Protein AF-A0AAD1X8E6-F1 (afdb_monomer_lite)

Radius of gyration: 88.97 Å; chains: 1; bounding box: 166×53×291 Å

Foldseek 3Di:
DVLVVVLVVLVVVLVVLQPDDDPCNVVSLVVSLVVLVVSLVVLVVVLVVLVVVLCVVPDDPPVVVVVVVLVVLVVLLVVLLVLLLVLLVLCLVQAAEDPVQVPDDDPVSRVVSSVVLSVVSNVLSVVLVVQVVPPPRPSLVSSLLSVFSSLVSLLQSLLFLLLLLVVVCVVVVPDPVDPPDPSNVVSVVVQVVVCVVPVHGDNTHYDDDDHSPDDAPSDPDVPDPPDDRSSVVSVVSSVVSVVVVVVVCCVVVVVPPPPPPPPPDDDDPVVVVVVVVVVVVVVVVVVVVVVVVVVVVVPPDDDPPVVVVVVVVVVVVVVVVVVVVVVVVVVVVVVVVVVVVVVVVVVVVVVVVVVVVVCCVPVVVVSVVVSVVSVVVSVVSVVVSVVSVCVVVVVVVVVVVVVVVVVVVVVVVVVVVVVVVVVVVVVVVVVVVVVVVVVVVVVVVVVVVVVVVVVVVVVVVVVVVVVVVVVVVVVVVVVVVVVVVVVVVVVVVVVVVVVVVVVVVVVVVVVVVVVVVVVVVVVPDDDDDDDDDDDDDDDDDDDDDD

Structure (mmCIF, N/CA/C/O backbone):
data_AF-A0AAD1X8E6-F1
#
_entry.id   AF-A0AAD1X8E6-F1
#
loop_
_atom_site.group_PDB
_atom_site.id
_atom_site.type_symbol
_atom_site.label_atom_id
_atom_site.label_alt_id
_atom_site.label_comp_id
_atom_site.label_asym_id
_atom_site.label_entity_id
_atom_site.label_seq_id
_atom_site.pdbx_PDB_ins_code
_atom_site.Cartn_x
_atom_site.Cartn_y
_atom_site.Cartn_z
_atom_site.occupancy
_atom_site.B_iso_or_equiv
_atom_site.auth_seq_id
_atom_site.auth_comp_id
_atom_site.auth_asym_id
_atom_site.auth_atom_id
_atom_site.pdbx_PDB_model_num
ATOM 1 N N . MET A 1 1 ? -4.088 0.321 -12.925 1.00 50.47 1 MET A N 1
ATOM 2 C CA . MET A 1 1 ? -5.290 -0.510 -12.660 1.00 50.47 1 MET A CA 1
ATOM 3 C C . MET A 1 1 ? -5.006 -1.759 -11.824 1.00 50.47 1 MET A C 1
ATOM 5 O O . MET A 1 1 ? -5.787 -2.016 -10.919 1.00 50.47 1 MET A O 1
ATOM 9 N N . ILE A 1 2 ? -3.916 -2.511 -12.057 1.00 48.19 2 ILE A N 1
ATOM 10 C CA . ILE A 1 2 ? -3.582 -3.717 -11.259 1.00 48.19 2 ILE A CA 1
ATOM 11 C C . ILE A 1 2 ? -3.448 -3.396 -9.754 1.00 48.19 2 ILE A C 1
ATOM 13 O O . ILE A 1 2 ? -4.022 -4.095 -8.924 1.00 48.19 2 ILE A O 1
ATOM 17 N N . ALA A 1 3 ? -2.805 -2.277 -9.404 1.00 64.94 3 ALA A N 1
ATOM 18 C CA . ALA A 1 3 ? -2.630 -1.860 -8.009 1.00 64.94 3 ALA A CA 1
ATOM 19 C C . ALA A 1 3 ? -3.950 -1.519 -7.281 1.00 64.94 3 ALA A C 1
ATOM 21 O O . ALA A 1 3 ? -4.093 -1.794 -6.095 1.00 64.94 3 ALA A O 1
ATOM 22 N N . THR A 1 4 ? -4.943 -0.963 -7.981 1.00 66.56 4 THR A N 1
ATOM 23 C CA . THR A 1 4 ? -6.225 -0.549 -7.380 1.00 66.56 4 THR A CA 1
ATOM 24 C C . THR A 1 4 ? -7.124 -1.748 -7.063 1.00 66.56 4 THR A C 1
ATOM 26 O O . THR A 1 4 ? -7.803 -1.752 -6.040 1.00 66.56 4 THR A O 1
ATOM 29 N N . ARG A 1 5 ? -7.090 -2.804 -7.894 1.00 70.62 5 ARG A N 1
ATOM 30 C CA . ARG A 1 5 ? -7.771 -4.079 -7.592 1.00 70.62 5 ARG A CA 1
ATOM 31 C C . ARG A 1 5 ? -7.180 -4.754 -6.357 1.00 70.62 5 ARG A C 1
ATOM 33 O O . ARG A 1 5 ? -7.935 -5.136 -5.474 1.00 70.62 5 ARG A O 1
ATOM 40 N N . ALA A 1 6 ? -5.852 -4.798 -6.253 1.00 73.94 6 ALA A N 1
ATOM 41 C CA . ALA A 1 6 ? -5.179 -5.370 -5.088 1.00 73.94 6 ALA A CA 1
ATOM 42 C C . ALA A 1 6 ? -5.556 -4.654 -3.775 1.00 73.94 6 ALA A C 1
ATOM 44 O O . ALA A 1 6 ? -5.751 -5.306 -2.753 1.00 73.94 6 ALA A O 1
ATOM 45 N N . ILE A 1 7 ? -5.715 -3.324 -3.797 1.00 73.19 7 ILE A N 1
ATOM 46 C CA . ILE A 1 7 ? -6.173 -2.548 -2.629 1.00 73.19 7 ILE A CA 1
ATOM 47 C C . ILE A 1 7 ? -7.626 -2.890 -2.261 1.00 73.19 7 ILE A C 1
ATOM 49 O O . ILE A 1 7 ? -7.939 -3.079 -1.086 1.00 73.19 7 ILE A O 1
ATOM 53 N N . MET A 1 8 ? -8.512 -3.019 -3.252 1.00 72.38 8 MET A N 1
ATOM 54 C CA . MET A 1 8 ? -9.910 -3.410 -3.029 1.00 72.38 8 MET A CA 1
ATOM 55 C C . MET A 1 8 ? -10.046 -4.823 -2.453 1.00 72.38 8 MET A C 1
ATOM 57 O O . MET A 1 8 ? -10.888 -5.052 -1.584 1.00 72.38 8 MET A O 1
ATOM 61 N N . ASP A 1 9 ? -9.221 -5.765 -2.901 1.00 78.06 9 ASP A N 1
ATOM 62 C CA . ASP A 1 9 ? -9.243 -7.133 -2.382 1.00 78.06 9 ASP A CA 1
ATOM 63 C C . ASP A 1 9 ? -8.721 -7.189 -0.938 1.00 78.06 9 ASP A C 1
ATOM 65 O O . ASP A 1 9 ? -9.359 -7.815 -0.090 1.00 78.06 9 ASP A O 1
ATOM 69 N N . LYS A 1 10 ? -7.676 -6.411 -0.610 1.00 78.56 10 LYS A N 1
ATOM 70 C CA . LYS A 1 10 ? -7.226 -6.214 0.780 1.00 78.56 10 LYS A CA 1
ATOM 71 C C . LYS A 1 10 ? -8.321 -5.614 1.669 1.00 78.56 10 LYS A C 1
ATOM 73 O O . LYS A 1 10 ? -8.510 -6.074 2.791 1.00 78.56 10 LYS A O 1
ATOM 78 N N . LEU A 1 11 ? -9.083 -4.628 1.182 1.00 74.06 11 LEU A N 1
ATOM 79 C CA . LEU A 1 11 ? -10.216 -4.046 1.923 1.00 74.06 11 LEU A CA 1
ATOM 80 C C . LEU A 1 11 ? -11.332 -5.067 2.193 1.00 74.06 11 LEU A C 1
ATOM 82 O O . LEU A 1 11 ? -11.911 -5.086 3.282 1.00 74.06 11 LEU A O 1
ATOM 86 N N . LYS A 1 12 ? -11.640 -5.932 1.220 1.00 80.88 12 LYS A N 1
ATOM 87 C CA . LYS A 1 12 ? -12.631 -7.006 1.396 1.00 80.88 12 LYS A CA 1
ATOM 88 C C . LYS A 1 12 ? -12.172 -8.039 2.421 1.00 80.88 12 LYS A C 1
ATOM 90 O O . LYS A 1 12 ? -12.978 -8.478 3.240 1.00 80.88 12 LYS A O 1
ATOM 95 N N . GLU A 1 13 ? -10.898 -8.412 2.384 1.00 81.12 1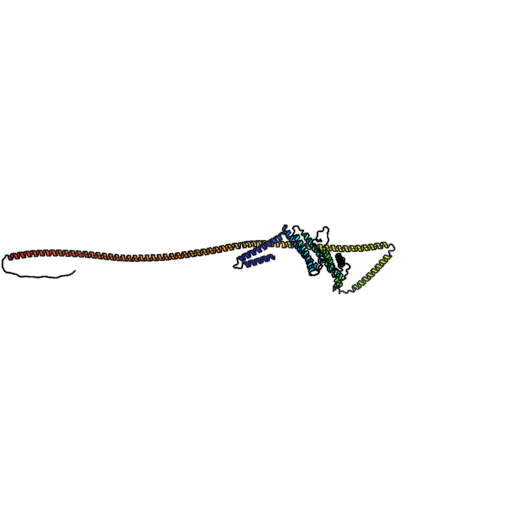3 GLU A N 1
ATOM 96 C CA . GLU A 1 13 ? -10.298 -9.342 3.341 1.00 81.12 13 GLU A CA 1
ATOM 97 C C . GLU A 1 13 ? -10.299 -8.759 4.763 1.00 81.12 13 GLU A C 1
ATOM 99 O O . GLU A 1 13 ? -10.714 -9.423 5.712 1.00 81.12 13 GLU A O 1
ATOM 104 N N . LEU A 1 14 ? -9.963 -7.473 4.897 1.00 75.00 14 LEU A N 1
ATOM 105 C CA . LEU A 1 14 ? -10.048 -6.738 6.158 1.00 75.00 14 LEU A CA 1
ATOM 106 C C . LEU A 1 14 ? -11.459 -6.721 6.751 1.00 75.00 14 LEU A C 1
ATOM 108 O O . LEU A 1 14 ? -11.616 -6.956 7.947 1.00 75.00 14 LEU A O 1
ATOM 112 N N . ARG A 1 15 ? -12.490 -6.484 5.928 1.00 75.88 15 ARG A N 1
ATOM 113 C CA . ARG A 1 15 ? -13.889 -6.537 6.387 1.00 75.88 15 ARG A CA 1
ATOM 114 C C . ARG A 1 15 ? -14.300 -7.929 6.855 1.00 75.88 15 ARG A C 1
ATOM 116 O O . ARG A 1 15 ? -14.997 -8.034 7.858 1.00 75.88 15 ARG A O 1
ATOM 123 N N . LYS A 1 16 ? -13.868 -8.988 6.162 1.00 80.69 16 LYS A N 1
ATOM 124 C CA . LYS A 1 16 ? -14.159 -10.369 6.582 1.00 80.69 16 LYS A CA 1
ATOM 125 C C . LYS A 1 16 ? -13.558 -10.680 7.952 1.00 80.69 16 LYS A C 1
ATOM 127 O O . LYS A 1 16 ? -14.243 -11.256 8.790 1.00 80.69 16 LYS A O 1
ATOM 132 N N . ASN A 1 17 ? -12.324 -10.245 8.193 1.00 74.00 17 ASN A N 1
ATOM 133 C CA . ASN A 1 17 ? -11.627 -10.501 9.454 1.00 74.00 17 ASN A CA 1
ATOM 134 C C . ASN A 1 17 ? -12.242 -9.749 10.648 1.00 74.00 17 ASN A C 1
ATOM 136 O O . ASN A 1 17 ? -12.093 -10.191 11.784 1.00 74.00 17 ASN A O 1
ATOM 140 N N . LEU A 1 18 ? -12.964 -8.649 10.404 1.00 69.44 18 LEU A N 1
ATOM 141 C CA . LEU A 1 18 ? -13.617 -7.858 11.453 1.00 69.44 18 LEU A CA 1
ATOM 142 C C . LEU A 1 18 ? -14.930 -8.470 11.973 1.00 69.44 18 LEU A C 1
ATOM 144 O O . LEU A 1 18 ? -15.369 -8.125 13.065 1.00 69.44 18 LEU A O 1
ATOM 148 N N . HIS A 1 19 ? -15.571 -9.356 11.203 1.00 69.75 19 HIS A N 1
ATOM 149 C CA . HIS A 1 19 ? -16.866 -9.957 11.560 1.00 69.75 19 HIS A CA 1
ATOM 150 C C . HIS A 1 19 ? -16.773 -11.234 12.402 1.00 69.75 19 HIS A C 1
ATOM 152 O O . HIS A 1 19 ? -17.796 -11.757 12.835 1.00 69.75 19 HIS A O 1
ATOM 158 N N . ILE A 1 20 ? -15.572 -11.744 12.656 1.00 76.19 20 ILE A N 1
ATOM 159 C CA . ILE A 1 20 ? -15.379 -12.931 13.489 1.00 76.19 20 ILE A CA 1
ATOM 160 C C . ILE A 1 20 ? -15.509 -12.488 14.955 1.00 76.19 20 ILE A C 1
ATOM 162 O O . ILE A 1 20 ? -14.801 -11.581 15.373 1.00 76.19 20 ILE A O 1
ATOM 166 N N . SER A 1 21 ? -16.383 -13.077 15.773 1.00 53.25 21 SER A N 1
ATOM 167 C CA . SER A 1 21 ? -16.479 -12.744 17.207 1.00 53.25 21 SER A CA 1
ATOM 168 C C . SER A 1 21 ? -15.565 -13.658 18.036 1.00 53.25 21 SER A C 1
ATOM 170 O O . SER A 1 21 ? -15.861 -14.842 18.164 1.00 53.25 21 SER A O 1
ATOM 172 N N . ASP A 1 22 ? -14.467 -13.134 18.591 1.00 62.94 22 ASP A N 1
ATOM 173 C CA . ASP A 1 22 ? -13.616 -13.843 19.565 1.00 62.94 22 ASP A CA 1
ATOM 174 C C . ASP A 1 22 ? -13.084 -12.889 20.663 1.00 62.94 22 ASP A C 1
ATOM 176 O O . ASP A 1 22 ? -13.247 -11.662 20.586 1.00 62.94 22 ASP A O 1
ATOM 180 N N . GLU A 1 23 ? -12.433 -13.454 21.688 1.00 67.44 23 GLU A N 1
ATOM 181 C CA . GLU A 1 23 ? -11.812 -12.732 22.817 1.00 67.44 23 GLU A CA 1
ATOM 182 C C . GLU A 1 23 ? -10.644 -11.802 22.415 1.00 67.44 23 GLU A C 1
ATOM 184 O O . GLU A 1 23 ? -10.243 -10.931 23.187 1.00 67.44 23 GLU A O 1
ATOM 189 N N . HIS A 1 24 ? -10.122 -11.899 21.191 1.00 74.56 24 HIS A N 1
ATOM 190 C CA . HIS A 1 24 ? -9.003 -11.108 20.667 1.00 74.56 24 HIS A CA 1
ATOM 191 C C . HIS A 1 24 ? -9.442 -9.868 19.876 1.00 74.56 24 HIS A C 1
ATOM 193 O O . HIS A 1 24 ? -8.677 -9.302 19.088 1.00 74.56 24 HIS A O 1
ATOM 199 N N . THR A 1 25 ? -10.658 -9.375 20.118 1.00 73.56 25 THR A N 1
ATOM 200 C CA . THR A 1 25 ? -11.216 -8.186 19.452 1.00 73.56 25 THR A CA 1
ATOM 201 C C . THR A 1 25 ? -10.289 -6.964 19.516 1.00 73.56 25 THR A C 1
ATOM 203 O O . THR A 1 25 ? -10.119 -6.287 18.506 1.00 73.56 25 THR A O 1
ATOM 206 N N . LYS A 1 26 ? -9.585 -6.731 20.634 1.00 74.56 26 LYS A N 1
ATOM 207 C CA . LYS A 1 26 ? -8.608 -5.630 20.752 1.00 74.56 26 LYS A CA 1
ATOM 208 C C . LYS A 1 26 ? -7.437 -5.760 19.768 1.00 74.56 26 LYS A C 1
ATOM 210 O O . LYS A 1 26 ? -7.089 -4.787 19.107 1.00 74.56 26 LYS A O 1
ATOM 215 N N . VAL A 1 27 ? -6.853 -6.955 19.651 1.00 77.88 27 VAL A N 1
ATOM 216 C CA . VAL A 1 27 ? -5.707 -7.220 18.762 1.00 77.88 27 VAL A CA 1
ATOM 217 C C . VAL A 1 27 ? -6.117 -7.050 17.300 1.00 77.88 27 VAL A C 1
ATOM 219 O O . VAL A 1 27 ? -5.406 -6.412 16.532 1.00 77.88 27 VAL A O 1
ATOM 222 N N . ARG A 1 28 ? -7.309 -7.529 16.924 1.00 76.38 28 ARG A N 1
ATOM 223 C CA . ARG A 1 28 ? -7.830 -7.385 15.554 1.00 76.38 28 ARG A CA 1
ATOM 224 C C . ARG A 1 28 ? -8.159 -5.946 15.180 1.00 76.38 28 ARG A C 1
ATOM 226 O O . ARG A 1 28 ? -7.938 -5.572 14.034 1.00 76.38 28 ARG A O 1
ATOM 233 N N . VAL A 1 29 ? -8.668 -5.138 16.113 1.00 77.19 29 VAL A N 1
ATOM 234 C CA . VAL A 1 29 ? -8.907 -3.704 15.873 1.00 77.19 29 VAL A CA 1
ATOM 235 C C . VAL A 1 29 ? -7.581 -2.965 15.660 1.00 77.19 29 VAL A C 1
ATOM 237 O O . VAL A 1 29 ? -7.493 -2.136 14.757 1.00 77.19 29 VAL A O 1
ATOM 240 N N . GLU A 1 30 ? -6.534 -3.301 16.420 1.00 78.12 30 GLU A N 1
ATOM 241 C CA . GLU A 1 30 ? -5.190 -2.728 16.242 1.00 78.12 30 GLU A CA 1
ATOM 242 C C . GLU A 1 30 ? -4.568 -3.140 14.890 1.00 78.12 30 GLU A C 1
ATOM 244 O O . GLU A 1 30 ? -4.066 -2.294 14.147 1.00 78.12 30 GLU A O 1
ATOM 249 N N . ASP A 1 31 ? -4.676 -4.420 14.519 1.00 80.62 31 ASP A N 1
ATOM 250 C CA . ASP A 1 31 ? -4.218 -4.939 13.223 1.00 80.62 31 ASP A CA 1
ATOM 251 C C . ASP A 1 31 ? -4.994 -4.333 12.050 1.00 80.62 31 ASP A C 1
ATOM 253 O O . ASP A 1 31 ? -4.410 -3.966 11.025 1.00 80.62 31 ASP A O 1
ATOM 257 N N . TRP A 1 32 ? -6.314 -4.192 12.191 1.00 83.06 32 TRP A N 1
ATOM 258 C CA . TRP A 1 32 ? -7.151 -3.526 11.202 1.00 83.06 32 TRP A CA 1
ATOM 259 C C . TRP A 1 32 ? -6.743 -2.063 11.039 1.00 83.06 32 TRP A C 1
ATOM 261 O O . TRP A 1 32 ? -6.553 -1.616 9.910 1.00 83.06 32 TRP A O 1
ATOM 271 N N . ARG A 1 33 ? -6.511 -1.338 12.140 1.00 82.19 33 ARG A N 1
ATOM 272 C CA . ARG A 1 33 ? -6.027 0.049 12.119 1.00 82.19 33 ARG A CA 1
ATOM 273 C C . ARG A 1 33 ? -4.688 0.165 11.391 1.00 82.19 33 ARG A C 1
ATOM 275 O O . ARG A 1 33 ? -4.543 1.025 10.524 1.00 82.19 33 ARG A O 1
ATOM 282 N N . LYS A 1 34 ? -3.728 -0.716 11.689 1.00 83.88 34 LYS A N 1
ATOM 283 C CA . LYS A 1 34 ? -2.416 -0.729 11.025 1.00 83.88 34 LYS A CA 1
ATOM 284 C C . LYS A 1 34 ? -2.541 -0.981 9.520 1.00 83.88 34 LYS A C 1
ATOM 286 O O . LYS A 1 34 ? -1.952 -0.265 8.719 1.00 83.88 34 LYS A O 1
ATOM 291 N N . ARG A 1 35 ? -3.362 -1.948 9.116 1.00 81.12 35 ARG A N 1
ATOM 292 C CA . ARG A 1 35 ? -3.592 -2.251 7.695 1.00 81.12 35 ARG A CA 1
ATOM 293 C C . ARG A 1 35 ? -4.384 -1.151 6.977 1.00 81.12 35 ARG A C 1
ATOM 295 O O . ARG A 1 35 ? -4.125 -0.885 5.807 1.00 81.12 35 ARG A O 1
ATOM 302 N N . MET A 1 36 ? -5.319 -0.483 7.656 1.00 81.06 36 MET A N 1
ATOM 303 C CA . MET A 1 36 ? -6.010 0.699 7.126 1.00 81.06 36 MET A CA 1
ATOM 304 C C . MET A 1 36 ? -5.049 1.871 6.922 1.00 81.06 36 MET A C 1
ATOM 306 O O . MET A 1 36 ? -5.147 2.555 5.905 1.00 81.06 36 MET A O 1
ATOM 310 N N . GLN A 1 37 ? -4.087 2.056 7.830 1.00 83.00 37 GLN A N 1
ATOM 311 C CA . GLN A 1 37 ? -3.011 3.032 7.675 1.00 83.00 37 GLN A CA 1
ATOM 312 C C . GLN A 1 37 ? -2.171 2.738 6.426 1.00 83.00 37 GLN A C 1
ATOM 314 O O . GLN A 1 37 ? -2.016 3.605 5.571 1.00 83.00 37 GLN A O 1
ATOM 319 N N . GLU A 1 38 ? -1.722 1.492 6.261 1.00 84.62 38 GLU A N 1
ATOM 320 C CA . GLU A 1 38 ? -0.954 1.063 5.084 1.00 84.62 38 GLU A CA 1
ATOM 321 C C . GLU A 1 38 ? -1.723 1.273 3.767 1.00 84.62 38 GLU A C 1
ATOM 323 O O . GLU A 1 38 ? -1.143 1.687 2.762 1.00 84.62 38 GLU A O 1
ATOM 328 N N . ILE A 1 39 ? -3.032 1.001 3.755 1.00 82.88 39 ILE A N 1
ATOM 329 C CA . ILE A 1 39 ? -3.890 1.226 2.583 1.00 82.88 39 ILE A CA 1
ATOM 330 C C . ILE A 1 39 ? -4.062 2.723 2.307 1.00 82.88 39 ILE A C 1
ATOM 332 O O . ILE A 1 39 ? -3.978 3.134 1.150 1.00 82.88 39 ILE A O 1
ATOM 336 N N . SER A 1 40 ? -4.270 3.535 3.346 1.00 81.75 40 SER A N 1
ATOM 337 C CA . SER A 1 40 ? -4.349 4.993 3.224 1.00 81.75 40 SER A CA 1
ATOM 338 C C . SER A 1 40 ? -3.069 5.560 2.610 1.00 81.75 40 SER A C 1
ATOM 340 O O . SER A 1 40 ? -3.141 6.333 1.657 1.00 81.75 40 SER A O 1
ATOM 342 N N . ASP A 1 41 ? -1.904 5.128 3.092 1.00 84.38 41 ASP A N 1
ATOM 343 C CA . ASP A 1 41 ? -0.604 5.594 2.602 1.00 84.38 41 ASP A CA 1
ATOM 344 C C . ASP A 1 41 ? -0.359 5.149 1.146 1.00 84.38 41 ASP A C 1
ATOM 346 O O . ASP A 1 41 ? 0.119 5.927 0.317 1.00 84.38 41 ASP A O 1
ATOM 350 N N . GLN A 1 42 ? -0.770 3.926 0.782 1.00 83.06 42 GLN A N 1
ATOM 351 C CA . GLN A 1 42 ? -0.707 3.431 -0.601 1.00 83.06 42 GLN A CA 1
ATOM 352 C C . GLN A 1 42 ? -1.607 4.223 -1.555 1.00 83.06 42 GLN A C 1
ATOM 354 O O . GLN A 1 42 ? -1.196 4.521 -2.679 1.00 83.06 42 GLN A O 1
ATOM 359 N N . VAL A 1 43 ? -2.831 4.559 -1.141 1.00 81.38 43 VAL A N 1
ATOM 360 C CA . VAL A 1 43 ? -3.754 5.361 -1.959 1.00 81.38 43 VAL A CA 1
ATOM 361 C C . VAL A 1 43 ? -3.256 6.800 -2.079 1.00 81.38 43 VAL A C 1
ATOM 363 O O . VAL A 1 43 ? -3.278 7.348 -3.179 1.00 81.38 43 VAL A O 1
ATOM 366 N N . GLN A 1 44 ? -2.731 7.383 -1.002 1.00 82.81 44 GLN A N 1
ATOM 367 C CA . GLN A 1 44 ? -2.143 8.721 -1.025 1.00 82.81 44 GLN A CA 1
ATOM 368 C C . GLN A 1 44 ? -0.937 8.791 -1.973 1.00 82.81 44 GLN A C 1
ATOM 370 O O . GLN A 1 44 ? -0.873 9.673 -2.827 1.00 82.81 44 GLN A O 1
ATOM 375 N N . SER A 1 45 ? -0.043 7.800 -1.921 1.00 82.75 45 SER A N 1
ATOM 376 C CA . SER A 1 45 ? 1.078 7.687 -2.861 1.00 82.75 45 SER A CA 1
ATOM 377 C C . SER A 1 45 ? 0.610 7.558 -4.321 1.00 82.75 45 SER A C 1
ATOM 379 O O . SER A 1 45 ? 1.207 8.147 -5.224 1.00 82.75 45 SER A O 1
ATOM 381 N N . GLN A 1 46 ? -0.496 6.843 -4.578 1.00 80.81 46 GLN A N 1
ATOM 382 C CA . GLN A 1 46 ? -1.098 6.776 -5.917 1.00 80.81 46 GLN A CA 1
ATOM 383 C C . GLN A 1 46 ? -1.663 8.127 -6.372 1.00 80.81 46 GLN A C 1
ATOM 385 O O . GLN A 1 46 ? -1.457 8.496 -7.530 1.00 80.81 46 GLN A O 1
ATOM 390 N N . VAL A 1 47 ? -2.316 8.877 -5.479 1.00 79.00 47 VAL A N 1
ATOM 391 C CA . VAL A 1 47 ? -2.802 10.235 -5.765 1.00 79.00 47 VAL A CA 1
ATOM 392 C C . VAL A 1 47 ? -1.636 11.159 -6.107 1.00 79.00 47 VAL A C 1
ATOM 394 O O . VAL A 1 47 ? -1.707 11.858 -7.115 1.00 79.00 47 VAL A O 1
ATOM 397 N N . GLU A 1 48 ? -0.546 11.120 -5.339 1.00 79.44 48 GLU A N 1
ATOM 398 C CA . GLU A 1 48 ? 0.667 11.904 -5.603 1.00 79.44 48 GLU A CA 1
ATOM 399 C C . GLU A 1 48 ? 1.312 11.533 -6.943 1.00 79.44 48 GLU A C 1
ATOM 401 O O . GLU A 1 48 ? 1.703 12.409 -7.715 1.00 79.44 48 GLU A O 1
ATOM 406 N N . LEU A 1 49 ? 1.379 10.240 -7.273 1.00 77.31 49 LEU A N 1
ATOM 407 C CA . LEU A 1 49 ? 1.834 9.768 -8.582 1.00 77.31 49 LEU A CA 1
ATOM 408 C C . LEU A 1 49 ? 0.935 10.285 -9.713 1.00 77.31 49 LEU A C 1
ATOM 410 O O . LEU A 1 49 ? 1.446 10.783 -10.715 1.00 77.31 49 LEU A O 1
ATOM 414 N N . LEU A 1 50 ? -0.391 10.223 -9.564 1.00 73.00 50 LEU A N 1
ATOM 415 C CA . LEU A 1 50 ? -1.322 10.775 -10.554 1.00 73.00 50 LEU A CA 1
ATOM 416 C C . LEU A 1 50 ? -1.255 12.304 -10.644 1.00 73.00 50 LEU A C 1
ATOM 418 O O . LEU A 1 50 ? -1.493 12.868 -11.714 1.00 73.00 50 LEU A O 1
ATOM 422 N N . GLU A 1 51 ? -0.933 12.994 -9.552 1.00 74.81 51 GLU A N 1
ATOM 423 C CA . GLU A 1 51 ? -0.662 14.428 -9.561 1.00 74.81 51 GLU A CA 1
ATOM 424 C C . GLU A 1 51 ? 0.610 14.742 -10.335 1.00 74.81 51 GLU A C 1
ATOM 426 O O . GLU A 1 51 ? 0.550 15.564 -11.246 1.00 74.81 51 GLU A O 1
ATOM 431 N N . LYS A 1 52 ? 1.700 14.012 -10.091 1.00 71.94 52 LYS A N 1
ATOM 432 C CA . LYS A 1 52 ? 2.952 14.138 -10.852 1.00 71.94 52 LYS A CA 1
ATOM 433 C C . LYS A 1 52 ? 2.769 13.830 -12.340 1.00 71.94 52 LYS A C 1
ATOM 435 O O . LYS A 1 52 ? 3.343 14.515 -13.179 1.00 71.94 52 LYS A O 1
ATOM 440 N N . VAL A 1 53 ? 1.935 12.850 -12.693 1.00 66.00 53 VAL A N 1
ATOM 441 C CA . VAL A 1 53 ? 1.615 12.533 -14.098 1.00 66.00 53 VAL A CA 1
ATOM 442 C C . VAL A 1 53 ? 0.719 13.609 -14.729 1.00 66.00 53 VAL A C 1
ATOM 444 O O . VAL A 1 53 ? 0.889 13.935 -15.902 1.00 66.00 53 VAL A O 1
ATOM 447 N N . GLY A 1 54 ? -0.211 14.191 -13.964 1.00 54.12 54 GLY A N 1
ATOM 448 C CA . GLY A 1 54 ? -1.122 15.243 -14.430 1.00 54.12 54 GLY A CA 1
ATOM 449 C C . GLY A 1 54 ? -0.526 16.657 -14.482 1.00 54.12 54 GLY A C 1
ATOM 450 O O . GLY A 1 54 ? -1.110 17.519 -15.129 1.00 54.12 54 GLY A O 1
ATOM 451 N N . ILE A 1 55 ? 0.606 16.905 -13.815 1.00 52.59 55 ILE A N 1
ATOM 452 C CA . ILE A 1 55 ? 1.304 18.206 -13.768 1.00 52.59 55 ILE A CA 1
ATOM 453 C C . ILE A 1 55 ? 2.328 18.364 -14.910 1.00 52.59 55 ILE A C 1
ATOM 455 O O . ILE A 1 55 ? 2.863 19.449 -15.110 1.00 52.59 55 ILE A O 1
ATOM 459 N N . ASN A 1 56 ? 2.523 17.357 -15.768 1.00 48.12 56 ASN A N 1
ATOM 460 C CA . ASN A 1 56 ? 3.409 17.470 -16.939 1.00 48.12 56 ASN A CA 1
ATOM 461 C C . ASN A 1 56 ? 2.956 18.495 -18.014 1.00 48.12 56 ASN A C 1
ATOM 463 O O . ASN A 1 56 ? 3.654 18.645 -19.011 1.00 48.12 56 ASN A O 1
ATOM 467 N N . ASP A 1 57 ? 1.853 19.229 -17.805 1.00 46.00 57 ASP A N 1
ATOM 468 C CA . ASP A 1 57 ? 1.457 20.397 -18.614 1.00 46.00 57 ASP A CA 1
ATOM 469 C C . ASP A 1 57 ? 1.774 21.761 -17.935 1.00 46.00 57 ASP A C 1
ATOM 471 O O . ASP A 1 57 ? 1.516 22.807 -18.528 1.00 46.00 57 ASP A O 1
ATOM 475 N N . ALA A 1 58 ? 2.357 21.816 -16.725 1.00 43.59 58 ALA A N 1
ATOM 476 C CA . ALA A 1 58 ? 2.674 23.086 -16.057 1.00 43.59 58 ALA A CA 1
ATOM 477 C C . ALA A 1 58 ? 4.026 23.071 -15.322 1.00 43.59 58 ALA A C 1
ATOM 479 O O . ALA A 1 58 ? 4.140 22.562 -14.214 1.00 43.59 58 ALA A O 1
ATOM 480 N N . LYS A 1 59 ? 5.018 23.718 -15.953 1.00 46.44 59 LYS A N 1
ATOM 481 C CA . LYS A 1 59 ? 6.296 24.197 -15.392 1.00 46.44 59 LYS A CA 1
ATOM 482 C C . LYS A 1 59 ? 7.063 23.165 -14.555 1.00 46.44 59 LYS A C 1
ATOM 484 O O . LYS A 1 59 ? 6.922 23.089 -13.340 1.00 46.44 59 LYS A O 1
ATOM 489 N N . VAL A 1 60 ? 7.957 22.450 -15.238 1.00 42.59 60 VAL A N 1
ATOM 490 C CA . VAL A 1 60 ? 9.065 21.696 -14.641 1.00 42.59 60 VAL A CA 1
ATOM 491 C C . VAL A 1 60 ? 9.819 22.611 -13.672 1.00 42.59 60 VAL A C 1
ATOM 493 O O . VAL A 1 60 ? 10.569 23.488 -14.089 1.00 42.59 60 VAL A O 1
ATOM 496 N N . THR A 1 61 ? 9.600 22.421 -12.376 1.00 41.75 61 THR A N 1
ATOM 497 C CA . THR A 1 61 ? 10.508 22.897 -11.337 1.00 41.75 61 THR A CA 1
ATOM 498 C C . THR A 1 61 ? 11.766 22.033 -11.399 1.00 41.75 61 THR A C 1
ATOM 500 O O . THR A 1 61 ? 11.706 20.802 -11.409 1.00 41.75 61 THR A O 1
ATOM 503 N N . GLU A 1 62 ? 12.921 22.686 -11.508 1.00 48.72 62 GLU A N 1
ATOM 504 C CA . GLU A 1 62 ? 14.203 22.080 -11.888 1.00 48.72 62 GLU A CA 1
ATOM 505 C C . GLU A 1 62 ? 14.661 20.917 -10.987 1.00 48.72 62 GLU A C 1
ATOM 507 O O . GLU A 1 62 ? 15.384 20.045 -11.464 1.00 48.72 62 GLU A O 1
ATOM 512 N N . GLY A 1 63 ? 14.172 20.800 -9.748 1.00 48.72 63 GLY A N 1
ATOM 513 C CA . GLY A 1 63 ? 14.553 19.725 -8.820 1.00 48.72 63 GLY A CA 1
ATOM 514 C C . GLY A 1 63 ? 14.157 18.304 -9.256 1.00 48.72 63 GLY A C 1
ATOM 515 O O . GLY A 1 63 ? 14.962 17.380 -9.148 1.00 48.72 63 GLY A O 1
ATOM 516 N N . ASP A 1 64 ? 12.963 18.108 -9.829 1.00 46.06 64 ASP A N 1
ATOM 517 C CA . ASP A 1 64 ? 12.471 16.766 -10.217 1.00 46.06 64 ASP A CA 1
ATOM 518 C C . ASP A 1 64 ? 13.041 16.311 -11.580 1.00 46.06 64 ASP A C 1
ATOM 520 O O . ASP A 1 64 ? 13.068 15.127 -11.927 1.00 46.06 64 ASP A O 1
ATOM 524 N N . SER A 1 65 ? 13.567 17.267 -12.356 1.00 53.34 65 SER A N 1
ATOM 525 C CA . SER A 1 65 ? 14.281 17.007 -13.609 1.00 53.34 65 SER A CA 1
ATOM 526 C C . SER A 1 65 ? 15.698 16.473 -13.379 1.00 53.34 65 SER A C 1
ATOM 528 O O . SER A 1 65 ? 16.202 15.731 -14.216 1.00 53.34 65 SER A O 1
ATOM 530 N N . ILE A 1 66 ? 16.346 16.827 -12.264 1.00 58.69 66 ILE A N 1
ATOM 531 C CA . ILE A 1 66 ? 17.714 16.392 -11.943 1.00 58.69 66 ILE A CA 1
ATOM 532 C C . ILE A 1 66 ? 17.708 14.921 -11.520 1.00 58.69 66 ILE A C 1
ATOM 534 O O . ILE A 1 66 ? 18.511 14.141 -12.024 1.00 58.69 66 ILE A O 1
ATOM 538 N N . SER A 1 67 ? 16.742 14.505 -10.693 1.00 63.53 67 SER A N 1
ATOM 539 C CA . SER A 1 67 ? 16.595 13.098 -10.292 1.00 63.53 67 SER A CA 1
ATOM 540 C C . SER A 1 67 ? 16.246 12.189 -11.479 1.00 63.53 67 SER A C 1
ATOM 542 O O . SER A 1 67 ? 16.862 11.139 -11.652 1.00 63.53 67 SER A O 1
ATOM 544 N N . LYS A 1 68 ? 15.338 12.615 -12.372 1.00 69.25 68 LYS A N 1
ATOM 545 C CA . LYS A 1 68 ? 15.038 11.862 -13.605 1.00 69.25 68 LYS A CA 1
ATOM 546 C C . LYS A 1 68 ? 16.227 11.823 -14.566 1.00 69.25 68 LYS A C 1
ATOM 548 O O . LYS A 1 68 ? 16.505 10.762 -15.114 1.00 69.25 68 LYS A O 1
ATOM 553 N N . ARG A 1 69 ? 16.945 12.939 -14.757 1.00 70.94 69 ARG A N 1
ATOM 554 C CA . ARG A 1 69 ? 18.169 12.981 -15.581 1.00 70.94 69 ARG A CA 1
ATOM 555 C C . ARG A 1 69 ? 19.241 12.041 -15.038 1.00 70.94 69 ARG A C 1
ATOM 557 O O . ARG A 1 69 ? 19.787 11.271 -15.818 1.00 70.94 69 ARG A O 1
ATOM 564 N N . LYS A 1 70 ? 19.450 12.029 -13.719 1.00 78.19 70 LYS A N 1
ATOM 565 C CA . LYS A 1 70 ? 20.359 11.093 -13.050 1.00 78.19 70 LYS A CA 1
ATOM 566 C C . LYS A 1 70 ? 19.938 9.639 -13.278 1.00 78.19 70 LYS A C 1
ATOM 568 O O . LYS A 1 70 ? 20.748 8.844 -13.722 1.00 78.19 70 LYS A O 1
ATOM 573 N N . HIS A 1 71 ? 18.655 9.311 -13.120 1.00 77.88 71 HIS A N 1
ATOM 574 C CA . HIS A 1 71 ? 18.164 7.957 -13.398 1.00 77.88 71 HIS A CA 1
ATOM 575 C C . HIS A 1 71 ? 18.345 7.514 -14.858 1.00 77.88 71 HIS A C 1
ATOM 577 O O . HIS A 1 71 ? 18.719 6.368 -15.101 1.00 77.88 71 HIS A O 1
ATOM 583 N N . TYR A 1 72 ? 18.087 8.391 -15.834 1.00 79.31 72 TYR A N 1
ATOM 584 C CA . TYR A 1 72 ? 18.330 8.071 -17.245 1.00 79.31 72 TYR A CA 1
ATOM 585 C C . TYR A 1 72 ? 19.819 7.920 -17.546 1.00 79.31 72 TYR A C 1
ATOM 587 O O . TYR A 1 72 ? 20.198 7.007 -18.273 1.00 79.31 72 TYR A O 1
ATOM 595 N N . PHE A 1 73 ? 20.655 8.776 -16.963 1.00 83.56 73 PHE A N 1
ATOM 596 C CA . PHE A 1 73 ? 22.102 8.679 -17.064 1.00 83.56 73 PHE A CA 1
ATOM 597 C C . PHE A 1 73 ? 22.612 7.343 -16.499 1.00 83.56 73 PHE A C 1
ATOM 599 O O . PHE A 1 73 ? 23.258 6.587 -17.224 1.00 83.56 73 PHE A O 1
ATOM 606 N N . ASP A 1 74 ? 22.231 6.998 -15.266 1.00 83.19 74 ASP A N 1
ATOM 607 C CA . ASP A 1 74 ? 22.607 5.742 -14.607 1.00 83.19 74 ASP A CA 1
ATOM 608 C C . ASP A 1 74 ? 22.162 4.531 -15.438 1.00 83.19 74 ASP A C 1
ATOM 610 O O . ASP A 1 74 ? 22.898 3.553 -15.591 1.00 83.19 74 ASP A O 1
ATOM 614 N N . HIS A 1 75 ? 20.961 4.601 -16.021 1.00 85.31 75 HIS A N 1
ATOM 615 C CA . HIS A 1 75 ? 20.438 3.554 -16.890 1.00 85.31 75 HIS A CA 1
ATOM 616 C C . HIS A 1 75 ? 21.243 3.406 -18.188 1.00 85.31 75 HIS A C 1
ATOM 618 O O . HIS A 1 75 ? 21.573 2.280 -18.569 1.00 85.31 75 HIS A O 1
ATOM 624 N N . ILE A 1 76 ? 21.581 4.514 -18.855 1.00 85.62 76 ILE A N 1
ATOM 625 C CA . ILE A 1 76 ? 22.379 4.515 -20.090 1.00 85.62 76 ILE A CA 1
ATOM 626 C C . ILE A 1 76 ? 23.775 3.963 -19.810 1.00 85.62 76 ILE A C 1
ATOM 628 O O . ILE A 1 76 ? 24.209 3.036 -20.492 1.00 85.62 76 ILE A O 1
ATOM 632 N N . VAL A 1 77 ? 24.448 4.463 -18.773 1.00 86.06 77 VAL A N 1
ATOM 633 C CA . VAL A 1 77 ? 25.787 3.998 -18.402 1.00 86.06 77 VAL A CA 1
ATOM 634 C C . VAL A 1 77 ? 25.763 2.519 -18.030 1.00 86.06 77 VAL A C 1
ATOM 636 O O . VAL A 1 77 ? 26.548 1.751 -18.575 1.00 86.06 77 VAL A O 1
ATOM 639 N N . SER A 1 78 ? 24.815 2.082 -17.193 1.00 86.00 78 SER A N 1
ATOM 640 C CA . SER A 1 78 ? 24.672 0.665 -16.834 1.00 86.00 78 SER A CA 1
ATOM 641 C C . SER A 1 78 ? 24.442 -0.227 -18.057 1.00 86.00 78 SER A C 1
ATOM 643 O O . SER A 1 78 ? 24.991 -1.329 -18.135 1.00 86.00 78 SER A O 1
ATOM 645 N N . THR A 1 79 ? 23.651 0.242 -19.024 1.00 89.44 79 THR A N 1
ATOM 646 C CA . THR A 1 79 ? 23.379 -0.490 -20.266 1.00 89.44 79 THR A CA 1
ATOM 647 C C . THR A 1 79 ? 24.641 -0.607 -21.115 1.00 89.44 79 THR A C 1
ATOM 649 O O . THR A 1 79 ? 25.020 -1.721 -21.472 1.00 89.44 79 THR A O 1
ATOM 652 N N . ILE A 1 80 ? 25.356 0.500 -21.345 1.00 88.19 80 ILE A N 1
ATOM 653 C CA . ILE A 1 80 ? 26.611 0.498 -22.109 1.00 88.19 80 ILE A CA 1
ATOM 654 C C . ILE A 1 80 ? 27.669 -0.372 -21.416 1.00 88.19 80 ILE A C 1
ATOM 656 O O . ILE A 1 80 ? 28.339 -1.160 -22.077 1.00 88.19 80 ILE A O 1
ATOM 660 N N . SER A 1 81 ? 27.796 -0.311 -20.086 1.00 87.25 81 SER A N 1
ATOM 661 C CA . SER A 1 81 ? 28.733 -1.163 -19.342 1.00 87.25 81 SER A CA 1
ATOM 662 C C . SER A 1 81 ? 28.424 -2.653 -19.511 1.00 87.25 81 SER A C 1
ATOM 664 O O . SER A 1 81 ? 29.337 -3.451 -19.723 1.00 87.25 81 SER A O 1
ATOM 666 N N . LYS A 1 82 ? 27.144 -3.050 -19.471 1.00 88.50 82 LYS A N 1
ATOM 667 C CA . LYS A 1 82 ? 26.738 -4.444 -19.728 1.00 88.50 82 LYS A CA 1
ATOM 668 C C . LYS A 1 82 ? 27.068 -4.878 -21.154 1.00 88.50 82 LYS A C 1
ATOM 670 O O . LYS A 1 82 ? 27.535 -5.999 -21.349 1.00 88.50 82 LYS A O 1
ATOM 675 N N . GLU A 1 83 ? 26.850 -4.003 -22.132 1.00 90.75 83 GLU A N 1
ATOM 676 C CA . GLU A 1 83 ? 27.206 -4.262 -23.528 1.00 90.75 83 GLU A CA 1
ATOM 677 C C . GLU A 1 83 ? 28.719 -4.422 -23.703 1.00 90.75 83 GLU A C 1
ATOM 679 O O . GLU A 1 83 ? 29.153 -5.391 -24.317 1.00 90.75 83 GLU A O 1
ATOM 684 N N . VAL A 1 84 ? 29.530 -3.551 -23.094 1.00 89.50 84 VAL A N 1
ATOM 685 C CA . VAL A 1 84 ? 31.001 -3.648 -23.094 1.00 89.50 84 VAL A CA 1
ATOM 686 C C . VAL A 1 84 ? 31.470 -4.986 -22.519 1.00 89.50 84 VAL A C 1
ATOM 688 O O . VAL A 1 84 ? 32.284 -5.669 -23.138 1.00 89.50 84 VAL A O 1
ATOM 691 N N . ILE A 1 85 ? 30.913 -5.421 -21.384 1.00 86.75 85 ILE A N 1
ATOM 692 C CA . ILE A 1 85 ? 31.237 -6.728 -20.785 1.00 86.75 85 ILE A CA 1
ATOM 693 C C . ILE A 1 85 ? 30.851 -7.877 -21.730 1.00 86.75 85 ILE A C 1
ATOM 695 O O . ILE A 1 85 ? 31.590 -8.854 -21.870 1.00 86.75 85 ILE A O 1
ATOM 699 N N . GLN A 1 86 ? 29.705 -7.778 -22.406 1.00 88.12 86 GLN A N 1
ATOM 700 C CA . GLN A 1 86 ? 29.260 -8.796 -23.356 1.00 88.12 86 GLN A CA 1
ATOM 701 C C . GLN A 1 86 ? 30.152 -8.850 -24.609 1.00 88.12 86 GLN A C 1
ATOM 703 O O . GLN A 1 86 ? 30.480 -9.938 -25.092 1.00 88.12 86 GLN A O 1
ATOM 708 N N . ILE A 1 87 ? 30.608 -7.696 -25.098 1.00 90.00 87 ILE A N 1
ATOM 709 C CA . ILE A 1 87 ? 31.586 -7.606 -26.185 1.00 90.00 87 ILE A CA 1
ATOM 710 C C . ILE A 1 87 ? 32.919 -8.221 -25.737 1.00 90.00 87 ILE A C 1
ATOM 712 O O . ILE A 1 87 ? 33.486 -9.028 -26.467 1.00 90.00 87 ILE A O 1
ATOM 716 N N . MET A 1 88 ? 33.373 -7.964 -24.507 1.00 88.19 88 MET A N 1
ATOM 717 C CA . MET A 1 88 ? 34.594 -8.570 -23.957 1.00 88.19 88 MET A CA 1
ATOM 718 C C . MET A 1 88 ? 34.534 -10.101 -23.885 1.00 88.19 88 MET A C 1
ATOM 720 O O . MET A 1 88 ? 35.518 -10.775 -24.197 1.00 88.19 88 MET A O 1
ATOM 724 N N . LYS A 1 89 ? 33.375 -10.679 -23.542 1.00 88.31 89 LYS A N 1
ATOM 725 C CA . LYS A 1 89 ? 33.173 -12.138 -23.622 1.00 88.31 89 LYS A CA 1
ATOM 726 C C . LYS A 1 89 ? 33.323 -12.655 -25.052 1.00 88.31 89 LYS A C 1
ATOM 728 O O . LYS A 1 89 ? 33.886 -13.726 -25.252 1.00 88.31 89 LYS A O 1
ATOM 733 N N . THR A 1 90 ? 32.849 -11.889 -26.032 1.00 87.56 90 THR A N 1
ATOM 734 C CA . THR A 1 90 ? 32.995 -12.219 -27.457 1.00 87.56 90 THR A CA 1
ATOM 735 C C . THR A 1 90 ? 34.464 -12.147 -27.878 1.00 87.56 90 THR A C 1
ATOM 737 O O . THR A 1 90 ? 34.976 -13.095 -28.468 1.00 87.56 90 THR A O 1
ATOM 740 N N . ILE A 1 91 ? 35.176 -11.087 -27.482 1.00 89.56 91 ILE A N 1
ATOM 741 C CA . ILE A 1 91 ? 36.616 -10.902 -27.718 1.00 89.56 91 ILE A CA 1
ATOM 742 C C . ILE A 1 91 ? 37.431 -12.076 -27.164 1.00 89.56 91 ILE A C 1
ATOM 744 O O . ILE A 1 91 ? 38.285 -12.604 -27.875 1.00 89.56 91 ILE A O 1
ATOM 748 N N . LYS A 1 92 ? 37.126 -12.554 -25.948 1.00 87.88 92 LYS A N 1
ATOM 749 C CA . LYS A 1 92 ? 37.792 -13.726 -25.347 1.00 87.88 92 LYS A CA 1
ATOM 750 C C . LYS A 1 92 ? 37.737 -14.968 -26.253 1.00 87.88 92 LYS A C 1
ATOM 752 O O . LYS A 1 92 ? 38.673 -15.768 -26.271 1.00 87.88 92 LYS A O 1
ATOM 757 N N . LEU A 1 93 ? 36.651 -15.147 -27.009 1.00 86.69 93 LEU A N 1
ATOM 758 C CA . LEU A 1 93 ? 36.492 -16.290 -27.910 1.00 86.69 93 LEU A CA 1
ATOM 759 C C . LEU A 1 93 ? 37.342 -16.141 -29.178 1.00 86.69 93 LEU A C 1
ATOM 761 O O . LEU A 1 93 ? 37.960 -17.117 -29.619 1.00 86.69 93 LEU A O 1
ATOM 765 N N . ILE A 1 94 ? 37.400 -14.933 -29.743 1.00 87.00 94 ILE A N 1
ATOM 766 C CA . ILE A 1 94 ? 37.912 -14.696 -31.102 1.00 87.00 94 ILE A CA 1
ATOM 767 C C . ILE A 1 94 ? 39.311 -14.064 -31.172 1.00 87.00 94 ILE A C 1
ATOM 769 O O . ILE A 1 94 ? 39.904 -14.097 -32.245 1.00 87.00 94 ILE A O 1
ATOM 773 N N . MET A 1 95 ? 39.867 -13.550 -30.070 1.00 89.38 95 MET A N 1
ATOM 774 C CA . MET A 1 95 ? 41.187 -12.893 -30.028 1.00 89.38 95 MET A CA 1
ATOM 775 C C . MET A 1 95 ? 42.175 -13.588 -29.076 1.00 89.38 95 MET A C 1
ATOM 777 O O . MET A 1 95 ? 41.789 -14.358 -28.192 1.00 89.38 95 MET A O 1
ATOM 781 N N . HIS A 1 96 ? 43.469 -13.315 -29.262 1.00 85.38 96 HIS A N 1
ATOM 782 C CA . HIS A 1 96 ? 44.545 -13.649 -28.327 1.00 85.38 96 HIS A CA 1
ATOM 783 C C . HIS A 1 96 ? 44.827 -12.494 -27.361 1.00 85.38 96 HIS A C 1
ATOM 785 O O . HIS A 1 96 ? 44.631 -11.318 -27.681 1.00 85.38 96 HIS A O 1
ATOM 791 N N . LEU A 1 97 ? 45.325 -12.852 -26.174 1.00 83.25 97 LEU A N 1
ATOM 792 C CA . LEU A 1 97 ? 45.786 -11.893 -25.178 1.00 83.25 97 LEU A CA 1
ATOM 793 C C . LEU A 1 97 ? 46.977 -11.075 -25.712 1.00 83.25 97 LEU A C 1
ATOM 795 O O . LEU A 1 97 ? 47.794 -11.600 -26.471 1.00 83.25 97 LEU A O 1
ATOM 799 N N . PRO A 1 98 ? 47.133 -9.813 -25.275 1.00 79.00 98 PRO A N 1
ATOM 800 C CA . PRO A 1 98 ? 48.345 -9.047 -25.537 1.00 79.00 98 PRO A CA 1
ATOM 801 C C . PRO A 1 98 ? 49.593 -9.772 -25.003 1.00 79.00 98 PRO A C 1
ATOM 803 O O . PRO A 1 98 ? 49.558 -10.342 -23.910 1.00 79.00 98 PRO A O 1
ATOM 806 N N . ALA A 1 99 ? 50.729 -9.659 -25.702 1.00 71.88 99 ALA A N 1
ATOM 807 C CA . ALA A 1 99 ? 51.978 -10.378 -25.394 1.00 71.88 99 ALA A CA 1
ATOM 808 C C . ALA A 1 99 ? 52.483 -10.209 -23.942 1.00 71.88 99 ALA A C 1
ATOM 810 O O . ALA A 1 99 ? 53.177 -11.066 -23.396 1.00 71.88 99 ALA A O 1
ATOM 811 N N . LYS A 1 100 ? 52.109 -9.114 -23.269 1.00 74.75 100 LYS A N 1
ATOM 812 C CA . LYS A 1 100 ? 52.450 -8.865 -21.860 1.00 74.75 100 LYS A CA 1
ATOM 813 C C . LYS A 1 100 ? 51.756 -9.807 -20.864 1.00 74.75 100 LYS A C 1
ATOM 815 O O . LYS A 1 100 ? 52.287 -9.990 -19.771 1.00 74.75 100 LYS A O 1
ATOM 820 N N . TYR A 1 101 ? 50.632 -10.422 -21.237 1.00 72.06 101 TYR A N 1
ATOM 821 C CA . TYR A 1 101 ? 49.908 -11.406 -20.418 1.00 72.06 101 TYR A CA 1
ATOM 822 C C . TYR A 1 101 ? 50.187 -12.858 -20.814 1.00 72.06 101 TYR A C 1
ATOM 824 O O . TYR A 1 101 ? 49.771 -13.770 -20.106 1.00 72.06 101 TYR A O 1
ATOM 832 N N . ASP A 1 102 ? 50.923 -13.070 -21.905 1.00 68.00 102 ASP A N 1
ATOM 833 C CA . ASP A 1 102 ? 51.182 -14.386 -22.503 1.00 68.00 102 ASP A CA 1
ATOM 834 C C . ASP A 1 102 ? 52.439 -15.079 -21.926 1.00 68.00 102 ASP A C 1
ATOM 836 O O . ASP A 1 102 ? 52.898 -16.120 -22.386 1.00 68.00 102 ASP A O 1
ATOM 840 N N . LYS A 1 103 ? 53.047 -14.501 -20.879 1.00 64.44 103 LYS A N 1
ATOM 841 C CA . LYS A 1 103 ? 54.357 -14.936 -20.353 1.00 64.44 103 LYS A CA 1
ATOM 842 C C . LYS A 1 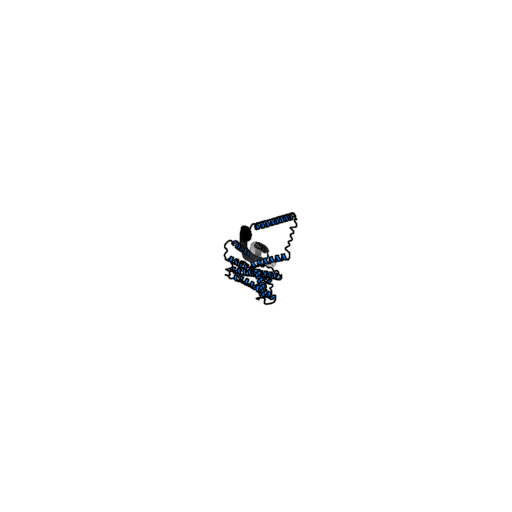103 ? 54.328 -16.212 -19.497 1.00 64.44 103 LYS A C 1
ATOM 844 O O . LYS A 1 103 ? 55.377 -16.621 -19.002 1.00 64.44 103 LYS A O 1
ATOM 849 N N . LYS A 1 104 ? 53.171 -16.843 -19.274 1.00 60.38 104 LYS A N 1
ATOM 850 C CA . LYS A 1 104 ? 53.040 -18.036 -18.418 1.00 60.38 104 LYS A CA 1
ATOM 851 C C . LYS A 1 104 ? 52.172 -19.096 -19.099 1.00 60.38 104 LYS A C 1
ATOM 853 O O . LYS A 1 104 ? 51.016 -18.837 -19.407 1.00 60.38 104 LYS A O 1
ATOM 858 N N . LYS A 1 105 ? 52.737 -20.289 -19.309 1.00 55.91 105 LYS A N 1
ATOM 859 C CA . LYS A 1 105 ? 52.056 -21.433 -19.937 1.00 55.91 105 LYS A CA 1
ATOM 860 C C . LYS A 1 105 ? 51.114 -22.117 -18.933 1.00 55.91 105 LYS A C 1
ATOM 862 O O . LYS A 1 105 ? 51.566 -22.505 -17.859 1.00 55.91 105 LYS A O 1
ATOM 867 N N . GLY A 1 106 ? 49.839 -22.265 -19.298 1.00 69.50 106 GLY A N 1
ATOM 868 C CA . GLY A 1 106 ? 48.802 -22.989 -18.548 1.00 69.50 106 GLY A CA 1
ATOM 869 C C . GLY A 1 106 ? 47.411 -22.375 -18.755 1.00 69.50 106 GLY A C 1
ATOM 870 O O . GLY A 1 106 ? 47.265 -21.159 -18.631 1.00 69.50 106 GLY A O 1
ATOM 871 N N . ASP A 1 107 ? 46.398 -23.197 -19.047 1.00 68.19 107 ASP A N 1
ATOM 872 C CA . ASP A 1 107 ? 45.026 -22.737 -19.341 1.00 68.19 107 ASP A CA 1
ATOM 873 C C . ASP A 1 107 ? 44.424 -21.912 -18.189 1.00 68.19 107 ASP A C 1
ATOM 875 O O . ASP A 1 107 ? 43.834 -20.854 -18.418 1.00 68.19 107 ASP A O 1
ATOM 879 N N . ASP A 1 108 ? 44.695 -22.303 -16.939 1.00 71.31 108 ASP A N 1
ATOM 880 C CA . ASP A 1 108 ? 44.277 -21.561 -15.740 1.00 71.31 108 ASP A CA 1
ATOM 881 C C . ASP A 1 108 ? 44.887 -20.150 -15.668 1.00 71.31 108 ASP A C 1
ATOM 883 O O . ASP A 1 108 ? 44.279 -19.209 -15.144 1.00 71.31 108 ASP A O 1
ATOM 887 N N . VAL A 1 109 ? 46.090 -19.967 -16.220 1.00 77.00 109 VAL A N 1
ATOM 888 C CA . VAL A 1 109 ? 46.784 -18.673 -16.232 1.00 77.00 109 VAL A CA 1
ATOM 889 C C . VAL A 1 109 ? 46.222 -17.765 -17.324 1.00 77.00 109 VAL A C 1
ATOM 891 O O . VAL A 1 109 ? 46.076 -16.564 -17.097 1.00 77.00 109 VAL A O 1
ATOM 894 N N . ILE A 1 110 ? 45.831 -18.330 -18.468 1.00 77.56 110 ILE A N 1
ATOM 895 C CA . ILE A 1 110 ? 45.177 -17.601 -19.564 1.00 77.56 110 ILE A CA 1
ATOM 896 C C . ILE A 1 110 ? 43.807 -17.093 -19.112 1.00 77.56 110 ILE A C 1
ATOM 898 O O . ILE A 1 110 ? 43.479 -15.920 -19.304 1.00 77.56 110 ILE A O 1
ATOM 902 N N . ASP A 1 111 ? 43.026 -17.942 -18.448 1.00 81.12 111 ASP A N 1
ATOM 903 C CA . ASP A 1 111 ? 41.720 -17.559 -17.918 1.00 81.12 111 ASP A CA 1
ATOM 904 C C . ASP A 1 111 ? 41.824 -16.504 -16.813 1.00 81.12 111 ASP A C 1
ATOM 906 O O . ASP A 1 111 ? 41.006 -15.579 -16.750 1.00 81.12 111 ASP A O 1
ATOM 910 N N . THR A 1 112 ? 42.866 -16.581 -15.985 1.00 84.19 112 THR A N 1
ATOM 911 C CA . THR A 1 112 ? 43.162 -15.554 -14.979 1.00 84.19 112 THR A CA 1
ATOM 912 C C . THR A 1 112 ? 43.548 -14.225 -15.635 1.00 84.19 112 THR A C 1
ATOM 914 O O . THR A 1 112 ? 43.045 -13.177 -15.234 1.00 84.19 112 THR A O 1
ATOM 917 N N . SER A 1 113 ? 44.366 -14.248 -16.690 1.00 82.75 113 SER A N 1
ATOM 918 C CA . SER A 1 113 ? 44.731 -13.059 -17.471 1.00 82.75 113 SER A CA 1
ATOM 919 C C . SER A 1 113 ? 43.524 -12.396 -18.146 1.00 82.75 113 SER A C 1
ATOM 921 O O . SER A 1 113 ? 43.383 -11.174 -18.086 1.00 82.75 113 SER A O 1
ATOM 923 N N . TRP A 1 114 ? 42.596 -13.174 -18.711 1.00 86.12 114 TRP 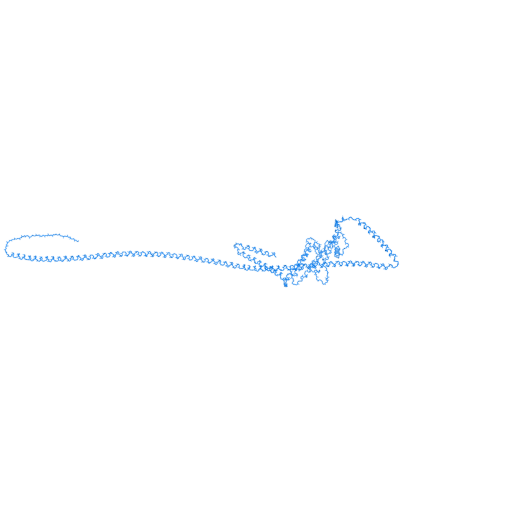A N 1
ATOM 924 C CA . TRP A 1 114 ? 41.338 -12.640 -19.243 1.00 86.12 114 TRP A CA 1
ATOM 925 C C . TRP A 1 114 ? 40.462 -12.016 -18.160 1.00 86.12 114 TRP A C 1
ATOM 927 O O . TRP A 1 114 ? 39.907 -10.941 -18.381 1.00 86.12 114 TRP A O 1
ATOM 937 N N . LYS A 1 115 ? 40.377 -12.637 -16.976 1.00 87.25 115 LYS A N 1
ATOM 938 C CA . LYS A 1 115 ? 39.674 -12.047 -15.826 1.00 87.25 115 LYS A CA 1
ATOM 939 C C . LYS A 1 115 ? 40.304 -10.723 -15.399 1.00 87.25 115 LYS A C 1
ATOM 941 O O . LYS A 1 115 ? 39.574 -9.792 -15.094 1.00 87.25 115 LYS A O 1
ATOM 946 N N . ILE A 1 116 ? 41.634 -10.602 -15.419 1.00 86.75 116 ILE A N 1
ATOM 947 C CA . ILE A 1 116 ? 42.324 -9.340 -15.103 1.00 86.75 116 ILE A CA 1
ATOM 948 C C . ILE A 1 116 ? 41.932 -8.242 -16.099 1.00 86.75 116 ILE A C 1
ATOM 950 O O . ILE A 1 116 ? 41.610 -7.131 -15.679 1.00 86.75 116 ILE A O 1
ATOM 954 N N . ILE A 1 117 ? 41.920 -8.544 -17.400 1.00 85.75 117 ILE A N 1
ATOM 955 C CA . ILE A 1 117 ? 41.523 -7.578 -18.436 1.00 85.75 117 ILE A CA 1
ATOM 956 C C . ILE A 1 117 ? 40.041 -7.216 -18.303 1.00 85.75 117 ILE A C 1
ATOM 958 O O . ILE A 1 117 ? 39.700 -6.037 -18.322 1.00 85.75 117 ILE A O 1
ATOM 962 N N . GLN A 1 118 ? 39.162 -8.201 -18.113 1.00 87.31 118 GLN A N 1
ATOM 963 C CA . GLN A 1 118 ? 37.734 -7.960 -17.909 1.00 87.31 118 GLN A CA 1
ATOM 964 C C . GLN A 1 118 ? 37.491 -7.080 -16.676 1.00 87.31 118 GLN A C 1
ATOM 966 O O . GLN A 1 118 ? 36.803 -6.070 -16.780 1.00 87.31 118 GLN A O 1
ATOM 971 N N . ASN A 1 119 ? 38.127 -7.397 -15.545 1.00 87.50 119 ASN A N 1
ATOM 972 C CA . ASN A 1 119 ? 38.032 -6.600 -14.324 1.00 87.50 119 ASN A CA 1
ATOM 973 C C . ASN A 1 119 ? 38.567 -5.179 -14.534 1.00 87.50 119 ASN A C 1
ATOM 975 O O . ASN A 1 119 ? 38.034 -4.238 -13.960 1.00 87.50 119 ASN A O 1
ATOM 979 N N . LYS A 1 120 ? 39.605 -4.992 -15.359 1.00 87.88 120 LYS A N 1
ATOM 980 C CA . LYS A 1 120 ? 40.107 -3.657 -15.710 1.00 87.88 120 LYS A CA 1
ATOM 981 C C . LYS A 1 120 ? 39.039 -2.846 -16.452 1.00 87.88 120 LYS A C 1
ATOM 983 O O . LYS A 1 120 ? 38.780 -1.716 -16.055 1.00 87.88 120 LYS A O 1
ATOM 988 N N . PHE A 1 121 ? 38.370 -3.428 -17.448 1.00 84.62 121 PHE A N 1
ATOM 989 C CA . PHE A 1 121 ? 37.270 -2.768 -18.163 1.00 84.62 121 PHE A CA 1
ATOM 990 C C . PHE A 1 121 ? 36.046 -2.512 -17.274 1.00 84.62 121 PHE A C 1
ATOM 992 O O . PHE A 1 121 ? 35.443 -1.442 -17.348 1.00 84.62 121 PHE A O 1
ATOM 999 N N . GLU A 1 122 ? 35.698 -3.454 -16.395 1.00 86.44 122 GLU A N 1
ATOM 1000 C CA . GLU A 1 122 ? 34.631 -3.280 -15.402 1.00 86.44 122 GLU A CA 1
ATOM 1001 C C . GLU A 1 122 ? 34.965 -2.156 -14.414 1.00 86.44 122 GLU A C 1
ATOM 1003 O O . GLU A 1 122 ? 34.110 -1.323 -14.103 1.00 86.44 122 GLU A O 1
ATOM 1008 N N . ASN A 1 123 ? 36.220 -2.072 -13.972 1.00 88.00 123 ASN A N 1
ATOM 1009 C CA . ASN A 1 123 ? 36.701 -0.996 -13.114 1.00 88.00 123 ASN A CA 1
ATOM 1010 C C . ASN A 1 123 ? 36.692 0.355 -13.835 1.00 88.00 123 ASN A C 1
ATOM 1012 O O . ASN A 1 123 ? 36.313 1.344 -13.219 1.00 88.00 123 ASN A O 1
ATOM 1016 N N . GLU A 1 124 ? 37.050 0.415 -15.121 1.00 84.88 124 GLU A N 1
ATOM 1017 C CA . GLU A 1 124 ? 36.963 1.643 -15.926 1.00 84.88 124 GLU A CA 1
ATOM 1018 C C . GLU A 1 124 ? 35.502 2.092 -16.119 1.00 84.88 124 GLU A C 1
ATOM 1020 O O . GLU A 1 124 ? 35.191 3.268 -15.930 1.00 84.88 124 GLU A O 1
ATOM 1025 N N . CYS A 1 125 ? 34.573 1.161 -16.367 1.00 83.00 125 CYS A N 1
ATOM 1026 C CA . CYS A 1 125 ? 33.132 1.442 -16.399 1.00 83.00 125 CYS A CA 1
ATOM 1027 C C . CYS A 1 125 ? 32.597 1.931 -15.040 1.00 83.00 125 CYS A C 1
ATOM 1029 O O . CYS A 1 125 ? 31.786 2.852 -14.967 1.00 83.00 125 CYS A O 1
ATOM 1031 N N . THR A 1 126 ? 33.063 1.330 -13.945 1.00 85.31 126 THR A N 1
ATOM 1032 C CA . THR A 1 126 ? 32.650 1.706 -12.585 1.00 85.31 126 THR A CA 1
ATOM 1033 C C . THR A 1 126 ? 33.264 3.044 -12.166 1.00 85.31 126 THR A C 1
ATOM 1035 O O . THR A 1 126 ? 32.629 3.827 -11.463 1.00 85.31 126 THR A O 1
ATOM 1038 N N . ALA A 1 127 ? 34.484 3.344 -12.614 1.00 85.19 127 ALA A N 1
ATOM 1039 C CA . ALA A 1 127 ? 35.123 4.640 -12.412 1.00 85.19 127 ALA A CA 1
ATOM 1040 C C . ALA A 1 127 ? 34.365 5.754 -13.147 1.00 85.19 127 ALA A C 1
ATOM 1042 O O . ALA A 1 127 ? 34.168 6.818 -12.571 1.00 85.19 127 ALA A O 1
ATOM 1043 N N . ALA A 1 128 ? 33.867 5.486 -14.358 1.00 80.31 128 ALA A N 1
ATOM 1044 C CA . ALA A 1 128 ? 32.997 6.399 -15.098 1.00 80.31 128 ALA A CA 1
ATOM 1045 C C . ALA A 1 128 ? 31.686 6.703 -14.341 1.00 80.31 128 ALA A C 1
ATOM 1047 O O . ALA A 1 128 ? 31.264 7.856 -14.272 1.00 80.31 128 ALA A O 1
ATOM 1048 N N . LEU A 1 129 ? 31.078 5.694 -13.702 1.00 79.81 129 LEU A N 1
ATOM 1049 C CA . LEU A 1 129 ? 29.919 5.890 -12.818 1.00 79.81 129 LEU A CA 1
ATOM 1050 C C . LEU A 1 129 ? 30.262 6.752 -11.599 1.00 79.81 129 LEU A C 1
ATOM 1052 O O . LEU A 1 129 ? 29.536 7.690 -11.300 1.00 79.81 129 LEU A O 1
ATOM 1056 N N . LYS A 1 130 ? 31.387 6.492 -10.927 1.00 84.06 130 LYS A N 1
ATOM 1057 C CA . LYS A 1 130 ? 31.812 7.291 -9.765 1.00 84.06 130 LYS A CA 1
ATOM 1058 C C . LYS A 1 130 ? 32.123 8.741 -10.130 1.00 84.06 130 LYS A C 1
ATOM 1060 O O . LYS A 1 130 ? 31.732 9.640 -9.400 1.00 84.06 130 LYS A O 1
ATOM 1065 N N . GLN A 1 131 ? 32.761 8.977 -11.277 1.00 80.94 131 GLN A N 1
ATOM 1066 C CA . GLN A 1 131 ? 33.011 10.331 -11.779 1.00 80.94 131 GLN A CA 1
ATOM 1067 C C . GLN A 1 131 ? 31.707 11.100 -12.003 1.00 80.94 131 GLN A C 1
ATOM 1069 O O . GLN A 1 131 ? 31.671 12.298 -11.779 1.00 80.94 131 GLN A O 1
ATOM 1074 N N . SER A 1 132 ? 30.615 10.426 -12.374 1.00 74.56 132 SER A N 1
ATOM 1075 C CA . SER A 1 132 ? 29.309 11.074 -12.553 1.00 74.56 132 SER A CA 1
ATOM 1076 C C . SER A 1 132 ? 28.622 11.520 -11.256 1.00 74.56 132 SER A C 1
ATOM 1078 O O . SER A 1 132 ? 27.654 12.281 -11.313 1.00 74.56 132 SER A O 1
ATOM 1080 N N . GLU A 1 133 ? 29.092 11.041 -10.099 1.00 77.19 133 GLU A N 1
ATOM 1081 C CA . GLU A 1 133 ? 28.571 11.427 -8.784 1.00 77.19 133 GLU A CA 1
ATOM 1082 C C . GLU A 1 133 ? 29.154 12.762 -8.293 1.00 77.19 133 GLU A C 1
ATOM 1084 O O . GLU A 1 133 ? 28.612 13.348 -7.357 1.00 77.19 133 GLU A O 1
ATOM 1089 N N . GLU A 1 134 ? 30.215 13.267 -8.932 1.00 80.81 134 GLU A N 1
ATOM 1090 C CA . GLU A 1 134 ? 30.787 14.583 -8.644 1.00 80.81 134 GLU A CA 1
ATOM 1091 C C . GLU A 1 134 ? 29.857 15.696 -9.164 1.00 80.81 134 GLU A C 1
ATOM 1093 O O . GLU A 1 134 ? 29.424 15.667 -10.317 1.00 80.81 134 GLU A O 1
ATOM 1098 N N . GLU A 1 135 ? 29.559 16.706 -8.332 1.00 67.94 135 GLU A N 1
ATOM 1099 C CA . GLU A 1 135 ? 28.547 17.751 -8.609 1.00 67.94 135 GLU A CA 1
ATOM 1100 C C . GLU A 1 135 ? 28.770 18.541 -9.917 1.00 67.94 135 GLU A C 1
ATOM 1102 O O . GLU A 1 135 ? 27.827 19.135 -10.434 1.00 67.94 135 GLU A O 1
ATOM 1107 N N . ASN A 1 136 ? 29.982 18.508 -10.485 1.00 72.06 136 ASN A N 1
ATOM 1108 C CA . ASN A 1 136 ? 30.364 19.231 -11.705 1.00 72.06 136 ASN A CA 1
ATOM 1109 C C . ASN A 1 136 ? 30.771 18.323 -12.879 1.00 72.06 136 ASN A C 1
ATOM 1111 O O . ASN A 1 136 ? 31.332 18.806 -13.864 1.00 72.06 136 ASN A O 1
ATOM 1115 N N . ALA A 1 137 ? 30.532 17.014 -12.801 1.00 77.00 137 ALA A N 1
ATOM 1116 C CA . ALA A 1 137 ? 30.948 16.107 -13.861 1.00 77.00 137 ALA A CA 1
ATOM 1117 C C . ALA A 1 137 ? 30.107 16.271 -15.134 1.00 77.00 137 ALA A C 1
ATOM 1119 O O . ALA A 1 137 ? 28.873 16.229 -15.116 1.00 77.00 137 ALA A O 1
ATOM 1120 N N . ASN A 1 138 ? 30.784 16.401 -16.278 1.00 84.19 138 ASN A N 1
ATOM 1121 C CA . ASN A 1 138 ? 30.129 16.433 -17.578 1.00 84.19 138 ASN A CA 1
ATOM 1122 C C . ASN A 1 138 ? 29.629 15.028 -17.952 1.00 84.19 138 ASN A C 1
ATOM 1124 O O . ASN A 1 138 ? 30.330 14.225 -18.565 1.00 84.19 138 ASN A O 1
ATOM 1128 N N . GLN A 1 139 ? 28.385 14.732 -17.582 1.00 84.69 139 GLN A N 1
ATOM 1129 C CA . GLN A 1 139 ? 27.719 13.454 -17.850 1.00 84.69 139 GLN A CA 1
ATOM 1130 C C . GLN A 1 139 ? 27.752 13.059 -19.339 1.00 84.69 139 GLN A C 1
ATOM 1132 O O . GLN A 1 139 ? 27.943 11.890 -19.672 1.00 84.69 139 GLN A O 1
ATOM 1137 N N . LEU A 1 140 ? 27.631 14.018 -20.261 1.00 84.38 140 LEU A N 1
ATOM 1138 C CA . LEU A 1 140 ? 27.698 13.723 -21.696 1.00 84.38 140 LEU A CA 1
ATOM 1139 C C . LEU A 1 140 ? 29.099 13.284 -22.131 1.00 84.38 140 LEU A C 1
ATOM 1141 O O . LEU A 1 140 ? 29.224 12.383 -22.955 1.00 84.38 140 LEU A O 1
ATOM 1145 N N . GLU A 1 141 ? 30.143 13.861 -21.539 1.00 86.12 141 GLU A N 1
ATOM 1146 C CA . GLU A 1 141 ? 31.528 13.457 -21.791 1.00 86.12 141 GLU A CA 1
ATOM 1147 C C . GLU A 1 141 ? 31.792 12.025 -21.303 1.00 86.12 141 GLU A C 1
ATOM 1149 O O . GLU A 1 141 ? 32.461 11.245 -21.980 1.00 86.12 141 GLU A O 1
ATOM 1154 N N . ILE A 1 142 ? 31.219 11.646 -20.158 1.00 87.44 142 ILE A N 1
ATOM 1155 C CA . ILE A 1 142 ? 31.320 10.280 -19.627 1.00 87.44 142 ILE A CA 1
ATOM 1156 C C . ILE A 1 142 ? 30.629 9.281 -20.565 1.00 87.44 142 ILE A C 1
ATOM 1158 O O . ILE A 1 142 ? 31.209 8.245 -20.898 1.00 87.44 142 ILE A O 1
ATOM 1162 N N . ILE A 1 143 ? 29.417 9.599 -21.038 1.00 88.62 143 ILE A N 1
ATOM 1163 C CA . ILE A 1 143 ? 28.708 8.766 -22.023 1.00 88.62 143 ILE A CA 1
ATOM 1164 C C . ILE A 1 143 ? 29.523 8.656 -23.315 1.00 88.62 143 ILE A C 1
ATOM 1166 O O . ILE A 1 143 ? 29.676 7.553 -23.835 1.00 88.62 143 ILE A O 1
ATOM 1170 N N . ALA A 1 144 ? 30.086 9.760 -23.808 1.00 87.88 144 ALA A N 1
ATOM 1171 C CA . ALA A 1 144 ? 30.923 9.767 -25.003 1.00 87.88 144 ALA A CA 1
ATOM 1172 C C . ALA A 1 144 ? 32.151 8.854 -24.861 1.00 87.88 144 ALA A C 1
ATOM 1174 O O . ALA A 1 144 ? 32.406 8.030 -25.737 1.00 87.88 144 ALA A O 1
ATOM 1175 N N . LYS A 1 145 ? 32.867 8.922 -23.730 1.00 89.19 145 LYS A N 1
ATOM 1176 C CA . LYS A 1 145 ? 34.011 8.040 -23.434 1.00 89.19 145 LYS A CA 1
ATOM 1177 C C . LYS A 1 145 ? 33.613 6.563 -23.415 1.00 89.19 145 LYS A C 1
ATOM 1179 O O . LYS A 1 145 ? 34.289 5.729 -24.016 1.00 89.19 145 LYS A O 1
ATOM 1184 N N . LEU A 1 146 ? 32.488 6.231 -22.780 1.00 89.19 146 LEU A N 1
ATOM 1185 C CA . LEU A 1 146 ? 31.972 4.859 -22.747 1.00 89.19 146 LEU A CA 1
ATOM 1186 C C . LEU A 1 146 ? 31.538 4.365 -24.134 1.00 89.19 146 LEU A C 1
ATOM 1188 O O . LEU A 1 146 ? 31.800 3.214 -24.484 1.00 89.19 146 LEU A O 1
ATOM 1192 N N . MET A 1 147 ? 30.913 5.229 -24.935 1.00 90.25 147 MET A N 1
ATOM 1193 C CA . MET A 1 147 ? 30.528 4.922 -26.312 1.00 90.25 147 MET A CA 1
ATOM 1194 C C . MET A 1 147 ? 31.747 4.727 -27.215 1.00 90.25 147 MET A C 1
ATOM 1196 O O . MET A 1 147 ? 31.760 3.774 -27.986 1.00 90.25 147 MET A O 1
ATOM 1200 N N . ASN A 1 148 ? 32.798 5.541 -27.075 1.00 89.88 148 ASN A N 1
ATOM 1201 C CA . ASN A 1 148 ? 34.066 5.342 -27.784 1.00 89.88 148 ASN A CA 1
ATOM 1202 C C . ASN A 1 148 ? 34.718 4.010 -27.415 1.00 89.88 148 ASN A C 1
ATOM 1204 O O . ASN A 1 148 ? 35.165 3.275 -28.290 1.00 89.88 148 ASN A O 1
ATOM 1208 N N . MET A 1 149 ? 34.742 3.662 -26.127 1.00 90.19 149 MET A N 1
ATOM 1209 C CA . MET A 1 149 ? 35.264 2.372 -25.680 1.00 90.19 149 MET A CA 1
ATOM 1210 C C . MET A 1 149 ? 34.461 1.209 -26.278 1.00 90.19 149 MET A C 1
ATOM 1212 O O . MET A 1 149 ? 35.052 0.263 -26.795 1.00 90.19 149 MET A O 1
ATOM 1216 N N . LYS A 1 150 ? 33.124 1.289 -26.259 1.00 91.88 150 LYS A N 1
ATOM 1217 C CA . LYS A 1 150 ? 32.246 0.302 -26.904 1.00 91.88 150 LYS A CA 1
ATOM 1218 C C . LYS A 1 150 ? 32.540 0.187 -28.403 1.00 91.88 150 LYS A C 1
ATOM 1220 O O . LYS A 1 150 ? 32.683 -0.927 -28.902 1.00 91.88 150 LYS A O 1
ATOM 1225 N N . ASP A 1 151 ? 32.640 1.313 -29.103 1.00 90.69 151 ASP A N 1
ATOM 1226 C CA . ASP A 1 151 ? 32.877 1.366 -30.548 1.00 90.69 151 ASP A CA 1
ATOM 1227 C C . ASP A 1 151 ? 34.235 0.763 -30.923 1.00 90.69 151 ASP A C 1
ATOM 1229 O O . ASP A 1 151 ? 34.324 -0.083 -31.810 1.00 90.69 151 ASP A O 1
ATOM 1233 N N . ASN A 1 152 ? 35.278 1.098 -30.163 1.00 90.44 152 ASN A N 1
ATOM 1234 C CA . ASN A 1 152 ? 36.620 0.555 -30.341 1.00 90.44 152 ASN A CA 1
ATOM 1235 C C . ASN A 1 152 ? 36.681 -0.958 -30.067 1.00 90.44 152 ASN A C 1
ATOM 1237 O O . ASN A 1 152 ? 37.375 -1.687 -30.776 1.00 90.44 152 ASN A O 1
ATOM 1241 N N . LEU A 1 153 ? 35.938 -1.467 -29.079 1.00 90.94 153 LEU A N 1
ATOM 1242 C CA . LEU A 1 153 ? 35.836 -2.913 -28.854 1.00 90.94 153 LEU A CA 1
ATOM 1243 C C . LEU A 1 153 ? 35.092 -3.610 -30.002 1.00 90.94 153 LEU A C 1
ATOM 1245 O O . LEU A 1 153 ? 35.526 -4.666 -30.459 1.00 90.94 153 LEU A O 1
ATOM 1249 N N . MET A 1 154 ? 34.007 -3.015 -30.508 1.00 90.31 154 MET A N 1
ATOM 1250 C CA . MET A 1 154 ? 33.287 -3.532 -31.678 1.00 90.31 154 MET A CA 1
ATOM 1251 C C . MET A 1 154 ? 34.166 -3.539 -32.931 1.00 90.31 154 MET A C 1
ATOM 1253 O O . MET A 1 154 ? 34.185 -4.531 -33.658 1.00 90.31 154 MET A O 1
ATOM 1257 N N . LYS A 1 155 ? 34.951 -2.478 -33.145 1.00 89.94 155 LYS A N 1
ATOM 1258 C CA . LYS A 1 155 ? 35.952 -2.391 -34.213 1.00 89.94 155 LYS A CA 1
ATOM 1259 C C . LYS A 1 155 ? 36.915 -3.578 -34.152 1.00 89.94 155 LYS A C 1
ATOM 1261 O O . LYS A 1 155 ? 37.120 -4.232 -35.174 1.00 89.94 155 LYS A O 1
ATOM 1266 N N . GLN A 1 156 ? 37.446 -3.893 -32.967 1.00 91.69 156 GLN A N 1
ATOM 1267 C CA . GLN A 1 156 ? 38.352 -5.029 -32.766 1.00 91.69 156 GLN A CA 1
ATOM 1268 C C . GLN A 1 156 ? 37.677 -6.389 -32.986 1.00 91.69 156 GLN A C 1
ATOM 1270 O O . GLN A 1 156 ? 38.297 -7.288 -33.553 1.00 91.69 156 GLN A O 1
ATOM 1275 N N . VAL A 1 157 ? 36.405 -6.545 -32.599 1.00 91.12 157 VAL A N 1
ATOM 1276 C CA . VAL A 1 157 ? 35.629 -7.762 -32.891 1.00 91.12 157 VAL A CA 1
ATOM 1277 C C . VAL A 1 157 ? 35.495 -7.972 -34.396 1.00 91.12 157 VAL A C 1
ATOM 1279 O O . VAL A 1 157 ? 35.828 -9.047 -34.892 1.00 91.12 157 VAL A O 1
ATOM 1282 N N . SER A 1 158 ? 35.050 -6.951 -35.130 1.00 88.38 158 SER A N 1
ATOM 1283 C CA . SER A 1 158 ? 34.896 -7.036 -36.585 1.00 88.38 158 SER A CA 1
ATOM 1284 C C . SER A 1 158 ? 36.238 -7.297 -37.275 1.00 88.38 158 SER A C 1
ATOM 1286 O O . SER A 1 158 ? 36.325 -8.173 -38.133 1.00 88.38 158 SER A O 1
ATOM 1288 N N . HIS A 1 159 ? 37.306 -6.625 -36.832 1.00 89.25 159 HIS A N 1
ATOM 1289 C CA . HIS A 1 159 ? 38.675 -6.853 -37.308 1.00 89.25 159 HIS A CA 1
ATOM 1290 C C . HIS A 1 159 ? 39.125 -8.302 -37.094 1.00 89.25 159 HIS A C 1
ATOM 1292 O O . HIS A 1 159 ? 39.641 -8.934 -38.011 1.00 89.25 159 HIS A O 1
ATOM 1298 N N . ALA A 1 160 ? 38.884 -8.869 -35.909 1.00 89.81 160 ALA A N 1
ATOM 1299 C CA . ALA A 1 160 ? 39.237 -10.252 -35.599 1.00 89.81 160 ALA A CA 1
ATOM 1300 C C . ALA A 1 160 ? 38.461 -11.274 -36.447 1.00 89.81 160 ALA A C 1
ATOM 1302 O O . ALA A 1 160 ? 39.003 -12.323 -36.803 1.00 89.81 160 ALA A O 1
ATOM 1303 N N . LEU A 1 161 ? 37.203 -10.981 -36.790 1.00 88.44 161 LEU A N 1
ATOM 1304 C CA . LEU A 1 161 ? 36.400 -11.834 -37.669 1.00 88.44 161 LEU A CA 1
ATOM 1305 C C . LEU A 1 161 ? 36.902 -11.794 -39.115 1.00 88.44 161 LEU A C 1
ATOM 1307 O O . LEU A 1 161 ? 37.058 -12.854 -39.724 1.00 88.44 161 LEU A O 1
ATOM 1311 N N . ILE A 1 162 ? 37.214 -10.604 -39.637 1.00 87.94 162 ILE A N 1
ATOM 1312 C CA . ILE A 1 162 ? 37.808 -10.451 -40.972 1.00 87.94 162 ILE A CA 1
ATOM 1313 C C . ILE A 1 162 ? 39.179 -11.146 -41.018 1.00 87.94 162 ILE A C 1
ATOM 1315 O O . ILE A 1 162 ? 39.425 -11.939 -41.923 1.00 87.94 162 ILE A O 1
ATOM 1319 N N . TYR A 1 163 ? 40.022 -10.958 -39.995 1.00 90.19 163 TYR A N 1
ATOM 1320 C CA . TYR A 1 163 ? 41.303 -11.661 -39.840 1.00 90.19 163 TYR A CA 1
ATOM 1321 C C . TYR A 1 163 ? 41.142 -13.179 -39.941 1.00 90.19 163 TYR A C 1
ATOM 1323 O O . TYR A 1 163 ? 41.839 -13.841 -40.708 1.00 90.19 163 TYR A O 1
ATOM 1331 N N . LYS A 1 164 ? 40.180 -13.745 -39.203 1.00 87.69 164 LYS A N 1
ATOM 1332 C CA . LYS A 1 164 ? 39.928 -15.189 -39.216 1.00 87.69 164 LYS A CA 1
ATOM 1333 C C . LYS A 1 164 ? 39.445 -15.681 -40.584 1.00 87.69 164 LYS A C 1
ATOM 1335 O O . LYS A 1 164 ? 39.827 -16.776 -40.991 1.00 87.69 164 LYS A O 1
ATOM 1340 N N . LYS A 1 165 ? 38.631 -14.891 -41.295 1.00 86.00 165 LYS A N 1
ATOM 1341 C CA . LYS A 1 165 ? 38.217 -15.201 -42.673 1.00 86.00 165 LYS A CA 1
ATOM 1342 C C . LYS A 1 165 ? 39.423 -15.221 -43.613 1.00 86.00 165 LYS A C 1
ATOM 1344 O O . LYS A 1 165 ? 39.586 -16.196 -44.337 1.00 86.00 165 LYS A O 1
ATOM 1349 N N . ILE A 1 166 ? 40.243 -14.169 -43.615 1.00 86.50 166 ILE A N 1
ATOM 1350 C CA . ILE A 1 166 ? 41.403 -14.063 -44.514 1.00 86.50 166 ILE A CA 1
ATOM 1351 C C . ILE A 1 166 ? 42.380 -15.208 -44.246 1.00 86.50 166 ILE A C 1
ATOM 1353 O O . ILE A 1 166 ? 42.865 -15.831 -45.186 1.00 86.50 166 ILE A O 1
ATOM 1357 N N . LEU A 1 167 ? 42.607 -15.547 -42.972 1.00 86.06 167 LEU A N 1
ATOM 1358 C CA . LEU A 1 167 ? 43.415 -16.706 -42.600 1.00 86.06 167 LEU A CA 1
ATOM 1359 C C . LEU A 1 167 ? 42.844 -18.005 -43.169 1.00 86.06 167 LEU A C 1
ATOM 1361 O O . LEU A 1 167 ? 43.573 -18.749 -43.813 1.00 86.06 167 LEU A O 1
ATOM 1365 N N . LEU A 1 168 ? 41.538 -18.237 -43.010 1.00 83.88 168 LEU A N 1
ATOM 1366 C CA . LEU A 1 168 ? 40.875 -19.406 -43.586 1.00 83.88 168 LEU A CA 1
ATOM 1367 C C . LEU A 1 168 ? 41.024 -19.443 -45.114 1.00 83.88 168 LEU A C 1
ATOM 1369 O O . LEU A 1 168 ? 41.261 -20.502 -45.681 1.00 83.88 168 LEU A O 1
ATOM 1373 N N . PHE A 1 169 ? 40.897 -18.303 -45.792 1.00 84.81 169 PHE A N 1
ATOM 1374 C CA . PHE A 1 169 ? 41.053 -18.225 -47.247 1.00 84.81 169 PHE A CA 1
ATOM 1375 C C . PHE A 1 169 ? 42.485 -18.539 -47.676 1.00 84.81 169 PHE A C 1
ATOM 1377 O O . PHE A 1 169 ? 42.676 -19.285 -48.634 1.00 84.81 169 PHE A O 1
ATOM 1384 N N . LYS A 1 170 ? 43.478 -18.043 -46.931 1.00 83.69 170 LYS A N 1
ATOM 1385 C CA . LYS A 1 170 ? 44.894 -18.358 -47.146 1.00 83.69 170 LYS A CA 1
ATOM 1386 C C . LYS A 1 170 ? 45.174 -19.847 -46.928 1.00 83.69 170 LYS A C 1
ATOM 1388 O O . LYS A 1 170 ? 45.831 -20.459 -47.764 1.00 83.69 170 LYS A O 1
ATOM 1393 N N . ASP A 1 171 ? 44.618 -20.442 -45.872 1.00 81.19 171 ASP A N 1
ATOM 1394 C CA . ASP A 1 171 ? 44.746 -21.876 -45.574 1.00 81.19 171 ASP A CA 1
ATOM 1395 C C . ASP A 1 171 ? 44.072 -22.755 -46.644 1.00 81.19 171 ASP A C 1
ATOM 1397 O O . ASP A 1 171 ? 44.564 -23.834 -46.971 1.00 81.19 171 ASP A O 1
ATOM 1401 N N . LEU A 1 172 ? 42.964 -22.283 -47.226 1.00 80.56 172 LEU A N 1
ATOM 1402 C CA . LEU A 1 172 ? 42.259 -22.934 -48.336 1.00 80.56 172 LEU A CA 1
ATOM 1403 C C . LEU A 1 172 ? 42.848 -22.600 -49.718 1.00 80.56 172 LEU A C 1
ATOM 1405 O O . LEU A 1 172 ? 42.334 -23.087 -50.725 1.00 80.56 172 LEU A O 1
ATOM 1409 N N . ASN A 1 173 ? 43.908 -21.786 -49.779 1.00 81.81 173 ASN A N 1
ATOM 1410 C CA . ASN A 1 173 ? 44.543 -21.313 -51.011 1.00 81.81 173 ASN A CA 1
ATOM 1411 C C . ASN A 1 173 ? 43.560 -20.628 -51.989 1.00 81.81 173 ASN A C 1
ATOM 1413 O O . ASN A 1 173 ? 43.674 -20.748 -53.211 1.00 81.81 173 ASN A O 1
ATOM 1417 N N . ILE A 1 174 ? 42.562 -19.926 -51.444 1.00 78.88 174 ILE A N 1
ATOM 1418 C CA . ILE A 1 174 ? 41.597 -19.135 -52.209 1.00 78.88 174 ILE A CA 1
ATOM 1419 C C . ILE A 1 174 ? 42.238 -17.776 -52.494 1.00 78.88 174 ILE A C 1
ATOM 1421 O O . ILE A 1 174 ? 42.227 -16.878 -51.655 1.00 78.88 174 ILE A O 1
ATOM 1425 N N . ASN A 1 175 ? 42.796 -17.628 -53.694 1.00 66.88 175 ASN A N 1
ATOM 1426 C CA . ASN A 1 175 ? 43.351 -16.363 -54.169 1.00 66.88 175 ASN A CA 1
ATOM 1427 C C . ASN A 1 175 ? 42.233 -15.510 -54.780 1.00 66.88 175 ASN A C 1
ATOM 1429 O O . ASN A 1 175 ? 41.994 -15.565 -55.985 1.00 66.88 175 ASN A O 1
ATOM 1433 N N . SER A 1 176 ? 41.521 -14.729 -53.969 1.00 63.44 176 SER A N 1
ATOM 1434 C CA . SER A 1 176 ? 40.694 -13.639 -54.496 1.00 63.44 176 SER A CA 1
ATOM 1435 C C . SER A 1 176 ? 41.613 -12.472 -54.846 1.00 63.44 176 SER A C 1
ATOM 1437 O O . SER A 1 176 ? 42.122 -11.785 -53.963 1.00 63.44 176 SER A O 1
ATOM 1439 N N . ALA A 1 177 ? 41.865 -12.293 -56.143 1.00 52.47 177 ALA A N 1
ATOM 1440 C CA . ALA A 1 177 ? 42.773 -11.273 -56.672 1.00 52.47 177 ALA A CA 1
ATOM 1441 C C . ALA A 1 177 ? 42.307 -9.826 -56.401 1.00 52.47 177 ALA A C 1
ATOM 1443 O O . ALA A 1 177 ? 43.122 -8.912 -56.477 1.00 52.47 177 ALA A O 1
ATOM 1444 N N . ASP A 1 178 ? 41.044 -9.630 -56.010 1.00 55.41 178 ASP A N 1
ATOM 1445 C CA . ASP A 1 178 ? 40.412 -8.316 -55.890 1.00 55.41 178 ASP A CA 1
ATOM 1446 C C . ASP A 1 178 ? 39.899 -8.054 -54.464 1.00 55.41 178 ASP A C 1
ATOM 1448 O O . ASP A 1 178 ? 38.697 -7.947 -54.225 1.00 55.41 178 ASP A O 1
ATOM 1452 N N . PHE A 1 179 ? 40.793 -7.934 -53.481 1.00 59.59 179 PHE A N 1
ATOM 1453 C CA . PHE A 1 179 ? 40.414 -7.309 -52.209 1.00 59.59 179 PHE A CA 1
ATOM 1454 C C . PHE A 1 179 ? 40.558 -5.793 -52.335 1.00 59.59 179 PHE A C 1
ATOM 1456 O O . PHE A 1 179 ? 41.613 -5.223 -52.070 1.00 59.59 179 PHE A O 1
ATOM 1463 N N . VAL A 1 180 ? 39.486 -5.144 -52.791 1.00 61.00 180 VAL A N 1
ATOM 1464 C CA . VAL A 1 180 ? 39.471 -3.699 -53.086 1.00 61.00 180 VAL A CA 1
ATOM 1465 C C . VAL A 1 180 ? 39.302 -2.850 -51.814 1.00 61.00 180 VAL A C 1
ATOM 1467 O O . VAL A 1 180 ? 39.592 -1.655 -51.815 1.00 61.00 180 VAL A O 1
ATOM 1470 N N . GLU A 1 181 ? 38.867 -3.442 -50.699 1.00 75.19 181 GLU A N 1
ATOM 1471 C CA . GLU A 1 181 ? 38.590 -2.691 -49.474 1.00 75.19 181 GLU A CA 1
ATOM 1472 C C . GLU A 1 181 ? 39.832 -2.466 -48.606 1.00 75.19 181 GLU A C 1
ATOM 1474 O O . GLU A 1 181 ? 40.517 -3.406 -48.194 1.00 75.19 181 GLU A O 1
ATOM 1479 N N . ALA A 1 182 ? 40.062 -1.200 -48.241 1.00 80.50 182 ALA A N 1
ATOM 1480 C CA . ALA A 1 182 ? 41.217 -0.763 -47.456 1.00 80.50 182 ALA A CA 1
ATOM 1481 C C . ALA A 1 182 ? 41.410 -1.565 -46.153 1.00 80.50 182 ALA A C 1
ATOM 1483 O O . ALA A 1 182 ? 42.531 -1.930 -45.816 1.00 80.50 182 ALA A O 1
ATOM 1484 N N . LYS A 1 183 ? 40.323 -1.925 -45.453 1.00 82.44 183 LYS A N 1
ATOM 1485 C CA . LYS A 1 183 ? 40.396 -2.686 -44.191 1.00 82.44 183 LYS A CA 1
ATOM 1486 C C . LYS A 1 183 ? 40.876 -4.123 -44.373 1.00 82.44 183 LYS A C 1
ATOM 1488 O O . LYS A 1 183 ? 41.572 -4.651 -43.509 1.00 82.44 183 LYS A O 1
ATOM 1493 N N . VAL A 1 184 ? 40.531 -4.760 -45.489 1.00 82.81 184 VAL A N 1
ATOM 1494 C CA . VAL A 1 184 ? 41.008 -6.112 -45.806 1.00 82.81 184 VAL A CA 1
ATOM 1495 C C . VAL A 1 184 ? 42.500 -6.077 -46.138 1.00 82.81 184 VAL A C 1
ATOM 1497 O O . VAL A 1 184 ? 43.252 -6.940 -45.677 1.00 82.81 184 VAL A O 1
ATOM 1500 N N . ALA A 1 185 ? 42.945 -5.047 -46.864 1.00 84.50 185 ALA A N 1
ATOM 1501 C CA . ALA A 1 185 ? 44.361 -4.818 -47.140 1.00 84.50 185 ALA A CA 1
ATOM 1502 C C . ALA A 1 185 ? 45.162 -4.570 -45.849 1.00 84.50 185 ALA A C 1
ATOM 1504 O O . ALA A 1 185 ? 46.187 -5.217 -45.639 1.00 84.50 185 ALA A O 1
ATOM 1505 N N . ASP A 1 186 ? 44.661 -3.725 -44.941 1.00 86.69 186 ASP A N 1
ATOM 1506 C CA . ASP A 1 186 ? 45.290 -3.453 -43.640 1.00 86.69 186 ASP A CA 1
ATOM 1507 C C . ASP A 1 186 ? 45.495 -4.738 -42.822 1.00 86.69 186 ASP A C 1
ATOM 1509 O O . ASP A 1 186 ? 46.574 -4.982 -42.276 1.00 86.69 186 ASP A O 1
ATOM 1513 N N . ILE A 1 187 ? 44.474 -5.600 -42.769 1.00 88.69 187 ILE A N 1
ATOM 1514 C CA . ILE A 1 187 ? 44.541 -6.878 -42.049 1.00 88.69 187 ILE A CA 1
ATOM 1515 C C . ILE A 1 187 ? 45.521 -7.844 -42.718 1.00 88.69 187 ILE A C 1
ATOM 1517 O O . ILE A 1 187 ? 46.267 -8.539 -42.028 1.00 88.69 187 ILE A O 1
ATOM 1521 N N . THR A 1 188 ? 45.545 -7.879 -44.049 1.00 88.06 188 THR A N 1
ATOM 1522 C CA . THR A 1 188 ? 46.472 -8.726 -44.811 1.00 88.06 188 THR A CA 1
ATOM 1523 C C . THR A 1 188 ? 47.919 -8.313 -44.548 1.00 88.06 188 THR A C 1
ATOM 1525 O O . THR A 1 188 ? 48.741 -9.163 -44.205 1.00 88.06 188 THR A O 1
ATOM 1528 N N . ASN A 1 189 ? 48.207 -7.009 -44.577 1.00 89.62 189 ASN A N 1
ATOM 1529 C CA . ASN A 1 189 ? 49.518 -6.463 -44.222 1.00 89.62 189 ASN A CA 1
ATOM 1530 C C . ASN A 1 189 ? 49.897 -6.822 -42.776 1.00 89.62 189 ASN A C 1
ATOM 1532 O O . ASN A 1 189 ? 50.996 -7.313 -42.523 1.00 89.62 189 ASN A O 1
ATOM 1536 N N . GLN A 1 190 ? 48.961 -6.686 -41.828 1.00 89.75 190 GLN A N 1
ATOM 1537 C CA . GLN A 1 190 ? 49.187 -7.090 -40.438 1.00 89.75 190 GLN A CA 1
ATOM 1538 C C . GLN A 1 190 ? 49.506 -8.592 -40.312 1.00 89.75 190 GLN A C 1
ATOM 1540 O O . GLN A 1 190 ? 50.349 -8.985 -39.505 1.00 89.75 190 GLN A O 1
ATOM 1545 N N . MET A 1 191 ? 48.843 -9.453 -41.089 1.00 89.75 191 MET A N 1
ATOM 1546 C CA . MET A 1 191 ? 49.126 -10.891 -41.114 1.00 89.75 191 MET A CA 1
ATOM 1547 C C . MET A 1 191 ? 50.516 -11.193 -41.675 1.00 89.75 191 MET A C 1
ATOM 1549 O O . MET A 1 191 ? 51.199 -12.065 -41.138 1.00 89.75 191 MET A O 1
ATOM 1553 N N . GLU A 1 192 ? 50.946 -10.488 -42.720 1.00 90.06 192 GLU A N 1
ATOM 1554 C CA . GLU A 1 192 ? 52.297 -10.613 -43.274 1.00 90.06 192 GLU A CA 1
ATOM 1555 C C . GLU A 1 192 ? 53.368 -10.159 -42.283 1.00 90.06 192 GLU A C 1
ATOM 1557 O O . GLU A 1 192 ? 54.394 -10.824 -42.139 1.00 90.06 192 GLU A O 1
ATOM 1562 N N . ASP A 1 193 ? 53.122 -9.072 -41.556 1.00 90.44 193 ASP A N 1
ATOM 1563 C CA . ASP A 1 193 ? 54.041 -8.583 -40.531 1.00 90.44 193 ASP A CA 1
ATOM 1564 C C . ASP A 1 193 ? 54.152 -9.564 -39.360 1.00 90.44 193 ASP A C 1
ATOM 1566 O O . ASP A 1 193 ? 55.260 -9.891 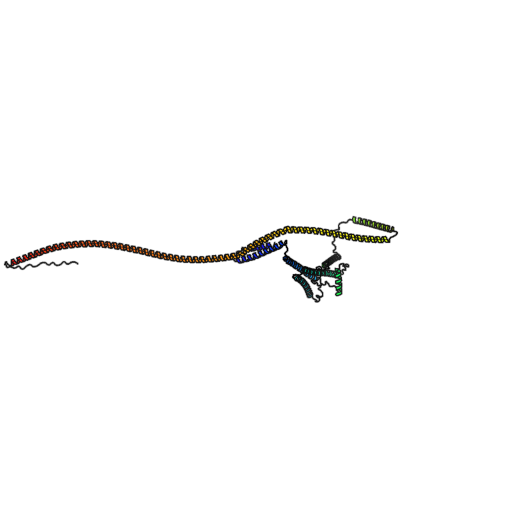-38.932 1.00 90.44 193 ASP A O 1
ATOM 1570 N N . LEU A 1 194 ? 53.030 -10.138 -38.909 1.00 85.62 194 LEU A N 1
ATOM 1571 C CA . LEU A 1 194 ? 53.042 -11.217 -37.916 1.00 85.62 194 LEU A CA 1
ATOM 1572 C C . LEU A 1 194 ? 53.768 -12.465 -38.441 1.00 85.62 194 LEU A C 1
ATOM 1574 O O . LEU A 1 194 ? 54.507 -13.102 -37.690 1.00 85.62 194 LEU A O 1
ATOM 1578 N N . GLN A 1 195 ? 53.608 -12.799 -39.725 1.00 88.62 195 GLN A N 1
ATOM 1579 C CA . GLN A 1 195 ? 54.325 -13.909 -40.352 1.00 88.62 195 GLN A CA 1
ATOM 1580 C C . GLN A 1 195 ? 55.838 -13.668 -40.370 1.00 88.62 195 GLN A C 1
ATOM 1582 O O . GLN A 1 195 ? 56.599 -14.598 -40.110 1.00 88.62 195 GLN A O 1
ATOM 1587 N N . LYS A 1 196 ? 56.279 -12.434 -40.643 1.00 90.38 196 LYS A N 1
ATOM 1588 C CA . LYS A 1 196 ? 57.696 -12.045 -40.584 1.00 90.38 196 LYS A CA 1
ATOM 1589 C C . LYS A 1 196 ? 58.236 -12.087 -39.153 1.00 90.38 196 LYS A C 1
ATOM 1591 O O . LYS A 1 196 ? 59.360 -12.535 -38.953 1.00 90.38 196 LYS A O 1
ATOM 1596 N N . GLU A 1 197 ? 57.451 -11.641 -38.171 1.00 88.56 197 GLU A N 1
ATOM 1597 C CA . GLU A 1 197 ? 57.867 -11.563 -36.763 1.00 88.56 197 GLU A CA 1
ATOM 1598 C C . GLU A 1 197 ? 57.977 -12.950 -36.103 1.00 88.56 197 GLU A C 1
ATOM 1600 O O . GLU A 1 197 ? 58.960 -13.234 -35.420 1.00 88.56 197 GLU A O 1
ATOM 1605 N N . TYR A 1 198 ? 56.988 -13.827 -36.311 1.00 83.00 198 TYR A N 1
ATOM 1606 C CA . TYR A 1 198 ? 56.898 -15.127 -35.627 1.00 83.00 198 TYR A CA 1
ATOM 1607 C C . TYR A 1 198 ? 57.303 -16.323 -36.494 1.00 83.00 198 TYR A C 1
ATOM 1609 O O . TYR A 1 198 ? 57.437 -17.433 -35.978 1.00 83.00 198 TYR A O 1
ATOM 1617 N N . GLY A 1 199 ? 57.464 -16.129 -37.804 1.00 85.69 199 GLY A N 1
ATOM 1618 C CA . GLY A 1 199 ? 57.641 -17.208 -38.781 1.00 85.69 199 GLY A CA 1
ATOM 1619 C C . GLY A 1 199 ? 56.344 -17.949 -39.135 1.00 85.69 199 GLY A C 1
ATOM 1620 O O . GLY A 1 199 ? 56.360 -18.838 -39.984 1.00 85.69 199 GLY A O 1
ATOM 1621 N N . TYR A 1 200 ? 55.217 -17.597 -38.512 1.00 87.12 200 TYR A N 1
ATOM 1622 C CA . TYR A 1 200 ? 53.887 -18.149 -38.778 1.00 87.12 200 TYR A CA 1
ATOM 1623 C C . TYR A 1 200 ? 52.808 -17.086 -38.537 1.00 87.12 200 TYR A C 1
ATOM 1625 O O . TYR A 1 200 ? 53.043 -16.106 -37.831 1.00 87.12 200 TYR A O 1
ATOM 1633 N N . VAL A 1 201 ? 51.613 -17.283 -39.104 1.00 85.75 201 VAL A N 1
ATOM 1634 C CA . VAL A 1 201 ? 50.455 -16.408 -38.861 1.00 85.75 201 VAL A CA 1
ATOM 1635 C C . VAL A 1 201 ? 49.624 -16.978 -37.702 1.00 85.75 201 VAL A C 1
ATOM 1637 O O . VAL A 1 201 ? 49.178 -18.123 -37.797 1.00 85.75 201 VAL A O 1
ATOM 1640 N N . PRO A 1 202 ? 49.415 -16.239 -36.597 1.00 86.75 202 PRO A N 1
ATOM 1641 C CA . PRO A 1 202 ? 48.584 -16.702 -35.484 1.00 86.75 202 PRO A CA 1
ATOM 1642 C C . PRO A 1 202 ? 47.132 -16.994 -35.891 1.00 86.75 202 PRO A C 1
ATOM 1644 O O . PRO A 1 202 ? 46.576 -16.342 -36.762 1.00 86.75 202 PRO A O 1
ATOM 1647 N N . THR A 1 203 ? 46.462 -17.926 -35.206 1.00 85.12 203 THR A N 1
ATOM 1648 C CA . THR A 1 203 ? 45.061 -18.282 -35.521 1.00 85.12 203 THR A CA 1
ATOM 1649 C C . THR A 1 203 ? 44.039 -17.233 -35.063 1.00 85.12 203 THR A C 1
ATOM 1651 O O . THR A 1 203 ? 42.899 -17.227 -35.530 1.00 85.12 203 THR A O 1
ATOM 1654 N N . LYS A 1 204 ? 44.413 -16.345 -34.133 1.00 88.44 204 LYS A N 1
ATOM 1655 C CA . LYS A 1 204 ? 43.547 -15.262 -33.647 1.00 88.44 204 LYS A CA 1
ATOM 1656 C C . LYS A 1 204 ? 44.265 -13.918 -33.699 1.00 88.44 204 LYS A C 1
ATOM 1658 O O . LYS A 1 204 ? 45.457 -13.837 -33.402 1.00 88.44 204 LYS A O 1
ATOM 1663 N N . ALA A 1 205 ? 43.505 -12.864 -33.982 1.00 88.31 205 ALA A N 1
ATOM 1664 C CA . ALA A 1 205 ? 43.989 -11.491 -33.907 1.00 88.31 205 ALA A CA 1
ATOM 1665 C C . ALA A 1 205 ? 44.362 -11.106 -32.464 1.00 88.31 205 ALA A C 1
ATOM 1667 O O . ALA A 1 205 ? 43.830 -11.662 -31.499 1.00 88.31 205 ALA A O 1
ATOM 1668 N N . ARG A 1 206 ? 45.272 -10.142 -32.306 1.00 87.19 206 ARG A N 1
ATOM 1669 C CA . ARG A 1 206 ? 45.701 -9.636 -30.994 1.00 87.19 206 ARG A CA 1
ATOM 1670 C C . ARG A 1 206 ? 44.742 -8.570 -30.487 1.00 87.19 206 ARG A C 1
ATOM 1672 O O . ARG A 1 206 ? 44.435 -7.642 -31.223 1.00 87.19 206 ARG A O 1
ATOM 1679 N N . LEU A 1 207 ? 44.311 -8.693 -29.233 1.00 89.12 207 LEU A N 1
ATOM 1680 C CA . LEU A 1 207 ? 43.565 -7.636 -28.551 1.00 89.12 207 LEU A CA 1
ATOM 1681 C C . LEU A 1 207 ? 44.472 -6.418 -28.331 1.00 89.12 207 LEU A C 1
ATOM 1683 O O . LEU A 1 207 ? 45.545 -6.531 -27.734 1.00 89.12 207 LEU A O 1
ATOM 1687 N N . GLU A 1 208 ? 44.014 -5.251 -28.762 1.00 87.56 208 GLU A N 1
ATOM 1688 C CA . GLU A 1 208 ? 44.609 -3.966 -28.417 1.00 87.56 208 GLU A CA 1
ATOM 1689 C C . GLU A 1 208 ? 43.982 -3.456 -27.122 1.00 87.56 208 GLU A C 1
ATOM 1691 O O . GLU A 1 208 ? 42.758 -3.397 -26.971 1.00 87.56 208 GLU A O 1
ATOM 1696 N N . GLU A 1 209 ? 44.819 -3.088 -26.154 1.00 82.12 209 GLU A N 1
ATOM 1697 C CA . GLU A 1 209 ? 44.301 -2.532 -24.913 1.00 82.12 209 GLU A CA 1
ATOM 1698 C C . GLU A 1 209 ? 43.764 -1.126 -25.105 1.00 82.12 209 GLU A C 1
ATOM 1700 O O . GLU A 1 209 ? 44.506 -0.191 -25.404 1.00 82.12 209 GLU A O 1
ATOM 1705 N N . LEU A 1 210 ? 42.484 -0.980 -24.799 1.00 83.50 210 LEU A N 1
ATOM 1706 C CA . LEU A 1 210 ? 41.829 0.309 -24.745 1.00 83.50 210 LEU A CA 1
ATOM 1707 C C . LEU A 1 210 ? 41.940 0.900 -23.341 1.00 83.50 210 LEU A C 1
ATOM 1709 O O . LEU A 1 210 ? 42.073 0.190 -22.340 1.00 83.50 210 LEU A O 1
ATOM 1713 N N . LYS A 1 211 ? 41.905 2.227 -23.299 1.00 83.31 211 LYS A N 1
ATOM 1714 C CA . LYS A 1 211 ? 41.745 3.023 -22.084 1.00 83.31 211 LYS A CA 1
ATOM 1715 C C . LYS A 1 211 ? 40.459 3.821 -22.243 1.00 83.31 211 LYS A C 1
ATOM 1717 O O . LYS A 1 211 ? 40.182 4.268 -23.349 1.00 83.31 211 LYS A O 1
ATOM 1722 N N . LEU A 1 212 ? 39.748 4.097 -21.156 1.00 80.19 212 LEU A N 1
ATOM 1723 C CA . LEU A 1 212 ? 38.537 4.930 -21.161 1.00 80.19 212 LEU A CA 1
ATOM 1724 C C . LEU A 1 212 ? 38.708 6.294 -21.866 1.00 80.19 212 LEU A C 1
ATOM 1726 O O . LEU A 1 212 ? 37.767 6.811 -22.457 1.00 80.19 212 LEU A O 1
ATOM 1730 N N . ASN A 1 213 ? 39.915 6.864 -21.830 1.00 80.25 213 ASN A N 1
ATOM 1731 C CA . ASN A 1 213 ? 40.246 8.131 -22.491 1.00 80.25 213 ASN A CA 1
ATOM 1732 C C . ASN A 1 213 ? 40.705 7.960 -23.950 1.00 80.25 213 ASN A C 1
ATOM 1734 O O . ASN A 1 213 ? 41.316 8.873 -24.498 1.00 80.25 213 ASN A O 1
ATOM 1738 N N . SER A 1 214 ? 40.483 6.799 -24.572 1.00 81.94 214 SER A N 1
ATOM 1739 C CA . SER A 1 214 ? 40.741 6.633 -25.999 1.00 81.94 214 SER A CA 1
ATOM 1740 C C . SER A 1 214 ? 39.849 7.588 -26.782 1.00 81.94 214 SER A C 1
ATOM 1742 O O . SER A 1 214 ? 38.626 7.581 -26.605 1.00 81.94 214 SER A O 1
ATOM 1744 N N . GLU A 1 215 ? 40.459 8.392 -27.643 1.00 80.19 215 GLU A N 1
ATOM 1745 C CA . GLU A 1 215 ? 39.722 9.219 -28.585 1.00 80.19 215 GLU A CA 1
ATOM 1746 C C . GLU A 1 215 ? 38.898 8.335 -29.529 1.00 80.19 215 GLU A C 1
ATOM 1748 O O . GLU A 1 215 ? 39.270 7.202 -29.846 1.00 80.19 215 GLU A O 1
ATOM 1753 N N . GLY A 1 216 ? 37.744 8.845 -29.938 1.00 80.19 216 GLY A N 1
ATOM 1754 C CA . GLY A 1 216 ? 36.859 8.183 -30.884 1.00 80.19 216 GLY A CA 1
ATOM 1755 C C . GLY A 1 216 ? 35.842 9.172 -31.437 1.00 80.19 216 GLY A C 1
ATOM 1756 O O . GLY A 1 216 ? 35.886 10.359 -31.113 1.00 80.19 216 GLY A O 1
ATOM 1757 N N . ILE A 1 217 ? 34.918 8.683 -32.262 1.00 81.62 217 ILE A N 1
ATOM 1758 C CA . ILE A 1 217 ? 33.943 9.517 -32.986 1.00 81.62 217 ILE A CA 1
ATOM 1759 C C . ILE A 1 217 ? 33.043 10.332 -32.044 1.00 81.62 217 ILE A C 1
ATOM 1761 O O . ILE A 1 217 ? 32.545 11.388 -32.421 1.00 81.62 217 ILE A O 1
ATOM 1765 N N . TYR A 1 218 ? 32.856 9.879 -30.802 1.00 83.25 218 TYR A N 1
ATOM 1766 C CA . TYR A 1 218 ? 32.056 10.589 -29.807 1.00 83.25 218 TYR A CA 1
ATOM 1767 C C . TYR A 1 218 ? 32.862 11.631 -29.008 1.00 83.25 218 TYR A C 1
ATOM 1769 O O . TYR A 1 218 ? 32.267 12.383 -28.237 1.00 83.25 218 TYR A O 1
ATOM 1777 N N . THR A 1 219 ? 34.190 11.717 -29.172 1.00 79.19 219 THR A N 1
ATOM 1778 C CA . THR A 1 219 ? 34.996 12.791 -28.563 1.00 79.19 219 THR A CA 1
ATOM 1779 C C . THR A 1 219 ? 34.881 14.061 -29.412 1.00 79.19 219 THR A C 1
ATOM 1781 O O . THR A 1 219 ? 35.113 13.988 -30.620 1.00 79.19 219 THR A O 1
ATOM 1784 N N . PRO A 1 220 ? 34.589 15.237 -28.822 1.00 67.31 220 PRO A N 1
ATOM 1785 C CA . PRO A 1 220 ? 34.607 16.503 -29.546 1.00 67.31 220 PRO A CA 1
ATOM 1786 C C . PRO A 1 220 ? 36.052 16.864 -29.919 1.00 67.31 220 PRO A C 1
ATOM 1788 O O . PRO A 1 220 ? 36.750 17.552 -29.180 1.00 67.31 220 PRO A O 1
ATOM 1791 N N . SER A 1 221 ? 36.522 16.360 -31.055 1.00 62.84 221 SER A N 1
ATOM 1792 C CA . SER A 1 221 ? 37.749 16.827 -31.695 1.00 62.84 221 SER A CA 1
ATOM 1793 C C . SER A 1 221 ? 37.380 17.937 -32.678 1.00 62.84 221 SER A C 1
ATOM 1795 O O . SER A 1 221 ? 36.447 17.806 -33.467 1.00 62.84 221 SER A O 1
ATOM 1797 N N . ILE A 1 222 ? 38.096 19.059 -32.596 1.00 53.31 222 ILE A N 1
ATOM 1798 C CA . ILE A 1 222 ? 37.816 20.298 -33.345 1.00 53.31 222 ILE A CA 1
ATOM 1799 C C . ILE A 1 222 ? 38.013 20.111 -34.869 1.00 53.31 222 ILE A C 1
ATOM 1801 O O . ILE A 1 222 ? 37.558 20.932 -35.654 1.00 53.31 222 ILE A O 1
ATOM 1805 N N . GLU A 1 223 ? 38.624 19.003 -35.301 1.00 55.56 223 GLU A N 1
ATOM 1806 C CA . GLU A 1 223 ? 39.013 18.744 -36.698 1.00 55.56 223 GLU A CA 1
ATOM 1807 C C . GLU A 1 223 ? 38.237 17.585 -37.366 1.00 55.56 223 GLU A C 1
ATOM 1809 O O . GLU A 1 223 ? 38.553 17.174 -38.481 1.00 55.56 223 GLU A O 1
ATOM 1814 N N . GLY A 1 224 ? 37.222 17.027 -36.698 1.00 51.88 224 GLY A N 1
ATOM 1815 C CA . GLY A 1 224 ? 36.515 15.816 -37.132 1.00 51.88 224 GLY A CA 1
ATOM 1816 C C . GLY A 1 224 ? 35.173 16.053 -37.830 1.00 51.88 224 GLY A C 1
ATOM 1817 O O . GLY A 1 224 ? 34.182 15.445 -37.431 1.00 51.88 224 GLY A O 1
ATOM 1818 N N . GLU A 1 225 ? 35.089 16.909 -38.850 1.00 46.44 225 GLU A N 1
ATOM 1819 C CA . GLU A 1 225 ? 33.851 17.020 -39.638 1.00 46.44 225 GLU A CA 1
ATOM 1820 C C . GLU A 1 225 ? 33.613 15.739 -40.466 1.00 46.44 225 GLU A C 1
ATOM 1822 O O . GLU A 1 225 ? 34.321 15.447 -41.427 1.00 46.44 225 GLU A O 1
ATOM 1827 N N . GLY A 1 226 ? 32.596 14.957 -40.086 1.00 56.56 226 GLY A N 1
ATOM 1828 C CA . GLY A 1 226 ? 31.948 13.981 -40.973 1.00 56.56 226 GLY A CA 1
ATOM 1829 C C . GLY A 1 226 ? 32.552 12.575 -41.069 1.00 56.56 226 GLY A C 1
ATOM 1830 O O . GLY A 1 226 ? 32.152 11.826 -41.959 1.00 56.56 226 GLY A O 1
ATOM 1831 N N . LYS A 1 227 ? 33.472 12.167 -40.185 1.00 62.34 227 LYS A N 1
ATOM 1832 C CA . LYS A 1 227 ? 33.962 10.775 -40.187 1.00 62.34 227 LYS A CA 1
ATOM 1833 C C . LYS A 1 227 ? 32.894 9.823 -39.637 1.00 62.34 227 LYS A C 1
ATOM 1835 O O . LYS A 1 227 ? 32.446 9.973 -38.500 1.00 62.34 227 LYS A O 1
ATOM 1840 N N . TYR A 1 228 ? 32.486 8.850 -40.453 1.00 67.75 228 TYR A N 1
ATOM 1841 C CA . TYR A 1 228 ? 31.630 7.747 -40.020 1.00 67.75 228 TYR A CA 1
ATOM 1842 C C . TYR A 1 228 ? 32.338 6.908 -38.950 1.00 67.75 228 TYR A C 1
ATOM 1844 O O . TYR A 1 228 ? 33.563 6.935 -38.821 1.00 67.75 228 TYR A O 1
ATOM 1852 N N . SER A 1 229 ? 31.561 6.164 -38.161 1.00 74.19 229 SER A N 1
ATOM 1853 C CA . SER A 1 229 ? 32.153 5.245 -37.196 1.00 74.19 229 SER A CA 1
ATOM 1854 C C . SER A 1 229 ? 32.915 4.137 -37.918 1.00 74.19 229 SER A C 1
ATOM 1856 O O . SER A 1 229 ? 32.359 3.430 -38.756 1.00 74.19 229 SER A O 1
ATOM 1858 N N . GLU A 1 230 ? 34.182 3.953 -37.559 1.00 72.00 230 GLU A N 1
ATOM 1859 C CA . GLU A 1 230 ? 35.032 2.905 -38.125 1.00 72.00 230 GLU A CA 1
ATOM 1860 C C . GLU A 1 230 ? 34.494 1.498 -37.805 1.00 72.00 230 GLU A C 1
ATOM 1862 O O . GLU A 1 230 ? 34.746 0.545 -38.541 1.00 72.00 230 GLU A O 1
ATOM 1867 N N . SER A 1 231 ? 33.689 1.345 -36.744 1.00 73.12 231 SER A N 1
ATOM 1868 C CA . SER A 1 231 ? 32.996 0.081 -36.476 1.00 73.12 231 SER A CA 1
ATOM 1869 C C . SER A 1 231 ? 31.927 -0.222 -37.532 1.00 73.12 231 SER A C 1
ATOM 1871 O O . SER A 1 231 ? 31.753 -1.385 -37.897 1.00 73.12 231 SER A O 1
ATOM 1873 N N . VAL A 1 232 ? 31.262 0.806 -38.075 1.00 73.88 232 VAL A N 1
ATOM 1874 C CA . VAL A 1 232 ? 30.285 0.677 -39.167 1.00 73.88 232 VAL A CA 1
ATOM 1875 C C . VAL A 1 232 ? 30.985 0.302 -40.470 1.00 73.88 232 VAL A C 1
ATOM 1877 O O . VAL A 1 232 ? 30.526 -0.612 -41.151 1.00 73.88 232 VAL A O 1
ATOM 1880 N N . GLU A 1 233 ? 32.125 0.924 -40.781 1.00 77.69 233 GLU A N 1
ATOM 1881 C CA . GLU A 1 233 ? 32.953 0.542 -41.937 1.00 77.69 233 GLU A CA 1
ATOM 1882 C C . GLU A 1 233 ? 33.444 -0.908 -41.824 1.00 77.69 233 GLU A C 1
ATOM 1884 O O . GLU A 1 233 ? 33.347 -1.684 -42.778 1.00 77.69 233 GLU A O 1
ATOM 1889 N N . ASN A 1 234 ? 33.888 -1.319 -40.633 1.00 75.56 234 ASN A N 1
ATOM 1890 C CA . ASN A 1 234 ? 34.306 -2.696 -40.387 1.00 75.56 234 ASN A CA 1
ATOM 1891 C C . ASN A 1 234 ? 33.137 -3.690 -40.479 1.00 75.56 234 ASN A C 1
ATOM 1893 O O . ASN A 1 234 ? 33.324 -4.806 -40.957 1.00 75.56 234 ASN A O 1
ATOM 1897 N N . LEU A 1 235 ? 31.933 -3.321 -40.028 1.00 75.31 235 LEU A N 1
ATOM 1898 C CA . LEU A 1 235 ? 30.735 -4.157 -40.172 1.00 75.31 235 LEU A CA 1
ATOM 1899 C C . LEU A 1 235 ? 30.290 -4.276 -41.631 1.00 75.31 235 LEU A C 1
ATOM 1901 O O . LEU A 1 235 ? 29.874 -5.357 -42.051 1.00 75.31 235 LEU A O 1
ATOM 1905 N N . TYR A 1 236 ? 30.394 -3.196 -42.405 1.00 76.62 236 TYR A N 1
ATOM 1906 C CA . TYR A 1 236 ? 30.143 -3.211 -43.843 1.00 76.62 236 TYR A CA 1
ATOM 1907 C C . TYR A 1 236 ? 31.123 -4.153 -44.553 1.00 76.62 236 TYR A C 1
ATOM 1909 O O . TYR A 1 236 ? 30.686 -5.085 -45.230 1.00 76.62 236 TYR A O 1
ATOM 1917 N N . SER A 1 237 ? 32.420 -4.004 -44.266 1.00 77.56 237 SER A N 1
ATOM 1918 C CA . SER A 1 237 ? 33.478 -4.863 -44.813 1.00 77.56 237 SER A CA 1
ATOM 1919 C C . SER A 1 237 ? 33.259 -6.334 -44.437 1.00 77.56 237 SER A C 1
ATOM 1921 O O . SER A 1 237 ? 33.370 -7.237 -45.264 1.00 77.56 237 SER A O 1
ATOM 1923 N N . LEU A 1 238 ? 32.869 -6.599 -43.183 1.00 79.00 238 LEU A N 1
ATOM 1924 C CA . LEU A 1 238 ? 32.528 -7.941 -42.708 1.00 79.00 238 LEU A CA 1
ATOM 1925 C C . LEU A 1 238 ? 31.309 -8.521 -43.445 1.00 79.00 238 LEU A C 1
ATOM 1927 O O . LEU A 1 238 ? 31.296 -9.707 -43.771 1.00 79.00 238 LEU A O 1
ATOM 1931 N N . SER A 1 239 ? 30.292 -7.701 -43.714 1.00 77.38 239 SER A N 1
ATOM 1932 C CA . SER A 1 239 ? 29.066 -8.122 -44.402 1.00 77.38 239 SER A CA 1
ATOM 1933 C C . SER A 1 239 ? 29.339 -8.487 -45.858 1.00 77.38 239 SER A C 1
ATOM 1935 O O . SER A 1 239 ? 28.931 -9.561 -46.301 1.00 77.38 239 SER A O 1
ATOM 1937 N N . LEU A 1 240 ? 30.096 -7.652 -46.576 1.00 75.50 240 LEU A N 1
ATOM 1938 C CA . LEU A 1 240 ? 30.585 -7.974 -47.920 1.00 75.50 240 LEU A CA 1
ATOM 1939 C C . LEU A 1 240 ? 31.423 -9.245 -47.903 1.00 75.50 240 LEU A C 1
ATOM 1941 O O . LEU A 1 240 ? 31.216 -10.151 -48.709 1.00 75.50 240 LEU A O 1
ATOM 1945 N N . CYS A 1 241 ? 32.290 -9.369 -46.901 1.00 71.50 241 CYS A N 1
ATOM 1946 C CA . CYS A 1 241 ? 33.106 -10.549 -46.733 1.00 71.50 241 CYS A CA 1
ATOM 1947 C C . CYS A 1 241 ? 32.280 -11.839 -46.567 1.00 71.50 241 CYS A C 1
ATOM 1949 O O . CYS A 1 241 ? 32.674 -12.880 -47.100 1.00 71.50 241 CYS A O 1
ATOM 1951 N N . PHE A 1 242 ? 31.165 -11.808 -45.836 1.00 76.56 242 PHE A N 1
ATOM 1952 C CA . PHE A 1 242 ? 30.272 -12.963 -45.720 1.00 76.56 242 PHE A CA 1
ATOM 1953 C C . PHE A 1 242 ? 29.467 -13.215 -46.995 1.00 76.56 242 PHE A C 1
ATOM 1955 O O . PHE A 1 242 ? 29.283 -14.375 -47.356 1.00 76.56 242 PHE A O 1
ATOM 1962 N N . PHE A 1 243 ? 29.051 -12.166 -47.706 1.00 77.06 243 PHE A N 1
ATOM 1963 C CA . PHE A 1 243 ? 28.356 -12.297 -48.988 1.00 77.06 243 PHE A CA 1
ATOM 1964 C C . PHE A 1 243 ? 29.236 -12.973 -50.051 1.00 77.06 243 PHE A C 1
ATOM 1966 O O . PHE A 1 243 ? 28.797 -13.884 -50.749 1.00 77.06 243 PHE A O 1
ATOM 1973 N N . GLU A 1 244 ? 30.516 -12.606 -50.124 1.00 75.38 244 GLU A N 1
ATOM 1974 C CA . GLU A 1 244 ? 31.499 -13.296 -50.967 1.00 75.38 244 GLU A CA 1
ATOM 1975 C C . GLU A 1 244 ? 31.646 -14.771 -50.594 1.00 75.38 244 GLU A C 1
ATOM 1977 O O . GLU A 1 244 ? 31.702 -15.629 -51.472 1.00 75.38 244 GLU A O 1
ATOM 1982 N N . MET A 1 245 ? 31.698 -15.080 -49.294 1.00 73.12 245 MET A N 1
ATOM 1983 C CA . MET A 1 245 ? 31.804 -16.458 -48.818 1.00 73.12 245 MET A CA 1
ATOM 1984 C C . MET A 1 245 ? 30.556 -17.266 -49.188 1.00 73.12 245 MET A C 1
ATOM 1986 O O . MET A 1 245 ? 30.679 -18.401 -49.638 1.00 73.12 245 MET A O 1
ATOM 1990 N N . GLU A 1 246 ? 29.367 -16.680 -49.054 1.00 73.50 246 GLU A N 1
ATOM 1991 C CA . GLU A 1 246 ? 28.110 -17.286 -49.491 1.00 73.50 246 GLU A CA 1
ATOM 1992 C C . GLU A 1 246 ? 28.122 -17.565 -50.999 1.00 73.50 246 GLU A C 1
ATOM 1994 O O . GLU A 1 246 ? 27.782 -18.670 -51.419 1.00 73.50 246 GLU A O 1
ATOM 1999 N N . ASN A 1 247 ? 28.576 -16.610 -51.815 1.00 74.75 247 ASN A N 1
ATOM 2000 C CA . ASN A 1 247 ? 28.693 -16.787 -53.263 1.00 74.75 247 ASN A CA 1
ATOM 2001 C C . ASN A 1 247 ? 29.720 -17.860 -53.631 1.00 74.75 247 ASN A C 1
ATOM 2003 O O . ASN A 1 247 ? 29.466 -18.677 -54.516 1.00 74.75 247 ASN A O 1
ATOM 2007 N N . LEU A 1 248 ? 30.850 -17.911 -52.927 1.00 73.38 248 LEU A N 1
ATOM 2008 C CA . LEU A 1 248 ? 31.884 -18.920 -53.131 1.00 73.38 248 LEU A CA 1
ATOM 2009 C C . LEU A 1 248 ? 31.382 -20.315 -52.742 1.00 73.38 248 LEU A C 1
ATOM 2011 O O . LEU A 1 248 ? 31.626 -21.273 -53.470 1.00 73.38 248 LEU A O 1
ATOM 2015 N N . ILE A 1 249 ? 30.608 -20.433 -51.657 1.00 71.25 249 ILE A N 1
ATOM 2016 C CA . ILE A 1 249 ? 29.924 -21.677 -51.277 1.00 71.25 249 ILE A CA 1
ATOM 2017 C C . ILE A 1 249 ? 28.890 -22.060 -52.344 1.00 71.25 249 ILE A C 1
ATOM 2019 O O . ILE A 1 249 ? 28.902 -23.190 -52.825 1.00 71.25 249 ILE A O 1
ATOM 2023 N N . LYS A 1 250 ? 28.027 -21.135 -52.778 1.00 71.44 250 LYS A N 1
ATOM 2024 C CA . LYS A 1 250 ? 27.024 -21.408 -53.822 1.00 71.44 250 LYS A CA 1
ATOM 2025 C C . LYS A 1 250 ? 27.660 -21.888 -55.126 1.00 71.44 250 LYS A C 1
ATOM 2027 O O . LYS A 1 250 ? 27.161 -22.841 -55.721 1.00 71.44 250 LYS A O 1
ATOM 2032 N N . THR A 1 251 ? 28.770 -21.265 -55.519 1.00 70.56 251 THR A N 1
ATOM 2033 C CA . THR A 1 251 ? 29.504 -21.573 -56.753 1.00 70.56 251 THR A CA 1
ATOM 2034 C C . THR A 1 251 ? 30.246 -22.905 -56.648 1.00 70.56 251 THR A C 1
ATOM 2036 O O . THR A 1 251 ? 30.116 -23.747 -57.528 1.00 70.56 251 THR A O 1
ATOM 2039 N N . ASN A 1 252 ? 30.969 -23.149 -55.551 1.00 69.38 252 ASN A N 1
ATOM 2040 C CA . ASN A 1 252 ? 31.778 -24.363 -55.399 1.00 69.38 252 ASN A CA 1
ATOM 2041 C C . ASN A 1 252 ? 30.956 -25.609 -55.045 1.00 69.38 252 ASN A C 1
ATOM 2043 O O . ASN A 1 252 ? 31.383 -26.722 -55.343 1.00 69.38 252 ASN A O 1
ATOM 2047 N N . PHE A 1 253 ? 29.780 -25.445 -54.432 1.00 63.84 253 PHE A N 1
ATOM 2048 C CA . PHE A 1 253 ? 28.885 -26.553 -54.087 1.00 63.84 253 PHE A CA 1
ATOM 2049 C C . PHE A 1 253 ? 27.695 -26.711 -55.054 1.00 63.84 253 PHE A C 1
ATOM 2051 O O . PHE A 1 253 ? 26.818 -27.530 -54.785 1.00 63.84 253 PHE A O 1
ATOM 2058 N N . ASN A 1 254 ? 27.651 -25.973 -56.178 1.00 60.78 254 ASN A N 1
ATOM 2059 C CA . ASN A 1 254 ? 26.547 -25.997 -57.160 1.00 60.78 254 ASN A CA 1
ATOM 2060 C C . ASN A 1 254 ? 25.149 -25.832 -56.523 1.00 60.78 254 ASN A C 1
ATOM 2062 O O . ASN A 1 254 ? 24.164 -26.430 -56.961 1.00 60.78 254 ASN A O 1
ATOM 2066 N N . LEU A 1 255 ? 25.049 -25.010 -55.476 1.00 54.00 255 LEU A N 1
ATOM 2067 C CA . LEU A 1 255 ? 23.788 -24.769 -54.762 1.00 54.00 255 LEU A CA 1
ATOM 2068 C C . LEU A 1 255 ? 22.882 -23.759 -55.487 1.00 54.00 255 LEU A C 1
ATOM 2070 O O . LEU A 1 255 ? 21.772 -23.508 -55.034 1.00 54.00 255 LEU A O 1
ATOM 2074 N N . SER A 1 256 ? 23.329 -23.199 -56.617 1.00 51.22 256 SER A N 1
ATOM 2075 C CA . SER A 1 256 ? 22.546 -22.321 -57.503 1.00 51.22 256 SER A CA 1
ATOM 2076 C C . SER A 1 256 ? 21.475 -23.055 -58.320 1.00 51.22 256 SER A C 1
ATOM 2078 O O . SER A 1 256 ? 20.740 -22.425 -59.072 1.00 51.22 256 SER A O 1
ATOM 2080 N N . GLY A 1 257 ? 21.346 -24.374 -58.161 1.00 47.47 257 GLY A N 1
ATOM 2081 C CA . GLY A 1 257 ? 20.245 -25.148 -58.718 1.00 47.47 257 GLY A CA 1
ATOM 2082 C C . GLY A 1 257 ? 18.946 -24.997 -57.927 1.00 47.47 257 GLY A C 1
ATOM 2083 O O . GLY A 1 257 ? 18.425 -25.998 -57.435 1.00 47.47 257 GLY A O 1
ATOM 2084 N N . GLU A 1 258 ? 18.367 -23.794 -57.880 1.00 46.75 258 GLU A N 1
ATOM 2085 C CA . GLU A 1 258 ? 16.913 -23.707 -58.041 1.00 46.75 258 GLU A CA 1
ATOM 2086 C C . GLU A 1 258 ? 16.633 -24.269 -59.439 1.00 46.75 258 GLU A C 1
ATOM 2088 O O . GLU A 1 258 ? 16.767 -23.591 -60.452 1.00 46.75 258 GLU A O 1
ATOM 2093 N N . ARG A 1 259 ? 16.368 -25.578 -59.526 1.00 47.66 259 ARG A N 1
ATOM 2094 C CA . ARG A 1 259 ? 15.817 -26.153 -60.751 1.00 47.66 259 ARG A CA 1
ATOM 2095 C C . ARG A 1 259 ? 14.412 -25.591 -60.900 1.00 47.66 259 ARG A C 1
ATOM 2097 O O . ARG A 1 259 ? 13.471 -26.111 -60.302 1.00 47.66 259 ARG A O 1
ATOM 2104 N N . ASP A 1 260 ? 14.327 -24.538 -61.700 1.00 45.16 260 ASP A N 1
ATOM 2105 C CA . ASP A 1 260 ? 13.124 -24.045 -62.348 1.00 45.16 260 ASP A CA 1
ATOM 2106 C C . ASP A 1 260 ? 12.316 -25.215 -62.918 1.00 45.16 260 ASP A C 1
ATOM 2108 O O . ASP A 1 260 ? 12.693 -25.873 -63.888 1.00 45.16 260 ASP A O 1
ATOM 2112 N N . LEU A 1 261 ? 11.171 -25.467 -62.290 1.00 45.19 261 LEU A N 1
ATOM 2113 C CA . LEU A 1 261 ? 10.119 -26.368 -62.759 1.00 45.19 261 LEU A CA 1
ATOM 2114 C C . LEU A 1 261 ? 9.137 -25.640 -63.707 1.00 45.19 261 LEU A C 1
ATOM 2116 O O . LEU A 1 261 ? 8.013 -26.100 -63.892 1.00 45.19 261 LEU A O 1
ATOM 2120 N N . GLY A 1 262 ? 9.542 -24.497 -64.276 1.00 41.72 262 GLY A N 1
ATOM 2121 C CA . GLY A 1 262 ? 8.665 -23.571 -65.004 1.00 41.72 262 GLY A CA 1
ATOM 2122 C C . GLY A 1 262 ? 8.628 -23.709 -66.529 1.00 41.72 262 GLY A C 1
ATOM 2123 O O . GLY A 1 262 ? 7.550 -23.609 -67.100 1.00 41.72 262 GLY A O 1
ATOM 2124 N N . ASP A 1 263 ? 9.744 -24.003 -67.203 1.00 40.34 263 ASP A N 1
ATOM 2125 C CA . ASP A 1 263 ? 9.844 -23.756 -68.658 1.00 40.34 263 ASP A CA 1
ATOM 2126 C C . ASP A 1 263 ? 9.920 -25.027 -69.525 1.00 40.34 263 ASP A C 1
ATOM 2128 O O . ASP A 1 263 ? 10.624 -25.097 -70.531 1.00 40.34 263 ASP A O 1
ATOM 2132 N N . LEU A 1 264 ? 9.129 -26.048 -69.172 1.00 42.81 264 LEU A N 1
ATOM 2133 C CA . LEU A 1 264 ? 8.811 -27.195 -70.046 1.00 42.81 264 LEU A CA 1
ATOM 2134 C C . LEU A 1 264 ? 7.482 -27.011 -70.810 1.00 42.81 264 LEU A C 1
ATOM 2136 O O . LEU A 1 264 ? 6.753 -27.963 -71.082 1.00 42.81 264 LEU A O 1
ATOM 2140 N N . SER A 1 265 ? 7.170 -25.770 -71.171 1.00 42.81 265 SER A N 1
ATOM 2141 C CA . SER A 1 265 ? 5.967 -25.365 -71.900 1.00 42.81 265 SER A CA 1
ATOM 2142 C C . SER A 1 265 ? 6.324 -24.078 -72.649 1.00 42.81 265 SER A C 1
ATOM 2144 O O . SER A 1 265 ? 6.223 -23.000 -72.094 1.00 42.81 265 SER A O 1
ATOM 2146 N N . GLU A 1 266 ? 6.875 -24.093 -73.857 1.00 36.00 266 GLU A N 1
ATOM 2147 C CA . GLU A 1 266 ? 6.177 -24.487 -75.074 1.00 36.00 266 GLU A CA 1
ATOM 2148 C C . GLU A 1 266 ? 7.184 -24.581 -76.226 1.00 36.00 266 GLU A C 1
ATOM 2150 O O . GLU A 1 266 ? 7.895 -23.632 -76.558 1.00 36.00 266 GLU A O 1
ATOM 2155 N N . ASN A 1 267 ? 7.186 -25.734 -76.891 1.00 46.94 267 ASN A N 1
ATOM 2156 C CA . ASN A 1 267 ? 7.686 -25.874 -78.248 1.00 46.94 267 ASN A CA 1
ATOM 2157 C C . ASN A 1 267 ? 6.990 -24.854 -79.160 1.00 46.94 267 ASN A C 1
ATOM 2159 O O . ASN A 1 267 ? 5.796 -24.993 -79.428 1.00 46.94 267 ASN A O 1
ATOM 2163 N N . ASN A 1 268 ? 7.732 -23.899 -79.718 1.00 41.53 268 ASN A N 1
ATOM 2164 C CA . ASN A 1 268 ? 7.266 -23.165 -80.887 1.00 41.53 268 ASN A CA 1
ATOM 2165 C C . ASN A 1 268 ? 8.303 -23.228 -82.028 1.00 41.53 268 ASN A C 1
ATOM 2167 O O . ASN A 1 268 ? 9.230 -22.418 -82.060 1.00 41.53 268 ASN A O 1
ATOM 2171 N N . PRO A 1 269 ? 8.150 -24.147 -83.002 1.00 49.59 269 PRO A N 1
ATOM 2172 C CA . PRO A 1 269 ? 9.042 -24.259 -84.164 1.00 49.59 269 PRO A CA 1
ATOM 2173 C C . PRO A 1 269 ? 8.967 -23.047 -85.120 1.00 49.59 269 PRO A C 1
ATOM 2175 O O . PRO A 1 269 ? 9.768 -22.923 -86.049 1.00 49.59 269 PRO A O 1
ATOM 2178 N N . VAL A 1 270 ? 8.052 -22.099 -84.882 1.00 50.00 270 VAL A N 1
ATOM 2179 C CA . VAL A 1 270 ? 8.006 -20.815 -85.598 1.00 50.00 270 VAL A CA 1
ATOM 2180 C C . VAL A 1 270 ? 9.110 -19.866 -85.112 1.00 50.00 270 VAL A C 1
ATOM 2182 O O . VAL A 1 270 ? 9.639 -19.103 -85.919 1.00 50.00 270 VAL A O 1
ATOM 2185 N N . LEU A 1 271 ? 9.530 -19.951 -83.841 1.00 48.34 271 LEU A N 1
ATOM 2186 C CA . LEU A 1 271 ? 10.595 -19.105 -83.280 1.00 48.34 271 LEU A CA 1
ATOM 2187 C C . LEU A 1 271 ? 11.972 -19.449 -83.855 1.00 48.34 271 LEU A C 1
ATOM 2189 O O . LEU A 1 271 ? 12.748 -18.545 -84.133 1.00 48.34 271 LEU A O 1
ATOM 2193 N N . GLU A 1 272 ? 12.255 -20.724 -84.117 1.00 46.97 272 GLU A N 1
ATOM 2194 C CA . GLU A 1 272 ? 13.519 -21.154 -84.732 1.00 46.97 272 GLU A CA 1
ATOM 2195 C C . GLU A 1 272 ? 13.611 -20.721 -86.205 1.00 46.97 272 GLU A C 1
ATOM 2197 O O . GLU A 1 272 ? 14.656 -20.270 -86.675 1.00 46.97 272 GLU A O 1
ATOM 2202 N N . THR A 1 273 ? 12.479 -20.757 -86.915 1.00 53.44 273 THR A N 1
ATOM 2203 C CA . THR A 1 273 ? 12.398 -20.371 -88.332 1.00 53.44 273 THR A CA 1
ATOM 2204 C C . THR A 1 273 ? 12.444 -18.849 -88.514 1.00 53.44 273 THR A C 1
ATOM 2206 O O . THR A 1 273 ? 13.110 -18.354 -89.423 1.00 53.44 273 THR A O 1
ATOM 2209 N N . LEU A 1 274 ? 11.805 -18.081 -87.619 1.00 50.66 274 LEU A N 1
ATOM 2210 C CA . LEU A 1 274 ? 11.918 -16.620 -87.609 1.00 50.66 274 LEU A CA 1
ATOM 2211 C C . LEU A 1 274 ? 13.300 -16.160 -87.165 1.00 50.66 274 LEU A C 1
ATOM 2213 O O . LEU A 1 274 ? 13.808 -15.226 -87.765 1.00 50.66 274 LEU A O 1
ATOM 2217 N N . ARG A 1 275 ? 13.930 -16.811 -86.179 1.00 51.88 275 ARG A N 1
ATOM 2218 C CA . ARG A 1 275 ? 15.282 -16.454 -85.723 1.00 51.88 275 ARG A CA 1
ATOM 2219 C C . ARG A 1 275 ? 16.321 -16.701 -86.811 1.00 51.88 275 ARG A C 1
ATOM 2221 O O . ARG A 1 275 ? 17.160 -15.838 -87.026 1.00 51.88 275 ARG A O 1
ATOM 2228 N N . LYS A 1 276 ? 16.192 -17.795 -87.568 1.00 62.66 276 LYS A N 1
ATOM 2229 C CA . LYS A 1 276 ? 17.047 -18.075 -88.729 1.00 62.66 276 LYS A CA 1
ATOM 2230 C C . LYS A 1 276 ? 16.845 -17.062 -89.863 1.00 62.66 276 LYS A C 1
ATOM 2232 O O . LYS A 1 276 ? 17.821 -16.535 -90.378 1.00 62.66 276 LYS A O 1
ATOM 2237 N N . ASN A 1 277 ? 15.598 -16.706 -90.182 1.00 63.12 277 ASN A N 1
ATOM 2238 C CA . ASN A 1 277 ? 15.315 -15.668 -91.180 1.00 63.12 277 ASN A CA 1
ATOM 2239 C C . ASN A 1 277 ? 15.756 -14.268 -90.714 1.00 63.12 277 ASN A C 1
ATOM 2241 O O . ASN A 1 277 ? 16.209 -13.469 -91.527 1.00 63.12 277 ASN A O 1
ATOM 2245 N N . LEU A 1 278 ? 15.654 -13.963 -89.416 1.00 63.28 278 LEU A N 1
ATOM 2246 C CA . LEU A 1 278 ? 16.156 -12.715 -88.840 1.00 63.28 278 LEU A CA 1
ATOM 2247 C C . LEU A 1 278 ? 17.687 -12.676 -88.894 1.00 63.28 278 LEU A C 1
ATOM 2249 O O . LEU A 1 278 ? 18.251 -11.644 -89.228 1.00 63.28 278 LEU A O 1
ATOM 2253 N N . GLU A 1 279 ? 18.357 -13.790 -88.591 1.00 66.00 279 GLU A N 1
ATOM 2254 C CA . GLU A 1 279 ? 19.815 -13.922 -88.670 1.00 66.00 279 GLU A CA 1
ATOM 2255 C C . GLU A 1 279 ? 20.329 -13.830 -90.106 1.00 66.00 279 GLU A C 1
ATOM 2257 O O . GLU A 1 279 ? 21.356 -13.196 -90.331 1.00 66.00 279 GLU A O 1
ATOM 2262 N N . ASP A 1 280 ? 19.616 -14.394 -91.081 1.00 73.75 280 ASP A N 1
ATOM 2263 C CA . ASP A 1 280 ? 19.979 -14.281 -92.495 1.00 73.75 280 ASP A CA 1
ATOM 2264 C C . ASP A 1 280 ? 19.774 -12.841 -93.003 1.00 73.75 280 ASP A C 1
ATOM 2266 O O . ASP A 1 280 ? 20.662 -12.292 -93.655 1.00 73.75 280 ASP A O 1
ATOM 2270 N N . VAL A 1 281 ? 18.688 -12.167 -92.596 1.00 72.19 281 VAL A N 1
ATOM 2271 C CA . VAL A 1 281 ? 18.470 -10.733 -92.873 1.00 72.19 281 VAL A CA 1
ATOM 2272 C C . VAL A 1 281 ? 19.502 -9.856 -92.160 1.00 72.19 281 VAL A C 1
ATOM 2274 O O . VAL A 1 281 ? 19.962 -8.866 -92.728 1.00 72.19 281 VAL A O 1
ATOM 2277 N N . TYR A 1 282 ? 19.912 -10.203 -90.937 1.00 69.50 282 TYR A N 1
ATOM 2278 C CA . TYR A 1 282 ? 20.968 -9.476 -90.235 1.00 69.50 282 TYR A CA 1
ATOM 2279 C C . TYR A 1 282 ? 22.330 -9.681 -90.889 1.00 69.50 282 TYR A C 1
ATOM 2281 O O . TYR A 1 282 ? 23.037 -8.695 -91.059 1.00 69.50 282 TYR A O 1
ATOM 2289 N N . LYS A 1 283 ? 22.666 -10.894 -91.344 1.00 75.19 283 LYS A N 1
ATOM 2290 C CA . LYS A 1 283 ? 23.901 -11.168 -92.098 1.00 75.19 283 LYS A CA 1
ATOM 2291 C C . LYS A 1 283 ? 23.923 -10.469 -93.453 1.00 75.19 283 LYS A C 1
ATOM 2293 O O . LYS A 1 283 ? 24.977 -10.017 -93.892 1.00 75.19 283 LYS A O 1
ATOM 2298 N N . GLU A 1 284 ? 22.777 -10.360 -94.119 1.00 77.44 284 GLU A N 1
ATOM 2299 C CA . GLU A 1 284 ? 22.659 -9.640 -95.388 1.00 77.44 284 GLU A CA 1
ATOM 2300 C C . GLU A 1 284 ? 22.730 -8.121 -95.188 1.00 77.44 284 GLU A C 1
ATOM 2302 O O . GLU A 1 284 ? 23.413 -7.428 -95.942 1.00 77.44 284 GLU A O 1
ATOM 2307 N N . LYS A 1 285 ? 22.132 -7.604 -94.109 1.00 76.75 285 LYS A N 1
ATOM 2308 C CA . LYS A 1 285 ? 22.306 -6.212 -93.682 1.00 76.75 285 LYS A CA 1
ATOM 2309 C C . LYS A 1 285 ? 23.762 -5.907 -93.329 1.00 76.75 285 LYS A C 1
ATOM 2311 O O . LYS A 1 285 ? 24.246 -4.842 -93.697 1.00 76.75 285 LYS A O 1
ATOM 2316 N N . GLU A 1 286 ? 24.454 -6.817 -92.649 1.00 74.31 286 GLU A N 1
ATOM 2317 C CA . GLU A 1 286 ? 25.872 -6.667 -92.301 1.00 74.31 286 GLU A CA 1
ATOM 2318 C C . GLU A 1 286 ? 26.745 -6.666 -93.559 1.00 74.31 286 GLU A C 1
ATOM 2320 O O . GLU A 1 286 ? 27.559 -5.765 -93.731 1.00 74.31 286 GLU A O 1
ATOM 2325 N N . ARG A 1 287 ? 26.487 -7.579 -94.508 1.00 78.94 287 ARG A N 1
ATOM 2326 C CA . ARG A 1 287 ? 27.138 -7.576 -95.829 1.00 78.94 287 ARG A CA 1
ATOM 2327 C C . ARG A 1 287 ? 26.923 -6.269 -96.587 1.00 78.94 287 ARG A C 1
ATOM 2329 O O . ARG A 1 287 ? 27.877 -5.718 -97.121 1.00 78.94 287 ARG A O 1
ATOM 2336 N N . LEU A 1 288 ? 25.693 -5.757 -96.615 1.00 75.62 288 LEU A N 1
ATOM 2337 C CA . LEU A 1 288 ? 25.383 -4.494 -97.285 1.00 75.62 288 LEU A CA 1
ATOM 2338 C C . LEU A 1 288 ? 25.983 -3.288 -96.550 1.00 75.62 288 LEU A C 1
ATOM 2340 O O . LEU A 1 288 ? 26.409 -2.343 -97.205 1.00 75.62 288 LEU A O 1
ATOM 2344 N N . GLN A 1 289 ? 26.074 -3.307 -95.217 1.00 73.75 289 GLN A N 1
ATOM 2345 C CA . GLN A 1 289 ? 26.788 -2.275 -94.458 1.00 73.75 289 GLN A CA 1
ATOM 2346 C C . GLN A 1 289 ? 28.301 -2.333 -94.685 1.00 73.75 289 GLN A C 1
ATOM 2348 O O . GLN A 1 289 ? 28.932 -1.280 -94.750 1.00 73.75 289 GLN A O 1
ATOM 2353 N N . ASP A 1 290 ? 28.877 -3.521 -94.854 1.00 75.06 290 ASP A N 1
ATOM 2354 C CA . ASP A 1 290 ? 30.291 -3.689 -95.192 1.00 75.06 290 ASP A CA 1
ATOM 2355 C C . ASP A 1 290 ? 30.591 -3.256 -96.631 1.00 75.06 290 ASP A C 1
ATOM 2357 O O . ASP A 1 290 ? 31.635 -2.653 -96.883 1.00 75.06 290 ASP A O 1
ATOM 2361 N N . ASP A 1 291 ? 29.663 -3.470 -97.564 1.00 72.25 291 ASP A N 1
ATOM 2362 C CA . ASP A 1 291 ? 29.784 -2.987 -98.940 1.00 72.25 291 ASP A CA 1
ATOM 2363 C C . ASP A 1 291 ? 29.525 -1.471 -99.054 1.00 72.25 291 ASP A C 1
ATOM 2365 O O . ASP A 1 291 ? 30.194 -0.794 -99.839 1.00 72.25 291 ASP A O 1
ATOM 2369 N N . ILE A 1 292 ? 28.647 -0.897 -98.217 1.00 68.50 292 ILE A N 1
ATOM 2370 C CA . ILE A 1 292 ? 28.502 0.562 -98.062 1.00 68.50 292 ILE A CA 1
ATOM 2371 C C . ILE A 1 292 ? 29.786 1.157 -97.477 1.00 68.50 292 ILE A C 1
ATOM 2373 O O . ILE A 1 292 ? 30.316 2.095 -98.060 1.00 68.50 292 ILE A O 1
ATOM 2377 N N . LYS A 1 293 ? 30.360 0.569 -96.419 1.00 68.69 293 LYS A N 1
ATOM 2378 C CA . LYS A 1 293 ? 31.647 1.010 -95.853 1.00 68.69 293 LYS A CA 1
ATOM 2379 C C . LYS A 1 293 ? 32.809 0.838 -96.833 1.00 68.69 293 LYS A C 1
ATOM 2381 O O . LYS A 1 293 ? 33.711 1.671 -96.866 1.00 68.69 293 LYS A O 1
ATOM 2386 N N . ARG A 1 294 ? 32.815 -0.214 -97.661 1.00 64.94 294 ARG A N 1
ATOM 2387 C CA . ARG A 1 294 ? 33.799 -0.375 -98.749 1.00 64.94 294 ARG A CA 1
ATOM 2388 C C . ARG A 1 294 ? 33.648 0.702 -99.817 1.00 64.94 294 ARG A C 1
ATOM 2390 O O . ARG A 1 294 ? 34.665 1.200 -100.287 1.00 64.94 294 ARG A O 1
ATOM 2397 N N . ASN A 1 295 ? 32.423 1.093 -100.162 1.00 58.38 295 ASN A N 1
ATOM 2398 C CA . ASN A 1 295 ? 32.171 2.172 -101.119 1.00 58.38 295 ASN A CA 1
ATOM 2399 C C . ASN A 1 295 ? 32.429 3.571 -100.534 1.00 58.38 295 ASN A C 1
ATOM 2401 O O . ASN A 1 295 ? 32.952 4.425 -101.242 1.00 58.38 295 ASN A O 1
ATOM 2405 N N . GLU A 1 296 ? 32.163 3.799 -99.246 1.00 59.19 296 GLU A N 1
ATOM 2406 C CA . GLU A 1 296 ? 32.537 5.030 -98.531 1.00 59.19 296 GLU A CA 1
ATOM 2407 C C . GLU A 1 296 ? 34.065 5.178 -98.439 1.00 59.19 296 GLU A C 1
ATOM 2409 O O . GLU A 1 296 ? 34.595 6.269 -98.644 1.00 59.19 296 GLU A O 1
ATOM 2414 N N . ASN A 1 297 ? 34.793 4.070 -98.257 1.00 54.94 297 ASN A N 1
ATOM 2415 C CA . ASN A 1 297 ? 36.259 4.052 -98.276 1.00 54.94 297 ASN A CA 1
ATOM 2416 C C . ASN A 1 297 ? 36.866 4.178 -99.688 1.00 54.94 297 ASN A C 1
ATOM 2418 O O . ASN A 1 297 ? 38.002 4.630 -99.818 1.00 54.94 297 ASN A O 1
ATOM 2422 N N . LEU A 1 298 ? 36.131 3.818 -100.747 1.00 52.47 298 LEU A N 1
ATOM 2423 C CA . LEU A 1 298 ? 36.547 4.011 -102.146 1.00 52.47 298 LEU A CA 1
ATOM 2424 C C . LEU A 1 298 ? 36.211 5.414 -102.692 1.00 52.47 298 LEU A C 1
ATOM 2426 O O . LEU A 1 298 ? 36.745 5.796 -103.731 1.00 52.47 298 LEU A O 1
ATOM 2430 N N . MET A 1 299 ? 35.382 6.196 -101.988 1.00 50.31 299 MET A N 1
ATOM 2431 C CA . MET A 1 299 ? 34.985 7.567 -102.357 1.00 50.31 299 MET A CA 1
ATOM 2432 C C . MET A 1 299 ? 35.772 8.674 -101.632 1.00 50.31 299 MET A C 1
ATOM 2434 O O . MET A 1 299 ? 35.555 9.852 -101.906 1.00 50.31 299 MET A O 1
ATOM 2438 N N . LEU A 1 300 ? 36.728 8.330 -100.762 1.00 52.78 300 LEU A N 1
ATOM 2439 C CA . LEU A 1 300 ? 37.631 9.287 -100.103 1.00 52.78 300 LEU A CA 1
ATOM 2440 C C . LEU A 1 300 ? 39.062 9.147 -100.631 1.00 52.78 300 LEU A C 1
ATOM 2442 O O . LEU A 1 300 ? 40.008 8.802 -99.922 1.00 52.78 300 LEU A O 1
ATOM 2446 N N . GLY A 1 301 ? 39.208 9.428 -101.925 1.00 49.50 301 GLY A N 1
ATOM 2447 C CA . GLY A 1 301 ? 40.496 9.710 -102.544 1.00 49.50 301 GLY A CA 1
ATOM 2448 C C . GLY A 1 301 ? 40.916 11.154 -102.271 1.00 49.50 301 GLY A C 1
ATOM 2449 O O . GLY A 1 301 ? 40.521 12.050 -103.009 1.00 49.50 301 GLY A O 1
ATOM 2450 N N . GLY A 1 302 ? 41.745 11.341 -101.240 1.00 54.38 302 GLY A N 1
ATOM 2451 C CA . GLY A 1 302 ? 42.461 12.586 -100.934 1.00 54.38 302 GLY A CA 1
ATOM 2452 C C . GLY A 1 302 ? 42.052 13.202 -99.594 1.00 54.38 302 GLY A C 1
ATOM 2453 O O . GLY A 1 302 ? 40.929 13.658 -99.468 1.00 54.38 302 GLY A O 1
ATOM 2454 N N . GLU A 1 303 ? 42.992 13.236 -98.635 1.00 56.78 303 GLU A N 1
ATOM 2455 C CA . GLU A 1 303 ? 42.902 13.835 -97.277 1.00 56.78 303 GLU A CA 1
ATOM 2456 C C . GLU A 1 303 ? 42.289 12.942 -96.169 1.00 56.78 303 GLU A C 1
ATOM 2458 O O . GLU A 1 303 ? 41.275 13.247 -95.551 1.00 56.78 303 GLU A O 1
ATOM 2463 N N . MET A 1 304 ? 42.941 11.805 -95.875 1.00 55.12 304 MET A N 1
ATOM 2464 C CA . MET A 1 304 ? 42.392 10.738 -95.014 1.00 55.12 304 MET A CA 1
ATOM 2465 C C . MET A 1 304 ? 42.948 10.642 -93.574 1.00 55.12 304 MET A C 1
ATOM 2467 O O . MET A 1 304 ? 42.536 9.751 -92.836 1.00 55.12 304 MET A O 1
ATOM 2471 N N . ASN A 1 305 ? 43.834 11.544 -93.133 1.00 58.50 305 ASN A N 1
ATOM 2472 C CA . ASN A 1 305 ? 44.379 11.499 -91.762 1.00 58.50 305 ASN A CA 1
ATOM 2473 C C . ASN A 1 305 ? 43.597 12.375 -90.764 1.00 58.50 305 ASN A C 1
ATOM 2475 O O . ASN A 1 305 ? 43.313 11.914 -89.660 1.00 58.50 305 ASN A O 1
ATOM 2479 N N . GLU A 1 306 ? 43.157 13.575 -91.156 1.00 60.25 306 GLU A N 1
ATOM 2480 C CA . GLU A 1 306 ? 42.365 14.454 -90.273 1.00 60.25 306 GLU A CA 1
ATOM 2481 C C . GLU A 1 306 ? 40.960 13.891 -90.004 1.00 60.25 306 GLU A C 1
ATOM 2483 O O . GLU A 1 306 ? 40.450 13.966 -88.888 1.00 60.25 306 GLU A O 1
ATOM 2488 N N . ILE A 1 307 ? 40.351 13.226 -90.992 1.00 61.78 307 ILE A N 1
ATOM 2489 C CA . ILE A 1 307 ? 39.037 12.585 -90.833 1.00 61.78 307 ILE A CA 1
ATOM 2490 C C . ILE A 1 307 ? 39.107 11.396 -89.863 1.00 61.78 307 ILE A C 1
ATOM 2492 O O . ILE A 1 307 ? 38.182 11.188 -89.077 1.00 61.78 307 ILE A O 1
ATOM 2496 N N . HIS A 1 308 ? 40.206 10.633 -89.859 1.00 66.88 308 HIS A N 1
ATOM 2497 C CA . HIS A 1 308 ? 40.384 9.518 -88.923 1.00 66.88 308 HIS A CA 1
ATOM 2498 C C . HIS A 1 308 ? 40.568 9.993 -87.477 1.00 66.88 308 HIS A C 1
ATOM 2500 O O . HIS A 1 308 ? 40.024 9.372 -86.560 1.00 66.88 308 HIS A O 1
ATOM 2506 N N . GLU A 1 309 ? 41.289 11.095 -87.256 1.00 74.06 309 GLU A N 1
ATOM 2507 C CA . GLU A 1 309 ? 41.398 11.700 -85.923 1.00 74.06 309 GLU A CA 1
ATOM 2508 C C . GLU A 1 309 ? 40.064 12.280 -85.452 1.00 74.06 309 GLU A C 1
ATOM 2510 O O . GLU A 1 309 ? 39.637 11.977 -84.337 1.00 74.06 309 GLU A O 1
ATOM 2515 N N . MET A 1 310 ? 39.347 13.005 -86.315 1.00 75.00 310 MET A N 1
ATOM 2516 C CA . MET A 1 310 ? 38.015 13.517 -85.981 1.00 75.00 310 MET A CA 1
ATOM 2517 C C . MET A 1 310 ? 37.013 12.393 -85.691 1.00 75.00 310 MET A C 1
ATOM 2519 O O . MET A 1 310 ? 36.224 12.506 -84.758 1.00 75.00 310 MET A O 1
ATOM 2523 N N . THR A 1 311 ? 37.061 11.280 -86.428 1.00 78.00 311 THR A N 1
ATOM 2524 C CA . THR A 1 311 ? 36.161 10.136 -86.194 1.00 78.00 311 THR A CA 1
ATOM 2525 C C . THR A 1 311 ? 36.444 9.463 -84.849 1.00 78.00 311 THR A C 1
ATOM 2527 O O . THR A 1 311 ? 35.514 9.179 -84.097 1.00 78.00 311 THR A O 1
ATOM 2530 N N . ARG A 1 312 ? 37.722 9.280 -84.484 1.00 80.50 312 ARG A N 1
ATOM 2531 C CA . ARG A 1 312 ? 38.100 8.746 -83.161 1.00 80.50 312 ARG A CA 1
ATOM 2532 C C . ARG A 1 312 ? 37.667 9.663 -82.023 1.00 80.50 312 ARG A C 1
ATOM 2534 O O . ARG A 1 312 ? 37.246 9.170 -80.979 1.00 80.50 312 ARG A O 1
ATOM 2541 N N . GLU A 1 313 ? 37.766 10.974 -82.217 1.00 85.94 313 GLU A N 1
ATOM 2542 C CA . GLU A 1 313 ? 37.331 11.940 -81.211 1.00 85.94 313 GLU A CA 1
ATOM 2543 C C . GLU A 1 313 ? 35.802 11.966 -81.074 1.00 85.94 313 GLU A C 1
ATOM 2545 O O . GLU A 1 313 ? 35.284 11.984 -79.960 1.00 85.94 313 GLU A O 1
ATOM 2550 N N . ILE A 1 314 ? 35.064 11.841 -82.181 1.00 82.31 314 ILE A N 1
ATOM 2551 C CA . ILE A 1 314 ? 33.604 11.679 -82.161 1.00 82.31 314 ILE A CA 1
ATOM 2552 C 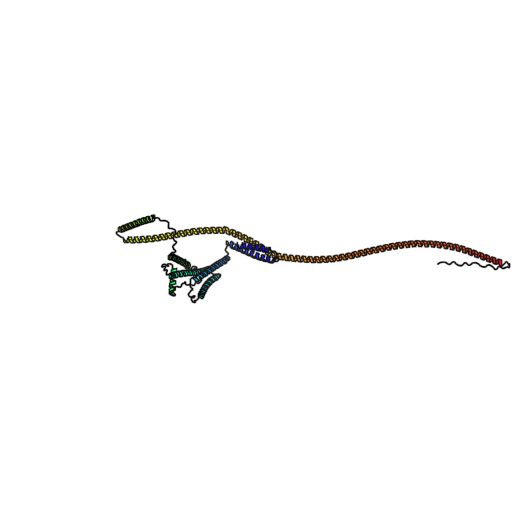C . ILE A 1 314 ? 33.197 10.417 -81.390 1.00 82.31 314 ILE A C 1
ATOM 2554 O O . ILE A 1 314 ? 32.272 10.475 -80.579 1.00 82.31 314 ILE A O 1
ATOM 2558 N N . ASP A 1 315 ? 33.874 9.287 -81.600 1.00 86.00 315 ASP A N 1
ATOM 2559 C CA . ASP A 1 315 ? 33.550 8.041 -80.895 1.00 86.00 315 ASP A CA 1
ATOM 2560 C C . ASP A 1 315 ? 33.879 8.119 -79.397 1.00 86.00 315 ASP A C 1
ATOM 2562 O O . ASP A 1 315 ? 33.100 7.643 -78.567 1.00 86.00 315 ASP A O 1
ATOM 2566 N N . ARG A 1 316 ? 34.972 8.798 -79.022 1.00 87.81 316 ARG A N 1
ATOM 2567 C CA . ARG A 1 316 ? 35.270 9.106 -77.613 1.00 87.81 316 ARG A CA 1
ATOM 2568 C C . ARG A 1 316 ? 34.197 9.986 -76.983 1.00 87.81 316 ARG A C 1
ATOM 2570 O O . ARG A 1 316 ? 33.732 9.676 -75.888 1.00 87.81 316 ARG A O 1
ATOM 2577 N N . LEU A 1 317 ? 33.780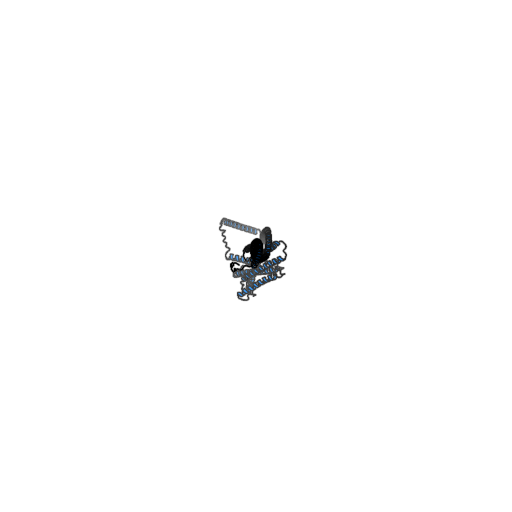 11.048 -77.671 1.00 89.69 317 LEU A N 1
ATOM 2578 C CA . LEU A 1 317 ? 32.738 11.950 -77.184 1.00 89.69 317 LEU A CA 1
ATOM 2579 C C . LEU A 1 317 ? 31.386 11.242 -77.050 1.00 89.69 317 LEU A C 1
ATOM 2581 O O . LEU A 1 317 ? 30.673 11.498 -76.086 1.00 89.69 317 LEU A O 1
ATOM 2585 N N . LYS A 1 318 ? 31.046 10.313 -77.952 1.00 90.75 318 LYS A N 1
ATOM 2586 C CA . LYS A 1 318 ? 29.839 9.479 -77.827 1.00 90.75 318 LYS A CA 1
ATOM 2587 C C . LYS A 1 318 ? 29.893 8.569 -76.604 1.00 90.75 318 LYS A C 1
ATOM 2589 O O . LYS A 1 318 ? 28.953 8.583 -75.819 1.00 90.75 318 LYS A O 1
ATOM 2594 N N . LEU A 1 319 ? 30.997 7.846 -76.398 1.00 89.94 319 LEU A N 1
ATOM 2595 C CA . LEU A 1 319 ? 31.172 6.992 -75.215 1.00 89.94 319 LEU A CA 1
ATOM 2596 C C . LEU A 1 319 ? 31.101 7.799 -73.912 1.00 89.94 319 LEU A C 1
ATOM 2598 O O . LEU A 1 319 ? 30.497 7.354 -72.936 1.00 89.94 319 LEU A O 1
ATOM 2602 N N . TYR A 1 320 ? 31.684 8.999 -73.904 1.00 91.94 320 TYR A N 1
ATOM 2603 C CA . TYR A 1 320 ? 31.595 9.913 -72.769 1.00 91.94 320 TYR A CA 1
ATOM 2604 C C . TYR A 1 320 ? 30.156 10.394 -72.530 1.00 91.94 320 TYR A C 1
ATOM 2606 O O . TYR A 1 320 ? 29.688 10.391 -71.393 1.00 91.94 320 TYR A O 1
ATOM 2614 N N . ASN A 1 321 ? 29.422 10.736 -73.592 1.00 89.69 321 ASN A N 1
ATOM 2615 C CA . ASN A 1 321 ? 28.029 11.170 -73.493 1.00 89.69 321 ASN A CA 1
ATOM 2616 C C . ASN A 1 321 ? 27.101 10.034 -73.020 1.00 89.69 321 ASN A C 1
ATOM 2618 O O . ASN A 1 321 ? 26.240 10.258 -72.176 1.00 89.69 321 ASN A O 1
ATOM 2622 N N . ASP A 1 322 ? 27.327 8.798 -73.474 1.00 91.31 322 ASP A N 1
ATOM 2623 C CA . ASP A 1 322 ? 26.595 7.617 -72.998 1.00 91.31 322 ASP A CA 1
ATOM 2624 C C . ASP A 1 322 ? 26.866 7.337 -71.510 1.00 91.31 322 ASP A C 1
ATOM 2626 O O . ASP A 1 322 ? 25.963 6.938 -70.771 1.00 91.31 322 ASP A O 1
ATOM 2630 N N . SER A 1 323 ? 28.102 7.562 -71.047 1.00 91.50 323 SER A N 1
ATOM 2631 C CA . SER A 1 323 ? 28.445 7.481 -69.622 1.00 91.50 323 SER A CA 1
ATOM 2632 C C . SER A 1 323 ? 27.700 8.544 -68.810 1.00 91.50 323 SER A C 1
ATOM 2634 O O . SER A 1 323 ? 27.068 8.213 -67.807 1.00 91.50 323 SER A O 1
ATOM 2636 N N . LEU A 1 324 ? 27.705 9.799 -69.273 1.00 92.12 324 LEU A N 1
ATOM 2637 C CA . LEU A 1 324 ? 26.977 10.896 -68.628 1.00 92.12 324 LEU A CA 1
ATOM 2638 C C . LEU A 1 324 ? 25.462 10.662 -68.611 1.00 92.12 324 LEU A C 1
ATOM 2640 O O . LEU A 1 324 ? 24.807 10.956 -67.613 1.00 92.12 324 LEU A O 1
ATOM 2644 N N . GLN A 1 325 ? 24.892 10.094 -69.676 1.00 91.56 325 GLN A N 1
ATOM 2645 C CA . GLN A 1 325 ? 23.468 9.769 -69.726 1.00 91.56 325 GLN A CA 1
ATOM 2646 C C . GLN A 1 325 ? 23.102 8.674 -68.713 1.00 91.56 325 GLN A C 1
ATOM 2648 O O . GLN A 1 325 ? 22.089 8.794 -68.026 1.00 91.56 325 GLN A O 1
ATOM 2653 N N . LYS A 1 326 ? 23.945 7.645 -68.542 1.00 91.94 326 LYS A N 1
ATOM 2654 C CA . LYS A 1 326 ? 23.751 6.622 -67.497 1.00 91.94 326 LYS A CA 1
ATOM 2655 C C . LYS A 1 326 ? 23.832 7.210 -66.089 1.00 91.94 326 LYS A C 1
ATOM 2657 O O . LYS A 1 326 ? 23.045 6.828 -65.222 1.00 91.94 326 LYS A O 1
ATOM 2662 N N . GLU A 1 327 ? 24.760 8.136 -65.852 1.00 92.00 327 GLU A N 1
ATOM 2663 C CA . GLU A 1 327 ? 24.847 8.861 -64.579 1.00 92.00 327 GLU A CA 1
ATOM 2664 C C . GLU A 1 327 ? 23.597 9.717 -64.332 1.00 92.00 327 GLU A C 1
ATOM 2666 O O . GLU A 1 327 ? 23.055 9.703 -63.224 1.00 92.00 327 GLU A O 1
ATOM 2671 N N . LEU A 1 328 ? 23.089 10.397 -65.366 1.00 92.81 328 LEU A N 1
ATOM 2672 C CA . LEU A 1 328 ? 21.861 11.188 -65.295 1.00 92.81 328 LEU A CA 1
ATOM 2673 C C . LEU A 1 328 ? 20.638 10.317 -64.973 1.00 92.81 328 LEU A C 1
ATOM 2675 O O . LEU A 1 328 ? 19.863 10.664 -64.080 1.00 92.81 328 LEU A O 1
ATOM 2679 N N . ASP A 1 329 ? 20.483 9.174 -65.641 1.00 92.19 329 ASP A N 1
ATOM 2680 C CA . ASP A 1 329 ? 19.373 8.242 -65.409 1.00 92.19 329 ASP A CA 1
ATOM 2681 C C . ASP A 1 329 ? 19.437 7.638 -63.992 1.00 92.19 329 ASP A C 1
ATOM 2683 O O . ASP A 1 329 ? 18.419 7.546 -63.296 1.00 92.19 329 ASP A O 1
ATOM 2687 N N . SER A 1 330 ? 20.642 7.301 -63.515 1.00 91.88 330 SER A N 1
ATOM 2688 C CA . SER A 1 330 ? 20.881 6.848 -62.137 1.00 91.88 330 SER A CA 1
ATOM 2689 C C . SER A 1 330 ? 20.512 7.930 -61.112 1.00 91.88 330 SER A C 1
ATOM 2691 O O . SER A 1 330 ? 19.774 7.672 -60.154 1.00 91.88 330 SER A O 1
ATOM 2693 N N . ALA A 1 331 ? 20.934 9.178 -61.344 1.00 88.19 331 ALA A N 1
ATOM 2694 C CA . ALA A 1 331 ? 20.590 10.313 -60.492 1.00 88.19 331 ALA A CA 1
ATOM 2695 C C . ALA A 1 331 ? 19.072 10.579 -60.458 1.00 88.19 331 ALA A C 1
ATOM 2697 O O . ALA A 1 331 ? 18.513 10.832 -59.387 1.00 88.19 331 ALA A O 1
ATOM 2698 N N . GLN A 1 332 ? 18.376 10.460 -61.594 1.00 91.44 332 GLN A N 1
ATOM 2699 C CA . GLN A 1 332 ? 16.915 10.581 -61.661 1.00 91.44 332 GLN A CA 1
ATOM 2700 C C . GLN A 1 332 ? 16.198 9.442 -60.919 1.00 91.44 332 GLN A C 1
ATOM 2702 O O . GLN A 1 332 ? 15.222 9.690 -60.200 1.00 91.44 332 GLN A O 1
ATOM 2707 N N . GLY A 1 333 ? 16.695 8.205 -61.030 1.00 90.12 333 GLY A N 1
ATOM 2708 C CA . GLY A 1 333 ? 16.200 7.056 -60.264 1.00 90.12 333 GLY A CA 1
ATOM 2709 C C . GLY A 1 333 ? 16.337 7.259 -58.751 1.00 90.12 333 GLY A C 1
ATOM 2710 O O . GLY A 1 333 ? 15.380 7.047 -57.994 1.00 90.12 333 GLY A O 1
ATOM 2711 N N . ASN A 1 334 ? 17.488 7.768 -58.310 1.00 88.94 334 ASN A N 1
ATOM 2712 C CA . ASN A 1 334 ? 17.736 8.117 -56.911 1.00 88.94 334 ASN A CA 1
ATOM 2713 C C . ASN A 1 334 ? 16.812 9.245 -56.433 1.00 88.94 334 ASN A C 1
ATOM 2715 O O . ASN A 1 334 ? 16.207 9.135 -55.365 1.00 88.94 334 ASN A O 1
ATOM 2719 N N . PHE A 1 335 ? 16.615 10.291 -57.242 1.00 91.38 335 PHE A N 1
ATOM 2720 C CA . PHE A 1 335 ? 15.702 11.389 -56.913 1.00 91.38 335 PHE A CA 1
ATOM 2721 C C . PHE A 1 335 ? 14.260 10.903 -56.713 1.00 91.38 335 PHE A C 1
ATOM 2723 O O . PHE A 1 335 ? 13.618 11.249 -55.717 1.00 91.38 335 PHE A O 1
ATOM 2730 N N . LYS A 1 336 ? 13.759 10.040 -57.605 1.00 92.88 336 LYS A N 1
ATOM 2731 C CA . LYS A 1 336 ? 12.414 9.453 -57.493 1.00 92.88 336 LYS A CA 1
ATOM 2732 C C . LYS A 1 336 ? 12.274 8.577 -56.243 1.00 92.88 336 LYS A C 1
ATOM 2734 O O . LYS A 1 336 ? 11.247 8.626 -55.564 1.00 92.88 336 LYS A O 1
ATOM 2739 N N . THR A 1 337 ? 13.318 7.827 -55.896 1.00 89.19 337 THR A N 1
ATOM 2740 C CA . THR A 1 337 ? 13.366 7.016 -54.668 1.00 89.19 337 THR A CA 1
ATOM 2741 C C . THR A 1 337 ? 13.309 7.896 -53.416 1.00 89.19 337 THR A C 1
ATOM 2743 O O . THR A 1 337 ? 12.484 7.654 -52.531 1.00 89.19 337 THR A O 1
ATOM 2746 N N . CYS A 1 338 ? 14.089 8.980 -53.375 1.00 88.44 338 CYS A N 1
ATOM 2747 C CA . CYS A 1 338 ? 14.039 9.976 -52.302 1.00 88.44 338 CYS A CA 1
ATOM 2748 C C . CYS A 1 338 ? 12.664 10.657 -52.199 1.00 88.44 338 CYS A C 1
ATOM 2750 O O . CYS A 1 338 ? 12.144 10.848 -51.098 1.00 88.44 338 CYS A O 1
ATOM 2752 N N . GLN A 1 339 ? 12.026 10.977 -53.327 1.00 91.88 339 GLN A N 1
ATOM 2753 C CA . GLN A 1 339 ? 10.689 11.574 -53.354 1.00 91.88 339 GLN A CA 1
ATOM 2754 C C . GLN A 1 339 ? 9.618 10.619 -52.794 1.00 91.88 339 GLN A C 1
ATOM 2756 O O . GLN A 1 339 ? 8.755 11.030 -52.010 1.00 91.88 339 GLN A O 1
ATOM 2761 N N . ASN A 1 340 ? 9.697 9.330 -53.130 1.00 91.06 340 ASN A N 1
ATOM 2762 C CA . ASN A 1 340 ? 8.818 8.300 -52.574 1.00 91.06 340 ASN A CA 1
ATOM 2763 C C . ASN A 1 340 ? 9.046 8.110 -51.064 1.00 91.06 340 ASN A C 1
ATOM 2765 O O . ASN A 1 340 ? 8.085 8.026 -50.297 1.00 91.06 340 ASN A O 1
ATOM 2769 N N . ALA A 1 341 ? 10.298 8.128 -50.601 1.00 88.81 341 ALA A N 1
ATOM 2770 C CA . ALA A 1 341 ? 10.606 8.084 -49.171 1.00 88.81 341 ALA A CA 1
ATOM 2771 C C . ALA A 1 341 ? 10.051 9.314 -48.420 1.00 88.81 341 ALA A C 1
ATOM 2773 O O . ALA A 1 341 ? 9.484 9.186 -47.330 1.00 88.81 341 ALA A O 1
ATOM 2774 N N . LEU A 1 342 ? 10.130 10.506 -49.022 1.00 91.19 342 LEU A N 1
ATOM 2775 C CA . LEU A 1 342 ? 9.594 11.742 -48.446 1.00 91.19 342 LEU A CA 1
ATOM 2776 C C . LEU A 1 342 ? 8.059 11.732 -48.337 1.00 91.19 342 LEU A C 1
ATOM 2778 O O . LEU A 1 342 ? 7.488 12.227 -47.365 1.00 91.19 342 LEU A O 1
ATOM 2782 N N . THR A 1 343 ? 7.358 11.182 -49.329 1.00 91.19 343 THR A N 1
ATOM 2783 C CA . THR A 1 343 ? 5.890 11.070 -49.272 1.00 91.19 343 THR A CA 1
ATOM 2784 C C . THR A 1 343 ? 5.440 10.048 -48.229 1.00 91.19 343 THR A C 1
ATOM 2786 O O . THR A 1 343 ? 4.522 10.343 -47.461 1.00 91.19 343 THR A O 1
ATOM 2789 N N . LYS A 1 344 ? 6.135 8.906 -48.126 1.00 92.69 344 LYS A N 1
ATOM 2790 C CA . LYS A 1 344 ? 5.895 7.897 -47.085 1.00 92.69 344 LYS A CA 1
ATOM 2791 C C . LYS A 1 344 ? 6.082 8.475 -45.680 1.00 92.69 344 LYS A C 1
ATOM 2793 O O . LYS A 1 344 ? 5.165 8.416 -44.869 1.00 92.69 344 LYS A O 1
ATOM 2798 N N . THR A 1 345 ? 7.208 9.139 -45.424 1.00 86.94 345 THR A N 1
ATOM 2799 C CA . THR A 1 345 ? 7.485 9.777 -44.121 1.00 86.94 345 THR A CA 1
ATOM 2800 C C . THR A 1 345 ? 6.473 10.868 -43.758 1.00 86.94 345 THR A C 1
ATOM 2802 O O . THR A 1 345 ? 6.068 10.965 -42.601 1.00 86.94 345 THR A O 1
ATOM 2805 N N . LYS A 1 346 ? 5.986 11.661 -44.726 1.00 91.38 346 LYS A N 1
ATOM 2806 C CA . LYS A 1 346 ? 4.887 12.620 -44.490 1.00 91.38 346 LYS A CA 1
ATOM 2807 C C . LYS A 1 346 ? 3.573 11.934 -44.108 1.00 91.38 346 LYS A C 1
ATOM 2809 O O . LYS A 1 346 ? 2.840 12.465 -43.272 1.00 91.38 346 LYS A O 1
ATOM 2814 N N . HIS A 1 347 ? 3.256 10.797 -44.725 1.00 91.12 347 HIS A N 1
ATOM 2815 C CA . HIS A 1 347 ? 2.069 10.018 -44.377 1.00 91.12 347 HIS A CA 1
ATOM 2816 C C . HIS A 1 347 ? 2.193 9.417 -42.971 1.00 91.12 347 HIS A C 1
ATOM 2818 O O . HIS A 1 347 ? 1.288 9.592 -42.155 1.00 91.12 347 HIS A O 1
ATOM 2824 N N . ASP A 1 348 ? 3.346 8.830 -42.647 1.00 89.75 348 ASP A N 1
ATOM 2825 C CA . ASP A 1 348 ? 3.630 8.283 -41.318 1.00 89.75 348 ASP A CA 1
ATOM 2826 C C . ASP A 1 348 ? 3.544 9.369 -40.235 1.00 89.75 348 ASP A C 1
ATOM 2828 O O . ASP A 1 348 ? 2.926 9.162 -39.190 1.00 89.75 348 ASP A O 1
ATOM 2832 N N . LEU A 1 349 ? 4.067 10.571 -40.505 1.00 89.06 349 LEU A N 1
ATOM 2833 C CA . LEU A 1 349 ? 3.953 11.709 -39.592 1.00 89.06 349 LEU A CA 1
ATOM 2834 C C . LEU A 1 349 ? 2.487 12.091 -39.336 1.00 89.06 349 LEU A C 1
ATOM 2836 O O . LEU A 1 349 ? 2.115 12.324 -38.186 1.00 89.06 349 LEU A O 1
ATOM 2840 N N . ARG A 1 350 ? 1.642 12.118 -40.377 1.00 90.94 350 ARG A N 1
ATOM 2841 C CA . ARG A 1 350 ? 0.201 12.387 -40.223 1.00 90.94 350 ARG A CA 1
ATOM 2842 C C . ARG A 1 350 ? -0.477 11.326 -39.360 1.00 90.94 350 ARG A C 1
ATOM 2844 O O . ARG A 1 350 ? -1.145 11.687 -38.390 1.00 90.94 350 ARG A O 1
ATOM 2851 N N . ASN A 1 351 ? -0.232 10.049 -39.642 1.00 89.12 351 ASN A N 1
ATOM 2852 C CA . ASN A 1 351 ? -0.790 8.938 -38.868 1.00 89.12 351 ASN A CA 1
ATOM 2853 C C . ASN A 1 351 ? -0.367 9.019 -37.391 1.00 89.12 351 ASN A C 1
ATOM 2855 O O . ASN A 1 351 ? -1.194 8.857 -36.494 1.00 89.12 351 ASN A O 1
ATOM 2859 N N . MET A 1 352 ? 0.896 9.362 -37.119 1.00 85.50 352 MET A N 1
ATOM 2860 C CA . MET A 1 352 ? 1.397 9.557 -35.754 1.00 85.50 352 MET A CA 1
ATOM 2861 C C . MET A 1 352 ? 0.769 10.777 -35.067 1.00 85.50 352 MET A C 1
ATOM 2863 O O . MET A 1 352 ? 0.458 10.717 -33.876 1.00 85.50 352 MET A O 1
ATOM 2867 N N . THR A 1 353 ? 0.522 11.876 -35.790 1.00 86.00 353 THR A N 1
ATOM 2868 C CA . THR A 1 353 ? -0.181 13.042 -35.225 1.00 86.00 353 THR A CA 1
ATOM 2869 C C . THR A 1 353 ? -1.649 12.758 -34.908 1.00 86.00 353 THR A C 1
ATOM 2871 O O . THR A 1 353 ? -2.133 13.190 -33.860 1.00 86.00 353 THR A O 1
ATOM 2874 N N . GLU A 1 354 ? -2.355 11.994 -35.745 1.00 87.69 354 GLU A N 1
ATOM 2875 C CA . GLU A 1 354 ? -3.729 11.561 -35.464 1.00 87.69 354 GLU A CA 1
ATOM 2876 C C . GLU A 1 354 ? -3.781 10.570 -34.300 1.00 87.69 354 GLU A C 1
ATOM 2878 O O . GLU A 1 354 ? -4.609 10.728 -33.403 1.00 87.69 354 GLU A O 1
ATOM 2883 N N . ALA A 1 355 ? -2.853 9.610 -34.241 1.00 81.81 355 ALA A N 1
ATOM 2884 C CA . ALA A 1 355 ? -2.721 8.700 -33.107 1.00 81.81 355 ALA A CA 1
ATOM 2885 C C . ALA A 1 355 ? -2.464 9.465 -31.800 1.00 81.81 355 ALA A C 1
ATOM 2887 O O . ALA A 1 355 ? -3.125 9.199 -30.795 1.00 81.81 355 ALA A O 1
ATOM 2888 N N . LYS A 1 356 ? -1.579 10.473 -31.817 1.00 82.19 356 LYS A N 1
ATOM 2889 C CA . LYS A 1 356 ? -1.344 11.364 -30.671 1.00 82.19 356 LYS A CA 1
ATOM 2890 C C . LYS A 1 356 ? -2.620 12.102 -30.260 1.00 82.19 356 LYS A C 1
ATOM 2892 O O . LYS A 1 356 ? -2.951 12.113 -29.078 1.00 82.19 356 LYS A O 1
ATOM 2897 N N . LYS A 1 357 ? -3.361 12.676 -31.211 1.00 86.25 357 LYS A N 1
ATOM 2898 C CA . LYS A 1 357 ? -4.615 13.399 -30.937 1.00 86.25 357 LYS A CA 1
ATOM 2899 C C . LYS A 1 357 ? -5.696 12.476 -30.364 1.00 86.25 357 LYS A C 1
ATOM 2901 O O . LYS A 1 357 ? -6.378 12.845 -29.410 1.00 86.25 357 LYS A O 1
ATOM 2906 N N . ASN A 1 358 ? -5.816 11.260 -30.894 1.00 79.69 358 ASN A N 1
ATOM 2907 C CA . ASN A 1 358 ? -6.739 10.243 -30.392 1.00 79.69 358 ASN A CA 1
ATOM 2908 C C . ASN A 1 358 ? -6.363 9.812 -28.968 1.00 79.69 358 ASN A C 1
ATOM 2910 O O . ASN A 1 358 ? -7.228 9.792 -28.089 1.00 79.69 358 ASN A O 1
ATOM 2914 N N . LEU A 1 359 ? -5.073 9.567 -28.711 1.00 77.06 359 LEU A N 1
ATOM 2915 C CA . LEU A 1 359 ? -4.549 9.279 -27.375 1.00 77.06 359 LEU A CA 1
ATOM 2916 C C . LEU A 1 359 ? -4.825 10.431 -26.403 1.00 77.06 359 LEU A C 1
ATOM 2918 O O . LEU A 1 359 ? -5.334 10.182 -25.315 1.00 77.06 359 LEU A O 1
ATOM 2922 N N . GLU A 1 360 ? -4.573 11.683 -26.787 1.00 78.00 360 GLU A N 1
ATOM 2923 C CA . GLU A 1 360 ? -4.869 12.853 -25.952 1.00 78.00 360 GLU A CA 1
ATOM 2924 C C . GLU A 1 360 ? -6.367 12.984 -25.654 1.00 78.00 360 GLU A C 1
ATOM 2926 O O . GLU A 1 360 ? -6.738 13.199 -24.499 1.00 78.00 360 GLU A O 1
ATOM 2931 N N . SER A 1 361 ? -7.231 12.794 -26.656 1.00 82.50 361 SER A N 1
ATOM 2932 C CA . SER A 1 361 ? -8.686 12.910 -26.498 1.00 82.50 361 SER A CA 1
ATOM 2933 C C . SER A 1 361 ? -9.291 11.831 -25.594 1.00 82.50 361 SER A C 1
ATOM 2935 O O . SER A 1 361 ? -10.271 12.098 -24.906 1.00 82.50 361 SER A O 1
ATOM 2937 N N . TRP A 1 362 ? -8.705 10.629 -25.553 1.00 79.38 362 TRP A N 1
ATOM 2938 C CA . TRP A 1 362 ? -9.247 9.494 -24.800 1.00 79.38 362 TRP A CA 1
ATOM 2939 C C . TRP A 1 362 ? -8.561 9.286 -23.443 1.00 79.38 362 TRP A C 1
ATOM 2941 O O . TRP A 1 362 ? -9.233 9.032 -22.440 1.00 79.38 362 TRP A O 1
ATOM 2951 N N . LEU A 1 363 ? -7.230 9.418 -23.374 1.00 78.06 363 LEU A N 1
ATOM 2952 C CA . LEU A 1 363 ? -6.468 9.207 -22.138 1.00 78.06 363 LEU A CA 1
ATOM 2953 C C . LEU A 1 363 ? -6.589 10.384 -21.171 1.00 78.06 363 LEU A C 1
ATOM 2955 O O . LEU A 1 363 ? -6.730 10.136 -19.974 1.00 78.06 363 LEU A O 1
ATOM 2959 N N . LYS A 1 364 ? -6.562 11.647 -21.636 1.00 77.69 364 LYS A N 1
ATOM 2960 C CA . LYS A 1 364 ? -6.617 12.805 -20.717 1.00 77.69 364 LYS A CA 1
ATOM 2961 C C . LYS A 1 364 ? -7.915 12.836 -19.892 1.00 77.69 364 LYS A C 1
ATOM 2963 O O . LYS A 1 364 ? -7.813 12.992 -18.671 1.00 77.69 364 LYS A O 1
ATOM 2968 N N . PRO A 1 365 ? -9.120 12.637 -20.469 1.00 82.88 365 PRO A N 1
ATOM 2969 C CA . PRO A 1 365 ? -10.352 12.600 -19.681 1.00 82.88 365 PRO A CA 1
ATOM 2970 C C . PRO A 1 365 ? -10.379 11.435 -18.690 1.00 82.88 365 PRO A C 1
ATOM 2972 O O . PRO A 1 365 ? -10.679 11.648 -17.516 1.00 82.88 365 PRO A O 1
ATOM 2975 N N . LYS A 1 366 ? -9.975 10.230 -19.118 1.00 79.12 366 LYS A N 1
ATOM 2976 C CA . LYS A 1 366 ? -9.914 9.051 -18.238 1.00 79.12 366 LYS A CA 1
ATOM 2977 C C . LYS A 1 366 ? -8.919 9.216 -17.096 1.00 79.12 366 LYS A C 1
ATOM 2979 O O . LYS A 1 366 ? -9.193 8.782 -15.978 1.00 79.12 366 LYS A O 1
ATOM 2984 N N . LEU A 1 367 ? -7.778 9.858 -17.343 1.00 77.31 367 LEU A N 1
ATOM 2985 C CA . LEU A 1 367 ? -6.797 10.171 -16.307 1.00 77.31 367 LEU A CA 1
ATOM 2986 C C . LEU A 1 367 ? -7.371 11.171 -15.295 1.00 77.31 367 LEU A C 1
ATOM 2988 O O . LEU A 1 367 ? -7.221 10.974 -14.091 1.00 77.31 367 LEU A O 1
ATOM 2992 N N . LYS A 1 368 ? -8.077 12.209 -15.767 1.00 80.94 368 LYS A N 1
ATOM 2993 C CA . LYS A 1 368 ? -8.744 13.201 -14.908 1.00 80.94 368 LYS A CA 1
ATOM 2994 C C . LYS A 1 368 ? -9.828 12.560 -14.038 1.00 80.94 368 LYS A C 1
ATOM 2996 O O . LYS A 1 368 ? -9.906 12.850 -12.847 1.00 80.94 368 LYS A O 1
ATOM 3001 N N . GLU A 1 369 ? -10.623 11.668 -14.615 1.00 80.88 369 GLU A N 1
ATOM 3002 C CA . GLU A 1 369 ? -11.661 10.922 -13.905 1.00 80.88 369 GLU A CA 1
ATOM 3003 C C . GLU A 1 369 ? -11.063 9.943 -12.881 1.00 80.88 369 GLU A C 1
ATOM 3005 O O . GLU A 1 369 ? -11.462 9.945 -11.719 1.00 80.88 369 GLU A O 1
ATOM 3010 N N . THR A 1 370 ? -10.024 9.192 -13.260 1.00 79.81 370 THR A N 1
ATOM 3011 C CA . THR A 1 370 ? -9.294 8.300 -12.340 1.00 79.81 370 THR A CA 1
ATOM 3012 C C . THR A 1 370 ? -8.681 9.084 -11.180 1.00 79.81 370 THR A C 1
ATOM 3014 O O . THR A 1 370 ? -8.762 8.655 -10.031 1.00 79.81 370 THR A O 1
ATOM 3017 N N . LYS A 1 371 ? -8.113 10.265 -11.455 1.00 78.12 371 LYS A N 1
ATOM 3018 C CA . LYS A 1 371 ? -7.582 11.168 -10.428 1.00 78.12 371 LYS A CA 1
ATOM 3019 C C . LYS A 1 371 ? -8.676 11.645 -9.475 1.00 78.12 371 LYS A C 1
ATOM 3021 O O . LYS A 1 371 ? -8.440 11.680 -8.271 1.00 78.12 371 LYS A O 1
ATOM 3026 N N . ARG A 1 372 ? -9.867 11.982 -9.984 1.00 83.75 372 ARG A N 1
ATOM 3027 C CA . ARG A 1 372 ? -11.020 12.338 -9.142 1.00 83.75 372 ARG A CA 1
ATOM 3028 C C . ARG A 1 372 ? -11.393 11.180 -8.216 1.00 83.75 372 ARG A C 1
ATOM 3030 O O . ARG A 1 372 ? -11.436 11.379 -7.008 1.00 83.75 372 ARG A O 1
ATOM 3037 N N . TYR A 1 373 ? -11.561 9.975 -8.761 1.00 80.25 373 TYR A N 1
ATOM 3038 C CA . TYR A 1 373 ? -11.909 8.797 -7.964 1.00 80.25 373 TYR A CA 1
ATOM 3039 C C . TYR A 1 373 ? -10.856 8.450 -6.913 1.00 80.25 373 TYR A C 1
ATOM 3041 O O . TYR A 1 373 ? -11.208 8.102 -5.791 1.00 80.25 373 TYR A O 1
ATOM 3049 N N . GLN A 1 374 ? -9.565 8.573 -7.232 1.00 79.06 374 GLN A N 1
ATOM 3050 C CA . GLN A 1 374 ? -8.518 8.337 -6.238 1.00 79.06 374 GLN A CA 1
ATOM 3051 C C . GLN A 1 374 ? -8.522 9.384 -5.119 1.00 79.06 374 GLN A C 1
ATOM 3053 O O . GLN A 1 374 ? -8.300 9.020 -3.969 1.00 79.06 374 GLN A O 1
ATOM 3058 N N . LYS A 1 375 ? -8.824 10.656 -5.419 1.00 80.88 375 LYS A N 1
ATOM 3059 C CA . LYS A 1 375 ? -8.977 11.697 -4.389 1.00 80.88 375 LYS A CA 1
ATOM 3060 C C . LYS A 1 375 ? -10.179 11.449 -3.484 1.00 80.88 375 LYS A C 1
ATOM 3062 O O . LYS A 1 375 ? -10.055 11.580 -2.272 1.00 80.88 375 LYS A O 1
ATOM 3067 N N . GLU A 1 376 ? -11.319 11.077 -4.060 1.00 81.81 376 GLU A N 1
ATOM 3068 C CA . GLU A 1 376 ? -12.517 10.706 -3.296 1.00 81.81 376 GLU A CA 1
ATOM 3069 C C . GLU A 1 376 ? -12.238 9.495 -2.394 1.00 81.81 376 GLU A C 1
ATOM 3071 O O . GLU A 1 376 ? -12.552 9.525 -1.206 1.00 81.81 376 GLU A O 1
ATOM 3076 N N . LEU A 1 377 ? -11.561 8.468 -2.921 1.00 79.38 377 LEU A N 1
ATOM 3077 C CA . LEU A 1 377 ? -11.162 7.288 -2.153 1.00 79.38 377 LEU A CA 1
ATOM 3078 C C . LEU A 1 377 ? -10.193 7.641 -1.014 1.00 79.38 377 LEU A C 1
ATOM 3080 O O . LEU A 1 377 ? -10.355 7.141 0.094 1.00 79.38 377 LEU A O 1
ATOM 3084 N N . ALA A 1 378 ? -9.204 8.501 -1.271 1.00 78.81 378 ALA A N 1
ATOM 3085 C CA . ALA A 1 378 ? -8.265 8.968 -0.253 1.00 78.81 378 ALA A CA 1
ATOM 3086 C C . ALA A 1 378 ? -8.986 9.731 0.869 1.00 78.81 378 ALA A C 1
ATOM 3088 O O . ALA A 1 378 ? -8.723 9.488 2.044 1.00 78.81 378 ALA A O 1
ATOM 3089 N N . ALA A 1 379 ? -9.933 10.606 0.516 1.00 80.81 379 ALA A N 1
ATOM 3090 C CA . ALA A 1 379 ? -10.724 11.356 1.487 1.00 80.81 379 ALA A CA 1
ATOM 3091 C C . ALA A 1 379 ? -11.608 10.439 2.350 1.00 80.81 379 ALA A C 1
ATOM 3093 O O . ALA A 1 379 ? -11.662 10.610 3.566 1.00 80.81 379 ALA A O 1
ATOM 3094 N N . GLU A 1 380 ? -12.267 9.445 1.751 1.00 79.94 380 GLU A N 1
ATOM 3095 C CA . GLU A 1 380 ? -13.057 8.458 2.498 1.00 79.94 380 GLU A CA 1
ATOM 3096 C C . GLU A 1 380 ? -12.181 7.570 3.390 1.00 79.94 380 GLU A C 1
ATOM 3098 O O . GLU A 1 380 ? -12.503 7.360 4.557 1.00 79.94 380 GLU A O 1
ATOM 3103 N N . LEU A 1 381 ? -11.027 7.103 2.902 1.00 81.00 381 LEU A N 1
ATOM 3104 C CA . LEU A 1 381 ? -10.079 6.347 3.727 1.00 81.00 381 LEU A CA 1
ATOM 3105 C C . LEU A 1 381 ? -9.544 7.174 4.897 1.00 81.00 381 LEU A C 1
ATOM 3107 O O . LEU A 1 381 ? -9.369 6.635 5.988 1.00 81.00 381 LEU A O 1
ATOM 3111 N N . PHE A 1 382 ? -9.332 8.474 4.698 1.00 79.62 382 PHE A N 1
ATOM 3112 C CA . PHE A 1 382 ? -8.921 9.379 5.762 1.00 79.62 382 PHE A CA 1
ATOM 3113 C C . PHE A 1 382 ? -10.004 9.538 6.838 1.00 79.62 382 PHE A C 1
ATOM 3115 O O . PHE A 1 382 ? -9.684 9.482 8.024 1.00 79.62 382 PHE A O 1
ATOM 3122 N N . LYS A 1 383 ? -11.285 9.654 6.456 1.00 85.50 383 LYS A N 1
ATOM 3123 C CA . LYS A 1 383 ? -12.401 9.641 7.421 1.00 85.50 383 LYS A CA 1
ATOM 3124 C C . LYS A 1 383 ? -12.451 8.327 8.200 1.00 85.50 383 LYS A C 1
ATOM 3126 O O . LYS A 1 383 ? -12.464 8.348 9.423 1.00 85.50 383 LYS A O 1
ATOM 3131 N N . ILE A 1 384 ? -12.371 7.188 7.505 1.00 81.62 384 ILE A N 1
ATOM 3132 C CA . ILE A 1 384 ? -12.363 5.865 8.152 1.00 81.62 384 ILE A CA 1
ATOM 3133 C C . ILE A 1 384 ? -11.171 5.737 9.106 1.00 81.62 384 ILE A C 1
ATOM 3135 O O . ILE A 1 384 ? -11.298 5.148 10.175 1.00 81.62 384 ILE A O 1
ATOM 3139 N N . ARG A 1 385 ? -10.009 6.294 8.749 1.00 82.25 385 ARG A N 1
ATOM 3140 C CA . ARG A 1 385 ? -8.844 6.347 9.634 1.00 82.25 385 ARG A CA 1
ATOM 3141 C C . ARG A 1 385 ? -9.123 7.181 10.887 1.00 82.25 385 ARG A C 1
ATOM 3143 O O . ARG A 1 385 ? -8.768 6.732 11.971 1.00 82.25 385 ARG A O 1
ATOM 3150 N N . GLN A 1 386 ? -9.743 8.354 10.763 1.00 84.25 386 GLN A N 1
ATOM 3151 C CA . GLN A 1 386 ? -10.118 9.168 11.926 1.00 84.25 386 GLN A CA 1
ATOM 3152 C C . GLN A 1 386 ? -11.089 8.417 12.846 1.00 84.25 386 GLN A C 1
ATOM 3154 O O . GLN A 1 386 ? -10.864 8.359 14.055 1.00 84.25 386 GLN A O 1
ATOM 3159 N N . ASP A 1 387 ? -12.098 7.757 12.277 1.00 81.94 387 ASP A N 1
ATOM 3160 C CA . ASP A 1 387 ? -13.035 6.920 13.035 1.00 81.94 387 ASP A CA 1
ATOM 3161 C C . ASP A 1 387 ? -12.310 5.742 13.714 1.00 81.94 387 ASP A C 1
ATOM 3163 O O . ASP A 1 387 ? -12.558 5.418 14.878 1.00 81.94 387 ASP A O 1
ATOM 3167 N N . ALA A 1 388 ? -11.349 5.125 13.019 1.00 80.69 388 ALA A N 1
ATOM 3168 C CA . ALA A 1 388 ? -10.515 4.051 13.552 1.00 80.69 388 ALA A CA 1
ATOM 3169 C C . ALA A 1 388 ? -9.620 4.507 14.713 1.00 80.69 388 ALA A C 1
ATOM 3171 O O . ALA A 1 388 ? -9.382 3.742 15.647 1.00 80.69 388 ALA A O 1
ATOM 3172 N N . GLU A 1 389 ? -9.110 5.739 14.667 1.00 80.88 389 GLU A N 1
ATOM 3173 C CA . GLU A 1 389 ? -8.321 6.340 15.747 1.00 80.88 389 GLU A CA 1
ATOM 3174 C C . GLU A 1 389 ? -9.180 6.682 16.976 1.00 80.88 389 GLU A C 1
ATOM 3176 O O . GLU A 1 389 ? -8.656 6.699 18.093 1.00 80.88 389 GLU A O 1
ATOM 3181 N N . LEU A 1 390 ? -10.494 6.869 16.801 1.00 86.12 390 LEU A N 1
ATOM 3182 C CA . LEU A 1 390 ? -11.446 7.081 17.894 1.00 86.12 390 LEU A CA 1
ATOM 3183 C C . LEU A 1 390 ? -11.825 5.775 18.617 1.00 86.12 390 LEU A C 1
ATOM 3185 O O . LEU A 1 390 ? -12.093 5.788 19.818 1.00 86.12 390 LEU A O 1
ATOM 3189 N N . LEU A 1 391 ? -11.800 4.624 17.937 1.00 82.31 391 LEU A N 1
ATOM 3190 C CA . LEU A 1 391 ? -12.187 3.338 18.538 1.00 82.31 391 LEU A CA 1
ATOM 3191 C C . LEU A 1 391 ? -11.438 3.008 19.847 1.00 82.31 391 LEU A C 1
ATOM 3193 O O . LEU A 1 391 ? -12.098 2.652 20.824 1.00 82.31 391 LEU A O 1
ATOM 3197 N N . PRO A 1 392 ? -10.099 3.151 19.953 1.00 80.81 392 PRO A N 1
ATOM 3198 C CA . PRO A 1 392 ? -9.393 2.915 21.210 1.00 80.81 392 PRO A CA 1
ATOM 3199 C C . PRO A 1 392 ? -9.866 3.797 22.369 1.00 80.81 392 PRO A C 1
ATOM 3201 O O . PRO A 1 392 ? -9.891 3.328 23.507 1.00 80.81 392 PRO A O 1
ATOM 3204 N N . SER A 1 393 ? -10.219 5.063 22.113 1.00 81.50 393 SER A N 1
ATOM 3205 C CA . SER A 1 393 ? -10.714 5.954 23.168 1.00 81.50 393 SER A CA 1
ATOM 3206 C C . SER A 1 393 ? -12.124 5.553 23.600 1.00 81.50 393 SER A C 1
ATOM 3208 O O . SER A 1 393 ? -12.379 5.480 24.801 1.00 81.50 393 SER A O 1
ATOM 3210 N N . MET A 1 394 ? -12.987 5.172 22.652 1.00 83.12 394 MET A N 1
ATOM 3211 C CA . MET A 1 394 ? -14.318 4.632 22.941 1.00 83.12 394 MET A CA 1
ATOM 3212 C C . MET A 1 394 ? -14.249 3.337 23.753 1.00 83.12 394 MET A C 1
ATOM 3214 O O . MET A 1 394 ? -14.935 3.231 24.762 1.00 83.12 394 MET A O 1
ATOM 3218 N N . PHE A 1 395 ? -13.377 2.387 23.395 1.00 81.38 395 PHE A N 1
ATOM 3219 C CA . PHE A 1 395 ? -13.205 1.151 24.170 1.00 81.38 395 PHE A CA 1
ATOM 3220 C C . PHE A 1 395 ? -12.665 1.411 25.581 1.00 81.38 395 PHE A C 1
ATOM 3222 O O . PHE A 1 395 ? -13.060 0.727 26.524 1.00 81.38 395 PHE A O 1
ATOM 3229 N N . ARG A 1 396 ? -11.775 2.398 25.762 1.00 81.56 396 ARG A N 1
ATOM 3230 C CA . ARG A 1 396 ? -11.316 2.804 27.103 1.00 81.56 396 ARG A CA 1
ATOM 3231 C C . ARG A 1 396 ? -12.447 3.428 27.917 1.00 81.56 396 ARG A C 1
ATOM 3233 O O . ARG A 1 396 ? -12.596 3.071 29.081 1.00 81.56 396 ARG A O 1
ATOM 3240 N N . ALA A 1 397 ? -13.237 4.311 27.309 1.00 87.31 397 ALA A N 1
ATOM 3241 C CA . ALA A 1 397 ? -14.394 4.926 27.951 1.00 87.31 397 ALA A CA 1
ATOM 3242 C C . ALA A 1 397 ? -15.456 3.876 28.317 1.00 87.31 397 ALA A C 1
ATOM 3244 O O . ALA A 1 397 ? -15.974 3.889 29.427 1.00 87.31 397 ALA A O 1
ATOM 3245 N N . GLU A 1 398 ? -15.720 2.910 27.435 1.00 86.38 398 GLU A N 1
ATOM 3246 C CA . GLU A 1 398 ? -16.629 1.795 27.709 1.00 86.38 398 GLU A CA 1
ATOM 3247 C C . GLU A 1 398 ? -16.098 0.898 28.835 1.00 86.38 398 GLU A C 1
ATOM 3249 O O . GLU A 1 398 ? -16.853 0.518 29.724 1.00 86.38 398 GLU A O 1
ATOM 3254 N N . ALA A 1 399 ? -14.800 0.580 28.850 1.00 83.62 399 ALA A N 1
ATOM 3255 C CA . ALA A 1 399 ? -14.196 -0.198 29.931 1.00 83.62 399 ALA A CA 1
ATOM 3256 C C . ALA A 1 399 ? -14.286 0.533 31.283 1.00 83.62 399 ALA A C 1
ATOM 3258 O O . ALA A 1 399 ? -14.611 -0.087 32.295 1.00 83.62 399 ALA A O 1
ATOM 3259 N N . GLN A 1 400 ? -14.049 1.849 31.300 1.00 88.00 400 GLN A N 1
ATOM 3260 C CA . GLN A 1 400 ? -14.255 2.685 32.486 1.00 88.00 400 GLN A CA 1
ATOM 3261 C C . GLN A 1 400 ? -15.719 2.673 32.927 1.00 88.00 400 GLN A C 1
ATOM 3263 O O . GLN A 1 400 ? -15.992 2.460 34.104 1.00 88.00 400 GLN A O 1
ATOM 3268 N N . PHE A 1 401 ? -16.653 2.820 31.988 1.00 88.06 401 PHE A N 1
ATOM 3269 C CA . PHE A 1 401 ? -18.084 2.767 32.266 1.00 88.06 401 PHE A CA 1
ATOM 3270 C C . PHE A 1 401 ? -18.511 1.406 32.833 1.00 88.06 401 PHE A C 1
ATOM 3272 O O . PHE A 1 401 ? -19.212 1.356 33.835 1.00 88.06 401 PHE A O 1
ATOM 3279 N N . ARG A 1 402 ? -18.034 0.290 32.267 1.00 86.69 402 ARG A N 1
ATOM 3280 C CA . ARG A 1 402 ? -18.300 -1.061 32.793 1.00 86.69 402 ARG A CA 1
ATOM 3281 C C . ARG A 1 402 ? -17.760 -1.243 34.210 1.00 86.69 402 ARG A C 1
ATOM 3283 O O . ARG A 1 402 ? -18.441 -1.841 35.037 1.00 86.69 402 ARG A O 1
ATOM 3290 N N . ASN A 1 403 ? -16.563 -0.727 34.492 1.00 89.12 403 ASN A N 1
ATOM 3291 C CA . ASN A 1 403 ? -15.997 -0.755 35.840 1.00 89.12 403 ASN A CA 1
ATOM 3292 C C . ASN A 1 403 ? -16.826 0.090 36.813 1.00 89.12 403 ASN A C 1
ATOM 3294 O O . ASN A 1 403 ? -17.096 -0.378 37.915 1.00 89.12 403 ASN A O 1
ATOM 3298 N N . GLN A 1 404 ? -17.286 1.271 36.387 1.00 92.00 404 GLN A N 1
ATOM 3299 C CA . GLN A 1 404 ? -18.172 2.113 37.189 1.00 92.00 404 GLN A CA 1
ATOM 3300 C C . GLN A 1 404 ? -19.499 1.406 37.473 1.00 92.00 404 GLN A C 1
ATOM 3302 O O . GLN A 1 404 ? -19.881 1.287 38.625 1.00 92.00 404 GLN A O 1
ATOM 3307 N N . CYS A 1 405 ? -20.160 0.833 36.461 1.00 89.31 405 CYS A N 1
ATOM 3308 C CA . CYS A 1 405 ? -21.395 0.074 36.669 1.00 89.31 405 CYS A CA 1
ATOM 3309 C C . CYS A 1 405 ? -21.198 -1.133 37.593 1.00 89.31 405 CYS A C 1
ATOM 3311 O O . CYS A 1 405 ? -22.112 -1.502 38.326 1.00 89.31 405 CYS A O 1
ATOM 3313 N N . LYS A 1 406 ? -20.022 -1.771 37.551 1.00 90.25 406 LYS A N 1
ATOM 3314 C CA . LYS A 1 406 ? -19.690 -2.866 38.464 1.00 90.25 406 LYS A CA 1
ATOM 3315 C C . LYS A 1 406 ? -19.554 -2.361 39.903 1.00 90.25 406 LYS A C 1
ATOM 3317 O O . LYS A 1 406 ? -20.132 -2.978 40.787 1.00 90.25 406 LYS A O 1
ATOM 3322 N N . GLN A 1 407 ? -18.858 -1.244 40.114 1.00 92.19 407 GLN A N 1
ATOM 3323 C CA . GLN A 1 407 ? -18.753 -0.598 41.426 1.00 92.19 407 GLN A CA 1
ATOM 3324 C C . GLN A 1 407 ? -20.121 -0.142 41.941 1.00 92.19 407 GLN A C 1
ATOM 3326 O O . GLN A 1 407 ? -20.489 -0.490 43.052 1.00 92.19 407 GLN A O 1
ATOM 3331 N N . ASP A 1 408 ? -20.922 0.531 41.112 1.00 90.69 408 ASP A N 1
ATOM 3332 C CA . ASP A 1 408 ? -22.272 0.975 41.479 1.00 90.69 408 ASP A CA 1
ATOM 3333 C C . ASP A 1 408 ? -23.170 -0.212 41.870 1.00 90.69 408 ASP A C 1
ATOM 3335 O O . ASP A 1 408 ? -23.998 -0.107 42.777 1.00 90.69 408 ASP A O 1
ATOM 3339 N N . LYS A 1 409 ? -23.002 -1.359 41.196 1.00 93.50 409 LYS A N 1
ATOM 3340 C CA . LYS A 1 409 ? -23.693 -2.605 41.537 1.00 93.50 409 LYS A CA 1
ATOM 3341 C C . LYS A 1 409 ? -23.215 -3.167 42.879 1.00 93.50 409 LYS A C 1
ATOM 3343 O O . LYS A 1 409 ? -24.058 -3.525 43.693 1.00 93.50 409 LYS A O 1
ATOM 3348 N N . GLU A 1 410 ? -21.904 -3.251 43.103 1.00 92.25 410 GLU A N 1
ATOM 3349 C CA . GLU A 1 410 ? -21.321 -3.710 44.374 1.00 92.25 410 GLU A CA 1
ATOM 3350 C C . GLU A 1 410 ? -21.776 -2.808 45.541 1.00 92.25 410 GLU A C 1
ATOM 3352 O O . GLU A 1 410 ? -22.242 -3.307 46.563 1.00 92.25 410 GLU A O 1
ATOM 3357 N N . ASP A 1 411 ? -21.776 -1.487 45.355 1.00 92.88 411 ASP A N 1
ATOM 3358 C CA . ASP A 1 411 ? -22.270 -0.513 46.336 1.00 92.88 411 ASP A CA 1
ATOM 3359 C C . ASP A 1 411 ? -23.775 -0.660 46.606 1.00 92.88 411 ASP A C 1
ATOM 3361 O O . ASP A 1 411 ? -24.232 -0.510 47.744 1.00 92.88 411 ASP A O 1
ATOM 3365 N N . ALA A 1 412 ? -24.573 -0.938 45.571 1.00 92.81 412 ALA A N 1
ATOM 3366 C CA . ALA A 1 412 ? -26.000 -1.203 45.722 1.00 92.81 412 ALA A CA 1
ATOM 3367 C C . ALA A 1 412 ? -26.262 -2.523 46.463 1.00 92.81 412 ALA A C 1
ATOM 3369 O O . ALA A 1 412 ? -27.167 -2.574 47.295 1.00 92.81 412 ALA A O 1
ATOM 3370 N N . GLU A 1 413 ? -25.465 -3.566 46.205 1.00 91.69 413 GLU A N 1
ATOM 3371 C CA . GLU A 1 413 ? -25.522 -4.836 46.937 1.00 91.69 413 GLU A CA 1
ATOM 3372 C C . GLU A 1 413 ? -25.169 -4.636 48.417 1.00 91.69 413 GLU A C 1
ATOM 3374 O O . GLU A 1 413 ? -25.914 -5.109 49.275 1.00 91.69 413 GLU A O 1
ATOM 3379 N N . ILE A 1 414 ? -24.123 -3.864 48.735 1.00 92.56 414 ILE A N 1
ATOM 3380 C CA . ILE A 1 414 ? -23.761 -3.519 50.122 1.00 92.56 414 ILE A CA 1
ATOM 3381 C C . ILE A 1 414 ? -24.904 -2.764 50.812 1.00 92.56 414 ILE A C 1
ATOM 3383 O O . ILE A 1 414 ? -25.357 -3.170 51.880 1.00 92.56 414 ILE A O 1
ATOM 3387 N N . LYS A 1 415 ? -25.447 -1.714 50.178 1.00 93.88 415 LYS A N 1
ATOM 3388 C CA . LYS A 1 415 ? -26.584 -0.952 50.732 1.00 93.88 415 LYS A CA 1
ATOM 3389 C C . LYS A 1 415 ? -27.827 -1.815 50.929 1.00 93.88 415 LYS A C 1
ATOM 3391 O O . LYS A 1 415 ? -28.577 -1.599 51.878 1.00 93.88 415 LYS A O 1
ATOM 3396 N N . MET A 1 416 ? -28.069 -2.769 50.030 1.00 93.62 416 MET A N 1
ATOM 3397 C CA . MET A 1 416 ? -29.168 -3.718 50.165 1.00 93.62 416 MET A CA 1
ATOM 3398 C C . MET A 1 416 ? -28.946 -4.635 51.369 1.00 93.62 416 MET A C 1
ATOM 3400 O O . MET A 1 416 ? -29.876 -4.815 52.149 1.00 93.62 416 MET A O 1
ATOM 3404 N N . ILE A 1 417 ? -27.735 -5.171 51.551 1.00 92.75 417 ILE A N 1
ATOM 3405 C CA . ILE A 1 417 ? -27.385 -5.994 52.716 1.00 92.75 417 ILE A CA 1
ATOM 3406 C C . ILE A 1 417 ? -27.615 -5.196 54.007 1.00 92.75 417 ILE A C 1
ATOM 3408 O O . ILE A 1 417 ? -28.393 -5.640 54.853 1.00 92.75 417 ILE A O 1
ATOM 3412 N N . ASP A 1 418 ? -27.083 -3.976 54.111 1.00 93.25 418 ASP A N 1
ATOM 3413 C CA . ASP A 1 418 ? -27.285 -3.099 55.275 1.00 93.25 418 ASP A CA 1
ATOM 3414 C C . ASP A 1 418 ? -28.780 -2.815 55.539 1.00 93.25 418 ASP A C 1
ATOM 3416 O O . ASP A 1 418 ? -29.257 -2.855 56.681 1.00 93.25 418 ASP A O 1
ATOM 3420 N N . ALA A 1 419 ? -29.563 -2.566 54.484 1.00 91.38 419 ALA A N 1
ATOM 3421 C CA . ALA A 1 419 ? -31.010 -2.371 54.585 1.00 91.38 419 ALA A CA 1
ATOM 3422 C C . ALA A 1 419 ? -31.739 -3.643 55.060 1.00 91.38 419 ALA A C 1
ATOM 3424 O O . ALA A 1 419 ? -32.670 -3.563 55.862 1.00 91.38 419 ALA A O 1
ATOM 3425 N N . THR A 1 420 ? -31.315 -4.827 54.611 1.00 92.69 420 THR A N 1
ATOM 3426 C CA . THR A 1 420 ? -31.892 -6.099 55.072 1.00 92.69 420 THR A CA 1
ATOM 3427 C C . THR A 1 420 ? -31.536 -6.405 56.525 1.00 92.69 420 THR A C 1
ATOM 3429 O O . THR A 1 420 ? -32.403 -6.849 57.277 1.00 92.69 420 THR A O 1
ATOM 3432 N N . GLU A 1 421 ? -30.312 -6.103 56.964 1.00 93.12 421 GLU A N 1
ATOM 3433 C CA . GLU A 1 421 ? -29.903 -6.274 58.361 1.00 93.12 421 GLU A CA 1
ATOM 3434 C C . GLU A 1 421 ? -30.653 -5.323 59.297 1.00 93.12 421 GLU A C 1
ATOM 3436 O O . GLU A 1 421 ? -31.115 -5.720 60.369 1.00 93.12 421 GLU A O 1
ATOM 3441 N N . THR A 1 422 ? -30.806 -4.059 58.897 1.00 92.94 422 THR A N 1
ATOM 3442 C CA . THR A 1 422 ? -31.587 -3.075 59.660 1.00 92.94 422 THR A CA 1
ATOM 3443 C C . THR A 1 422 ? -33.070 -3.441 59.706 1.00 92.94 422 THR A C 1
ATOM 3445 O O . THR A 1 422 ? -33.673 -3.370 60.777 1.00 92.94 422 THR A O 1
ATOM 3448 N N . ALA A 1 423 ? -33.651 -3.922 58.602 1.00 91.00 423 ALA A N 1
ATOM 3449 C CA . ALA A 1 423 ? -35.017 -4.442 58.588 1.00 91.00 423 ALA A CA 1
ATOM 3450 C C . ALA A 1 423 ? -35.189 -5.652 59.523 1.00 91.00 423 ALA A C 1
ATOM 3452 O O . ALA A 1 423 ? -36.162 -5.704 60.274 1.00 91.00 423 ALA A O 1
ATOM 3453 N N . ALA A 1 424 ? -34.231 -6.584 59.539 1.00 91.31 424 ALA A N 1
ATOM 3454 C CA . ALA A 1 424 ? -34.251 -7.733 60.443 1.00 91.31 424 ALA A CA 1
ATOM 3455 C C . ALA A 1 424 ? -34.185 -7.311 61.924 1.00 91.31 424 ALA A C 1
ATOM 3457 O O . ALA A 1 424 ? -34.928 -7.848 62.748 1.00 91.31 424 ALA A O 1
ATOM 3458 N N . LYS A 1 425 ? -33.353 -6.311 62.261 1.00 93.50 425 LYS A N 1
ATOM 3459 C CA . LYS A 1 425 ? -33.297 -5.720 63.613 1.00 93.50 425 LYS A CA 1
ATOM 3460 C C . LYS A 1 425 ? -34.636 -5.098 64.013 1.00 93.50 425 LYS A C 1
ATOM 3462 O O . LYS A 1 425 ? -35.150 -5.407 65.084 1.00 93.50 425 LYS A O 1
ATOM 3467 N N . LEU A 1 426 ? -35.240 -4.295 63.136 1.00 91.62 426 LEU A N 1
ATOM 3468 C CA . LEU A 1 426 ? -36.548 -3.678 63.386 1.00 91.62 426 LEU A CA 1
ATOM 3469 C C . LEU A 1 426 ? -37.675 -4.713 63.506 1.00 91.62 426 LEU A C 1
ATOM 3471 O O . LEU A 1 426 ? -38.611 -4.526 64.282 1.00 91.62 426 LEU A O 1
ATOM 3475 N N . GLU A 1 427 ? -37.614 -5.817 62.758 1.00 93.19 427 GLU A N 1
ATOM 3476 C CA . GLU A 1 427 ? -38.591 -6.899 62.890 1.00 93.19 427 GLU A CA 1
ATOM 3477 C C . GLU A 1 427 ? -38.465 -7.616 64.242 1.00 93.19 427 GLU A C 1
ATOM 3479 O O . GLU A 1 427 ? -39.485 -7.951 64.852 1.00 93.19 427 GLU A O 1
ATOM 3484 N N . LEU A 1 428 ? -37.236 -7.816 64.731 1.00 93.38 428 LEU A N 1
ATOM 3485 C CA . LEU A 1 428 ? -36.985 -8.347 66.070 1.00 93.38 428 LEU A CA 1
ATOM 3486 C C . LEU A 1 428 ? -37.541 -7.401 67.144 1.00 93.38 428 LEU A C 1
ATOM 3488 O O . LEU A 1 428 ? -38.350 -7.829 67.964 1.00 93.38 428 LEU A O 1
ATOM 3492 N N . GLU A 1 429 ? -37.223 -6.106 67.065 1.00 93.81 429 GLU A N 1
ATOM 3493 C CA . GLU A 1 429 ? -37.761 -5.090 67.982 1.00 93.81 429 GLU A CA 1
ATOM 3494 C C . GLU A 1 429 ? -39.294 -5.047 67.953 1.00 93.81 429 GLU A C 1
ATOM 3496 O O . GLU A 1 429 ? -39.946 -4.960 68.993 1.00 93.81 429 GLU A O 1
ATOM 3501 N N . LYS A 1 430 ? -39.907 -5.169 66.771 1.00 93.62 430 LYS A N 1
ATOM 3502 C CA . LYS A 1 430 ? -41.366 -5.242 66.630 1.00 93.62 430 LYS A CA 1
ATOM 3503 C C . LYS A 1 430 ? -41.948 -6.481 67.318 1.00 93.62 430 LYS A C 1
ATOM 3505 O O . LYS A 1 430 ? -43.027 -6.382 67.905 1.00 93.62 430 LYS A O 1
ATOM 3510 N N . LYS A 1 431 ? -41.280 -7.638 67.242 1.00 93.50 431 LYS A N 1
ATOM 3511 C CA . LYS A 1 431 ? -41.695 -8.864 67.950 1.00 93.50 431 LYS A CA 1
ATOM 3512 C C . LYS A 1 431 ? -41.577 -8.687 69.461 1.00 93.50 431 LYS A C 1
ATOM 3514 O O . LYS A 1 431 ? -42.535 -9.002 70.164 1.00 93.50 431 LYS A O 1
ATOM 3519 N N . ASP A 1 432 ? -40.481 -8.108 69.938 1.00 92.94 432 ASP A N 1
ATOM 3520 C CA . ASP A 1 432 ? -40.269 -7.827 71.361 1.00 92.94 432 ASP A CA 1
ATOM 3521 C C . ASP A 1 432 ? -41.323 -6.854 71.902 1.00 92.94 432 ASP A C 1
ATOM 3523 O O . ASP A 1 432 ? -41.966 -7.123 72.918 1.00 92.94 432 ASP A O 1
ATOM 3527 N N . LEU A 1 433 ? -41.590 -5.765 71.175 1.00 93.00 433 LEU A N 1
ATOM 3528 C CA . LEU A 1 433 ? -42.644 -4.809 71.517 1.00 93.00 433 LEU A CA 1
ATOM 3529 C C . LEU A 1 433 ? -44.033 -5.451 71.501 1.00 93.00 433 LEU A C 1
ATOM 3531 O O . LEU A 1 433 ? -44.854 -5.144 72.364 1.00 93.00 433 LEU A O 1
ATOM 3535 N N . LYS A 1 434 ? -44.309 -6.355 70.554 1.00 94.12 434 LYS A N 1
ATOM 3536 C CA . LYS A 1 434 ? -45.571 -7.101 70.514 1.00 94.12 434 LYS A CA 1
ATOM 3537 C C . LYS A 1 434 ? -45.708 -8.028 71.722 1.00 94.12 434 LYS A C 1
ATOM 3539 O O . LYS A 1 434 ? -46.767 -8.043 72.340 1.00 94.12 434 LYS A O 1
ATOM 3544 N N . HIS A 1 435 ? -44.657 -8.755 72.092 1.00 93.12 435 HIS A N 1
ATOM 3545 C CA . HIS A 1 435 ? -44.663 -9.596 73.289 1.00 93.12 435 HIS A CA 1
ATOM 3546 C C . HIS A 1 435 ? -44.838 -8.777 74.569 1.00 93.12 435 HIS A C 1
ATOM 3548 O O . HIS A 1 435 ? -45.603 -9.175 75.449 1.00 93.12 435 HIS A O 1
ATOM 3554 N N . GLU A 1 436 ? -44.190 -7.617 74.668 1.00 91.75 436 GLU A N 1
ATOM 3555 C CA . GLU A 1 436 ? -44.357 -6.710 75.802 1.00 91.75 436 GLU A CA 1
ATOM 3556 C C . GLU A 1 436 ? -45.777 -6.119 75.845 1.00 91.75 436 GLU A C 1
ATOM 3558 O O . GLU A 1 436 ? -46.361 -5.992 76.922 1.00 91.75 436 GLU A O 1
ATOM 3563 N N . LEU A 1 437 ? -46.379 -5.822 74.689 1.00 93.38 437 LEU A N 1
ATOM 3564 C CA . LEU A 1 437 ? -47.776 -5.399 74.589 1.00 93.38 437 LEU A CA 1
ATOM 3565 C C . LEU A 1 437 ? -48.735 -6.514 75.024 1.00 93.38 437 LEU A C 1
ATOM 3567 O O . LEU A 1 437 ? -49.548 -6.283 75.912 1.00 93.38 437 LEU A O 1
ATOM 3571 N N . GLU A 1 438 ? -48.589 -7.736 74.508 1.00 92.56 438 GLU A N 1
ATOM 3572 C CA . GLU A 1 438 ? -49.383 -8.906 74.921 1.00 92.56 438 GLU A CA 1
ATOM 3573 C C . GLU A 1 438 ? -49.226 -9.213 76.418 1.00 92.56 438 GLU A C 1
ATOM 3575 O O . GLU A 1 438 ? -50.167 -9.644 77.090 1.00 92.56 438 GLU A O 1
ATOM 3580 N N . ARG A 1 439 ? -48.022 -9.017 76.967 1.00 93.62 439 ARG A N 1
ATOM 3581 C CA . ARG A 1 439 ? -47.756 -9.137 78.403 1.00 93.62 439 ARG A CA 1
ATOM 3582 C C . ARG A 1 439 ? -48.513 -8.065 79.183 1.00 93.62 439 ARG A C 1
ATOM 3584 O O . ARG A 1 439 ? -49.149 -8.391 80.184 1.00 93.62 439 ARG A O 1
ATOM 3591 N N . LYS A 1 440 ? -48.478 -6.807 78.734 1.00 93.38 440 LYS A N 1
ATOM 3592 C CA . LYS A 1 440 ? -49.220 -5.701 79.358 1.00 93.38 440 LYS A CA 1
ATOM 3593 C C . LYS A 1 440 ? -50.732 -5.883 79.251 1.00 93.38 440 LYS A C 1
ATOM 3595 O O . LYS A 1 440 ? -51.419 -5.639 80.235 1.00 93.38 440 LYS A O 1
ATOM 3600 N N . GLU A 1 441 ? -51.248 -6.370 78.127 1.00 90.69 441 GLU A N 1
ATOM 3601 C CA . GLU A 1 441 ? -52.663 -6.718 77.957 1.00 90.69 441 GLU A CA 1
ATOM 3602 C C . GLU A 1 441 ? -53.084 -7.840 78.909 1.00 90.69 441 GLU A C 1
ATOM 3604 O O . GLU A 1 441 ? -54.106 -7.722 79.581 1.00 90.69 441 GLU A O 1
ATOM 3609 N N . ARG A 1 442 ? -52.269 -8.896 79.047 1.00 91.00 442 ARG A N 1
ATOM 3610 C CA . ARG A 1 442 ? -52.508 -9.962 80.033 1.00 91.00 442 ARG A CA 1
ATOM 3611 C C . ARG A 1 442 ? -52.531 -9.427 81.461 1.00 91.00 442 ARG A C 1
ATOM 3613 O O . ARG A 1 442 ? -53.444 -9.763 82.210 1.00 91.00 442 ARG A O 1
ATOM 3620 N N . LEU A 1 443 ? -51.571 -8.579 81.830 1.00 88.62 443 LEU A N 1
ATOM 3621 C CA . LEU A 1 443 ? -51.544 -7.932 83.145 1.00 88.62 443 LEU A CA 1
ATOM 3622 C C . LEU A 1 443 ? -52.764 -7.026 83.356 1.00 88.62 443 LEU A C 1
ATOM 3624 O O . LEU A 1 443 ? -53.351 -7.041 84.435 1.00 88.62 443 LEU A O 1
ATOM 3628 N N . ALA A 1 444 ? -53.185 -6.279 82.335 1.00 89.00 444 ALA A N 1
ATOM 3629 C CA . ALA A 1 444 ? -54.376 -5.440 82.395 1.00 89.00 444 ALA A CA 1
ATOM 3630 C C . ALA A 1 444 ? -55.650 -6.279 82.572 1.00 89.00 444 ALA A C 1
ATOM 3632 O O . ALA A 1 444 ? -56.469 -5.965 83.432 1.00 89.00 444 ALA A O 1
ATOM 3633 N N . LEU A 1 445 ? -55.799 -7.380 81.828 1.00 90.44 445 LEU A N 1
ATOM 3634 C CA . LEU A 1 445 ? -56.912 -8.320 81.984 1.00 90.44 445 LEU A CA 1
ATOM 3635 C C . LEU A 1 445 ? -56.920 -8.969 83.371 1.00 90.44 445 LEU A C 1
ATOM 3637 O O . LEU A 1 445 ? -57.975 -9.044 83.996 1.00 90.44 445 LEU A O 1
ATOM 3641 N N . GLN A 1 446 ? -55.758 -9.381 83.885 1.00 90.75 446 GLN A N 1
ATOM 3642 C CA . GLN A 1 446 ? -55.629 -9.894 85.252 1.00 90.75 446 GLN A CA 1
ATOM 3643 C C . GLN A 1 446 ? -56.009 -8.838 86.292 1.00 90.75 446 GLN A C 1
ATOM 3645 O O . GLN A 1 446 ? -56.735 -9.150 87.230 1.00 90.75 446 GLN A O 1
ATOM 3650 N N . ALA A 1 447 ? -55.584 -7.585 86.116 1.00 87.44 447 ALA A N 1
ATOM 3651 C CA . ALA A 1 447 ? -55.954 -6.487 87.003 1.00 87.44 447 ALA A CA 1
ATOM 3652 C C . ALA A 1 447 ? -57.461 -6.186 86.951 1.00 87.44 447 ALA A C 1
ATOM 3654 O O . ALA A 1 447 ? -58.072 -5.940 87.990 1.00 87.44 447 ALA A O 1
ATOM 3655 N N . ILE A 1 448 ? -58.084 -6.247 85.768 1.00 86.81 448 ILE A N 1
ATOM 3656 C CA . ILE A 1 448 ? -59.539 -6.112 85.606 1.00 86.81 448 ILE A CA 1
ATOM 3657 C C . ILE A 1 448 ? -60.265 -7.270 86.298 1.00 86.81 448 ILE A C 1
ATOM 3659 O O . ILE A 1 448 ? -61.213 -7.023 87.041 1.00 86.81 448 ILE A O 1
ATOM 3663 N N . ALA A 1 449 ? -59.812 -8.512 86.108 1.00 85.56 449 ALA A N 1
ATOM 3664 C CA . ALA A 1 449 ? -60.391 -9.690 86.749 1.00 85.56 449 ALA A CA 1
ATOM 3665 C C . ALA A 1 449 ? -60.254 -9.629 88.279 1.00 85.56 449 ALA A C 1
ATOM 3667 O O . ALA A 1 449 ? -61.238 -9.831 88.988 1.00 85.56 449 ALA A O 1
ATOM 3668 N N . ALA A 1 450 ? -59.074 -9.262 88.792 1.00 86.44 450 ALA A N 1
ATOM 3669 C CA . ALA A 1 450 ? -58.837 -9.048 90.217 1.00 86.44 450 ALA A CA 1
ATOM 3670 C C . ALA A 1 450 ? -59.732 -7.932 90.769 1.00 86.44 450 ALA A C 1
ATOM 3672 O O . ALA A 1 450 ? -60.365 -8.105 91.805 1.00 86.44 450 ALA A O 1
ATOM 3673 N N . ARG A 1 451 ? -59.869 -6.813 90.048 1.00 86.19 451 ARG A N 1
ATOM 3674 C CA . ARG A 1 451 ? -60.777 -5.722 90.424 1.00 86.19 451 ARG A CA 1
ATOM 3675 C C . ARG A 1 451 ? -62.241 -6.164 90.427 1.00 86.19 451 ARG A C 1
ATOM 3677 O O . ARG A 1 451 ? -62.976 -5.751 91.318 1.00 86.19 451 ARG A O 1
ATOM 3684 N N . SER A 1 452 ? -62.672 -6.969 89.455 1.00 85.88 452 SER A N 1
ATOM 3685 C CA . SER A 1 452 ? -64.028 -7.530 89.427 1.00 85.88 452 SER A CA 1
ATOM 3686 C C . SER A 1 452 ? -64.254 -8.444 90.625 1.00 85.88 452 SER A C 1
ATOM 3688 O O . SER A 1 452 ? -65.201 -8.230 91.368 1.00 85.88 452 SER A O 1
ATOM 3690 N N . SER A 1 453 ? -63.328 -9.369 90.884 1.00 84.62 453 SER A N 1
ATOM 3691 C CA . SER A 1 453 ? -63.372 -10.262 92.045 1.00 84.62 453 SER A CA 1
ATOM 3692 C C . SER A 1 453 ? -63.407 -9.491 93.370 1.00 84.62 453 SER A C 1
ATOM 3694 O O . SER A 1 453 ? -64.223 -9.794 94.236 1.00 84.62 453 SER A O 1
ATOM 3696 N N . MET A 1 454 ? -62.594 -8.439 93.516 1.00 82.50 454 MET A N 1
ATOM 3697 C CA . MET A 1 454 ? -62.635 -7.560 94.688 1.00 82.50 454 MET A CA 1
ATOM 3698 C C . MET A 1 454 ? -63.960 -6.804 94.799 1.00 82.50 454 MET A C 1
ATOM 3700 O O . MET A 1 454 ? -64.469 -6.633 95.901 1.00 82.50 454 MET A O 1
ATOM 3704 N N . LYS A 1 455 ? -64.531 -6.340 93.682 1.00 89.00 455 LYS A N 1
ATOM 3705 C CA . LYS A 1 455 ? -65.839 -5.674 93.667 1.00 89.00 455 LYS A CA 1
ATOM 3706 C C . LYS A 1 455 ? -66.952 -6.634 94.082 1.00 89.00 455 LYS A C 1
ATOM 3708 O O . LYS A 1 455 ? -67.821 -6.227 94.846 1.00 89.00 455 LYS A O 1
ATOM 3713 N N . ASP A 1 456 ? -66.914 -7.873 93.605 1.00 84.44 456 ASP A N 1
ATOM 3714 C CA . ASP A 1 456 ? -67.880 -8.910 93.962 1.00 84.44 456 ASP A CA 1
ATOM 3715 C C . ASP A 1 456 ? -67.765 -9.260 95.453 1.00 84.44 456 ASP A C 1
ATOM 3717 O O . ASP A 1 456 ? -68.769 -9.225 96.161 1.00 84.44 456 ASP A O 1
ATOM 3721 N N . SER A 1 457 ? -66.541 -9.449 95.962 1.00 81.75 457 SER A N 1
ATOM 3722 C CA . SER A 1 457 ? -66.273 -9.667 97.393 1.00 81.75 457 SER A CA 1
ATOM 3723 C C . SER A 1 457 ? -66.699 -8.474 98.263 1.00 81.75 457 SER A C 1
ATOM 3725 O O . SER A 1 457 ? -67.279 -8.655 99.335 1.00 81.75 457 SER A O 1
ATOM 3727 N N . LEU A 1 458 ? -66.492 -7.239 97.794 1.00 83.19 458 LEU A N 1
ATOM 3728 C CA . LEU A 1 458 ? -66.973 -6.036 98.475 1.00 83.19 458 LEU A CA 1
ATOM 3729 C C . LEU A 1 458 ? -68.504 -5.965 98.470 1.00 83.19 458 LEU A C 1
ATOM 3731 O O . LEU A 1 458 ? -69.100 -5.608 99.483 1.00 83.19 458 LEU A O 1
ATOM 3735 N N . ALA A 1 459 ? -69.154 -6.299 97.354 1.00 82.69 459 ALA A N 1
ATOM 3736 C CA . ALA A 1 459 ? -70.609 -6.320 97.253 1.00 82.69 459 ALA A CA 1
ATOM 3737 C C . ALA A 1 459 ? -71.223 -7.387 98.171 1.00 82.69 459 ALA A C 1
ATOM 3739 O O . ALA A 1 459 ? -72.240 -7.122 98.811 1.00 82.69 459 ALA A O 1
ATOM 3740 N N . GLU A 1 460 ? -70.593 -8.557 98.270 1.00 86.25 460 GLU A N 1
ATOM 3741 C CA . GLU A 1 460 ? -70.956 -9.624 99.204 1.00 86.25 460 GLU A CA 1
ATOM 3742 C C . GLU A 1 460 ? -70.785 -9.166 100.656 1.00 86.25 460 GLU A C 1
ATOM 3744 O O . GLU A 1 460 ? -71.761 -9.140 101.401 1.00 86.25 460 GLU A O 1
ATOM 3749 N N . SER A 1 461 ? -69.616 -8.624 101.007 1.00 80.81 461 SER A N 1
ATOM 3750 C CA . SER A 1 461 ? -69.360 -8.059 102.340 1.00 80.81 461 SER A CA 1
ATOM 3751 C C . SER A 1 461 ? -70.348 -6.940 102.695 1.00 80.81 461 SER A C 1
ATOM 3753 O O . SER A 1 461 ? -70.774 -6.813 103.838 1.00 80.81 461 SER A O 1
ATOM 3755 N N . THR A 1 462 ? -70.755 -6.124 101.716 1.00 83.56 462 THR A N 1
ATOM 3756 C CA . THR A 1 462 ? -71.751 -5.057 101.914 1.00 83.56 462 THR A CA 1
ATOM 3757 C C . THR A 1 462 ? -73.152 -5.630 102.150 1.00 83.56 462 THR A C 1
ATOM 3759 O O . THR A 1 462 ? -73.906 -5.083 102.957 1.00 83.56 462 THR A O 1
ATOM 3762 N N . ARG A 1 463 ? -73.525 -6.726 101.472 1.00 85.12 463 ARG A N 1
ATOM 3763 C CA . ARG A 1 463 ? -74.785 -7.442 101.740 1.00 85.12 463 ARG A CA 1
ATOM 3764 C C . ARG A 1 463 ? -74.777 -8.064 103.131 1.00 85.12 463 ARG A C 1
ATOM 3766 O O . ARG A 1 463 ? -75.766 -7.911 103.844 1.00 85.12 463 ARG A O 1
ATOM 3773 N N . ASP A 1 464 ? -73.675 -8.694 103.520 1.00 82.19 464 ASP A N 1
ATOM 3774 C CA . ASP A 1 464 ? -73.521 -9.309 104.839 1.00 82.19 464 ASP A CA 1
ATOM 3775 C C . ASP A 1 464 ? -73.567 -8.264 105.953 1.00 82.19 464 ASP A C 1
ATOM 3777 O O . ASP A 1 464 ? -74.273 -8.445 106.945 1.00 82.19 464 ASP A O 1
ATOM 3781 N N . LEU A 1 465 ? -72.903 -7.120 105.758 1.00 80.50 465 LEU A N 1
ATOM 3782 C CA . LEU A 1 465 ? -72.976 -5.988 106.678 1.00 80.50 465 LEU A CA 1
ATOM 3783 C C . LEU A 1 465 ? -74.420 -5.497 106.834 1.00 80.50 465 LEU A C 1
ATOM 3785 O O . LEU A 1 465 ? -74.876 -5.263 107.950 1.00 80.50 465 LEU A O 1
ATOM 3789 N N . LYS A 1 466 ? -75.157 -5.366 105.725 1.00 86.06 466 LYS A N 1
ATOM 3790 C CA . LYS A 1 466 ? -76.558 -4.933 105.753 1.00 86.06 466 LYS A CA 1
ATOM 3791 C C . LYS A 1 466 ? -77.446 -5.933 106.493 1.00 86.06 466 LYS A C 1
ATOM 3793 O O . LYS A 1 466 ? -78.250 -5.517 107.317 1.00 86.06 466 LYS A O 1
ATOM 3798 N N . LYS A 1 467 ? -77.263 -7.231 106.243 1.00 83.69 467 LYS A N 1
ATOM 3799 C CA . LYS A 1 467 ? -77.984 -8.295 106.949 1.00 83.69 467 LYS A CA 1
ATOM 3800 C C . LYS A 1 467 ? -77.701 -8.253 108.453 1.00 83.69 467 LYS A C 1
ATOM 3802 O O . LYS A 1 467 ? -78.634 -8.238 109.240 1.00 83.69 467 LYS A O 1
ATOM 3807 N N . SER A 1 468 ? -76.432 -8.118 108.835 1.00 78.06 468 SER A N 1
ATOM 3808 C CA . SER A 1 468 ? -76.021 -7.977 110.236 1.00 78.06 468 SER A CA 1
ATOM 3809 C C . SER A 1 468 ? -76.597 -6.715 110.895 1.00 78.06 468 SER A C 1
ATOM 3811 O O . SER A 1 468 ? -77.029 -6.762 112.042 1.00 78.06 468 SER A O 1
ATOM 3813 N N . MET A 1 469 ? -76.683 -5.591 110.169 1.00 81.62 469 MET A N 1
ATOM 3814 C CA . MET A 1 469 ? -77.357 -4.379 110.658 1.00 81.62 469 MET A CA 1
ATOM 3815 C C . MET A 1 469 ? -78.862 -4.581 110.872 1.00 81.62 469 MET A C 1
ATOM 3817 O O . MET A 1 469 ? -79.406 -4.062 111.847 1.00 81.62 469 MET A O 1
ATOM 3821 N N . ASP A 1 470 ? -79.539 -5.294 109.971 1.00 81.88 470 ASP A N 1
ATOM 3822 C CA . ASP A 1 470 ? -80.966 -5.601 110.106 1.00 81.88 470 ASP A CA 1
ATOM 3823 C C . ASP A 1 470 ? -81.211 -6.570 111.284 1.00 81.88 470 ASP A C 1
ATOM 3825 O O . ASP A 1 470 ? -82.113 -6.334 112.090 1.00 81.88 470 ASP A O 1
ATOM 3829 N N . ASP A 1 471 ? -80.345 -7.573 111.465 1.00 79.88 471 ASP A N 1
ATOM 3830 C CA . ASP A 1 471 ? -80.362 -8.480 112.623 1.00 79.88 471 ASP A CA 1
ATOM 3831 C C . ASP A 1 471 ? -80.110 -7.716 113.940 1.00 79.88 471 ASP A C 1
ATOM 3833 O O . ASP A 1 471 ? -80.798 -7.941 114.939 1.00 79.88 471 ASP A O 1
ATOM 3837 N N . MET A 1 472 ? -79.179 -6.752 113.942 1.00 75.12 472 MET A N 1
ATOM 3838 C CA . MET A 1 472 ? -78.921 -5.873 115.090 1.00 75.12 472 MET A CA 1
ATOM 3839 C C . MET A 1 472 ? -80.162 -5.068 115.485 1.00 75.12 472 MET A C 1
ATOM 3841 O O . MET A 1 472 ? -80.481 -4.985 116.668 1.00 75.12 472 MET A O 1
ATOM 3845 N N . LYS A 1 473 ? -80.883 -4.502 114.509 1.00 81.69 473 LYS A N 1
ATOM 3846 C CA . LYS A 1 473 ? -82.129 -3.767 114.774 1.00 81.69 473 LYS A CA 1
ATOM 3847 C C . LYS A 1 473 ? -83.212 -4.670 115.355 1.00 81.69 473 LYS A C 1
ATOM 3849 O O . LYS A 1 473 ? -83.893 -4.265 116.292 1.00 81.69 473 LYS A O 1
ATOM 3854 N N . SER A 1 474 ? -83.351 -5.890 114.834 1.00 82.00 474 SER A N 1
ATOM 3855 C CA . SER A 1 474 ? -84.290 -6.878 115.380 1.00 82.00 474 SER A CA 1
ATOM 3856 C C . SER A 1 474 ? -83.963 -7.210 116.841 1.00 82.00 474 SER A C 1
ATOM 3858 O O . SER A 1 474 ? -84.847 -7.210 117.694 1.00 82.00 474 SER A O 1
ATOM 3860 N N . MET A 1 475 ? -82.682 -7.422 117.154 1.00 76.00 475 MET A N 1
ATOM 3861 C CA . MET A 1 475 ? -82.211 -7.654 118.524 1.00 76.00 475 MET A CA 1
ATOM 3862 C C . MET A 1 475 ? -82.441 -6.443 119.437 1.00 76.00 475 MET A C 1
ATOM 3864 O O . MET A 1 475 ? -82.839 -6.608 120.589 1.00 76.00 475 MET A O 1
ATOM 3868 N N . GLU A 1 476 ? -82.237 -5.216 118.950 1.00 78.50 476 GLU A N 1
ATOM 3869 C CA . GLU A 1 476 ? -82.548 -3.998 119.711 1.00 78.50 476 GLU A CA 1
ATOM 3870 C C . GLU A 1 476 ? -84.044 -3.899 120.058 1.00 78.50 476 GLU A C 1
ATOM 3872 O O . GLU A 1 476 ? -84.391 -3.524 121.184 1.00 78.50 476 GLU A O 1
ATOM 3877 N N . GLU A 1 477 ? -84.936 -4.276 119.136 1.00 81.06 477 GLU A N 1
ATOM 3878 C CA . GLU A 1 477 ? -86.380 -4.336 119.389 1.00 81.06 477 GLU A CA 1
ATOM 3879 C C . GLU A 1 477 ? -86.755 -5.416 120.415 1.00 81.06 477 GLU A C 1
ATOM 3881 O O . GLU A 1 477 ? -87.582 -5.165 121.297 1.00 81.06 477 GLU A O 1
ATOM 3886 N N . GLU A 1 478 ? -86.133 -6.596 120.354 1.00 80.06 478 GLU A N 1
ATOM 3887 C CA . GLU A 1 478 ? -86.337 -7.666 121.339 1.00 80.06 478 GLU A CA 1
ATOM 3888 C C . GLU A 1 478 ? -85.850 -7.264 122.734 1.00 80.06 478 GLU A C 1
ATOM 3890 O O . GLU A 1 478 ? -86.572 -7.437 123.718 1.00 80.06 478 GLU A O 1
ATOM 3895 N N . VAL A 1 479 ? -84.671 -6.641 122.830 1.00 75.69 479 VAL A N 1
ATOM 3896 C CA . VAL A 1 479 ? -84.144 -6.105 124.094 1.00 75.69 479 VAL A CA 1
ATOM 3897 C C . VAL A 1 479 ? -85.083 -5.046 124.668 1.00 75.69 479 VAL A C 1
ATOM 3899 O O . VAL A 1 479 ? -85.278 -4.985 125.884 1.00 75.69 479 VAL A O 1
ATOM 3902 N N . LYS A 1 480 ? -85.687 -4.210 123.818 1.00 84.50 480 LYS A N 1
ATOM 3903 C CA . LYS A 1 480 ? -86.663 -3.212 124.260 1.00 84.50 480 LYS A CA 1
ATOM 3904 C C . LYS A 1 480 ? -87.926 -3.867 124.828 1.00 84.50 480 LYS A C 1
ATOM 3906 O O . LYS A 1 480 ? -88.335 -3.497 125.926 1.00 84.50 480 LYS A O 1
ATOM 3911 N N . LYS A 1 481 ? -88.489 -4.873 124.150 1.00 81.62 481 LYS A N 1
ATOM 3912 C CA . LYS A 1 481 ? -89.645 -5.637 124.660 1.00 81.62 481 LYS A CA 1
ATOM 3913 C C . LYS A 1 481 ? -89.334 -6.332 125.985 1.00 81.62 481 LYS A C 1
ATOM 3915 O O . LYS A 1 481 ? -90.108 -6.220 126.929 1.00 81.62 481 LYS A O 1
ATOM 3920 N N . ALA A 1 482 ? -88.172 -6.975 126.093 1.00 75.81 482 ALA A N 1
ATOM 3921 C CA . ALA A 1 482 ? -87.750 -7.640 127.325 1.00 75.81 482 ALA A CA 1
ATOM 3922 C C . ALA A 1 482 ? -87.595 -6.656 128.501 1.00 75.81 482 ALA A C 1
ATOM 3924 O O . ALA A 1 482 ? -87.922 -6.994 129.642 1.00 75.81 482 ALA A O 1
ATOM 3925 N N . LYS A 1 483 ? -87.133 -5.423 128.239 1.00 78.06 483 LYS A N 1
ATOM 3926 C CA . LYS A 1 483 ? -87.083 -4.342 129.241 1.00 78.06 483 LYS A CA 1
ATOM 3927 C C . LYS A 1 483 ? -88.476 -3.915 129.705 1.00 78.06 483 LYS A C 1
ATOM 3929 O O . LYS A 1 483 ? -88.692 -3.772 130.905 1.00 78.06 483 LYS A O 1
ATOM 3934 N N . GLU A 1 484 ? -89.414 -3.749 128.777 1.00 83.00 484 GLU A N 1
ATOM 3935 C CA . GLU A 1 484 ? -90.808 -3.408 129.096 1.00 83.00 484 GLU A CA 1
ATOM 3936 C C . GLU A 1 484 ? -91.478 -4.516 129.934 1.00 83.00 484 GLU A C 1
ATOM 3938 O O . GLU A 1 484 ? -92.163 -4.229 130.918 1.00 83.00 484 GLU A O 1
ATOM 3943 N N . GLU A 1 485 ? -91.218 -5.789 129.620 1.00 79.06 485 GLU A N 1
ATOM 3944 C CA . GLU A 1 485 ? -91.702 -6.932 130.407 1.00 79.06 485 GLU A CA 1
ATOM 3945 C C . GLU A 1 485 ? -91.086 -6.984 131.811 1.00 79.06 485 GLU A C 1
ATOM 3947 O O . GLU A 1 485 ? -91.803 -7.178 132.796 1.00 79.06 485 GLU A O 1
ATOM 3952 N N . THR A 1 486 ? -89.772 -6.774 131.942 1.00 75.88 486 THR A N 1
ATOM 3953 C CA . THR A 1 486 ? -89.125 -6.741 133.267 1.00 75.88 486 THR A CA 1
ATOM 3954 C C . THR A 1 486 ? -89.664 -5.606 134.132 1.00 75.88 486 THR A C 1
ATOM 3956 O O . THR A 1 486 ? -89.882 -5.801 135.329 1.00 75.88 486 THR A O 1
ATOM 3959 N N . GLU A 1 487 ? -89.937 -4.441 133.547 1.00 83.12 487 GLU A N 1
ATOM 3960 C CA . GLU A 1 487 ? -90.535 -3.307 134.252 1.00 83.12 487 GLU A CA 1
ATOM 3961 C C . GLU A 1 487 ? -91.982 -3.598 134.693 1.00 83.12 487 GLU A C 1
ATOM 3963 O O . GLU A 1 487 ? -92.354 -3.309 135.836 1.00 83.12 487 GLU A O 1
ATOM 3968 N N . TYR A 1 488 ? -92.768 -4.273 133.847 1.00 82.75 488 TYR A N 1
ATOM 3969 C CA . TYR A 1 488 ? -94.106 -4.762 134.191 1.00 82.75 488 TYR A CA 1
ATOM 3970 C C . TYR A 1 488 ? -94.086 -5.744 135.376 1.00 82.75 488 TYR A C 1
ATOM 3972 O O . TYR A 1 488 ? -94.840 -5.573 136.341 1.00 82.75 488 TYR A O 1
ATOM 3980 N N . TYR A 1 489 ? -93.204 -6.750 135.350 1.00 78.50 489 TYR A N 1
ATOM 3981 C CA . TYR A 1 489 ? -93.093 -7.728 136.438 1.00 78.50 489 TYR A CA 1
ATOM 3982 C C . TYR A 1 489 ? -92.574 -7.109 137.736 1.00 78.50 489 TYR A C 1
ATOM 3984 O O . TYR A 1 489 ? -93.064 -7.457 138.811 1.00 78.50 489 TYR A O 1
ATOM 3992 N N . LYS A 1 490 ? -91.643 -6.153 137.651 1.00 82.12 490 LYS A N 1
ATOM 3993 C CA . LYS A 1 490 ? -91.150 -5.411 138.815 1.00 82.12 490 LYS A CA 1
ATOM 3994 C C . LYS A 1 490 ? -92.276 -4.641 139.507 1.00 82.12 490 LYS A C 1
ATOM 3996 O O . LYS A 1 490 ? -92.435 -4.751 140.718 1.00 82.12 490 LYS A O 1
ATOM 4001 N N . LYS A 1 491 ? -93.121 -3.948 138.740 1.00 81.50 491 LYS A N 1
ATOM 4002 C CA . LYS A 1 491 ? -94.280 -3.226 139.283 1.00 81.50 491 LYS A CA 1
ATOM 4003 C C . LYS A 1 491 ? -95.260 -4.161 140.000 1.00 81.50 491 LYS A C 1
ATOM 4005 O O . LYS A 1 491 ? -95.735 -3.851 141.089 1.00 81.50 491 LYS A O 1
ATOM 4010 N N . ARG A 1 492 ? -95.521 -5.336 139.420 1.00 81.50 492 ARG A N 1
ATOM 4011 C CA . ARG A 1 492 ? -96.400 -6.352 140.016 1.00 81.50 492 ARG A CA 1
ATOM 4012 C C . ARG A 1 492 ? -95.811 -6.970 141.287 1.00 81.50 492 ARG A C 1
ATOM 4014 O O . ARG A 1 492 ? -96.551 -7.247 142.230 1.00 81.50 492 ARG A O 1
ATOM 4021 N N . TYR A 1 493 ? -94.492 -7.158 141.325 1.00 82.50 493 TYR A N 1
ATOM 4022 C CA . TYR A 1 493 ? -93.778 -7.578 142.528 1.00 82.50 493 TYR A CA 1
ATOM 4023 C C . TYR A 1 493 ? -93.913 -6.539 143.648 1.00 82.50 493 TYR A C 1
ATOM 4025 O O . TYR A 1 493 ? -94.271 -6.907 144.763 1.00 82.50 493 TYR A O 1
ATOM 4033 N N . ASP A 1 494 ? -93.715 -5.252 143.352 1.00 79.81 494 ASP A N 1
ATOM 4034 C CA . ASP A 1 494 ? -93.836 -4.172 144.340 1.00 79.81 494 ASP A CA 1
ATOM 4035 C C . ASP A 1 494 ? -95.270 -4.057 144.900 1.00 79.81 494 ASP A C 1
ATOM 4037 O O . ASP A 1 494 ? -95.462 -3.873 146.104 1.00 79.81 494 ASP A O 1
ATOM 4041 N N . GLU A 1 495 ? -96.297 -4.232 144.061 1.00 79.19 495 GLU A N 1
ATOM 4042 C CA . GLU A 1 495 ? -97.704 -4.286 144.493 1.00 79.19 495 GLU A CA 1
ATOM 4043 C C . GLU A 1 495 ? -97.976 -5.468 145.441 1.00 79.19 495 GLU A C 1
ATOM 4045 O O . GLU A 1 495 ? -98.587 -5.292 146.501 1.00 79.19 495 GLU A O 1
ATOM 4050 N N . MET A 1 496 ? -97.482 -6.666 145.103 1.00 78.31 496 MET A N 1
ATOM 4051 C CA . MET A 1 496 ? -97.594 -7.843 145.972 1.00 78.31 496 MET A CA 1
ATOM 4052 C C . MET A 1 496 ? -96.823 -7.662 147.280 1.00 78.31 496 MET A C 1
ATOM 4054 O O . MET A 1 496 ? -97.348 -7.982 148.345 1.00 78.31 496 MET A O 1
ATOM 4058 N N . PHE A 1 497 ? -95.607 -7.118 147.222 1.00 80.75 497 PHE A N 1
ATOM 4059 C CA . PHE A 1 497 ? -94.778 -6.866 148.396 1.00 80.75 497 PHE A CA 1
ATOM 4060 C C . PHE A 1 497 ? -95.458 -5.890 149.362 1.00 80.75 497 PHE A C 1
ATOM 4062 O O . PHE A 1 497 ? -95.521 -6.150 150.564 1.00 80.75 497 PHE A O 1
ATOM 4069 N N . ASN A 1 498 ? -96.053 -4.814 148.844 1.00 77.94 498 ASN A N 1
ATOM 4070 C CA . ASN A 1 498 ? -96.814 -3.860 149.649 1.00 77.94 498 ASN A CA 1
ATOM 4071 C C . ASN A 1 498 ? -98.062 -4.496 150.284 1.00 77.94 498 ASN A C 1
ATOM 4073 O O . ASN A 1 498 ? -98.358 -4.234 151.452 1.00 77.94 498 ASN A O 1
ATOM 4077 N N . SER A 1 499 ? -98.765 -5.370 149.557 1.00 77.88 499 SER A N 1
ATOM 4078 C CA . SER A 1 499 ? -99.912 -6.118 150.089 1.00 77.88 499 SER A CA 1
ATOM 4079 C C . SER A 1 499 ? -99.507 -7.076 151.218 1.00 77.88 499 SER A C 1
ATOM 4081 O O . SER A 1 499 ? -100.134 -7.077 152.280 1.00 77.88 499 SER A O 1
ATOM 4083 N N . VAL A 1 500 ? -98.423 -7.836 151.032 1.00 75.94 500 VAL A N 1
ATOM 4084 C CA . VAL A 1 500 ? -97.888 -8.765 152.043 1.00 75.94 500 VAL A CA 1
ATOM 4085 C C . VAL A 1 500 ? -97.357 -8.013 153.263 1.00 75.94 500 VAL A C 1
ATOM 4087 O O . VAL A 1 500 ? -97.624 -8.414 154.392 1.00 75.94 500 VAL A O 1
ATOM 4090 N N . SER A 1 501 ? -96.667 -6.889 153.062 1.00 73.56 501 SER A N 1
ATOM 4091 C CA . SER A 1 501 ? -96.187 -6.028 154.150 1.00 73.56 501 SER A CA 1
ATOM 4092 C C . SER A 1 501 ? -97.347 -5.475 154.991 1.00 73.56 501 SER A C 1
ATOM 4094 O O . SER A 1 501 ? -97.299 -5.513 156.221 1.00 73.56 501 SER A O 1
ATOM 4096 N N . GLY A 1 502 ? -98.446 -5.059 154.349 1.00 76.31 502 GLY A N 1
ATOM 4097 C CA . GLY A 1 502 ? -99.670 -4.644 155.042 1.00 76.31 502 GLY A CA 1
ATOM 4098 C C . GLY A 1 502 ? -100.330 -5.771 155.846 1.00 76.31 502 GLY A C 1
ATOM 4099 O O . GLY A 1 502 ? -100.756 -5.551 156.980 1.00 76.31 502 GLY A O 1
ATOM 4100 N N . LEU A 1 503 ? -100.374 -6.988 155.294 1.00 77.50 503 LEU A N 1
ATOM 4101 C CA . LEU A 1 503 ? -100.887 -8.170 155.995 1.00 77.50 503 LEU A CA 1
ATOM 4102 C C . LEU A 1 503 ? -100.011 -8.560 157.191 1.00 77.50 503 LEU A C 1
ATOM 4104 O O . LEU A 1 503 ? -100.550 -8.856 158.253 1.00 77.50 503 LEU A O 1
ATOM 4108 N N . ASN A 1 504 ? -98.685 -8.505 157.060 1.00 74.56 504 ASN A N 1
ATOM 4109 C CA . ASN A 1 504 ? -97.770 -8.799 158.166 1.00 74.56 504 ASN A CA 1
ATOM 4110 C C . ASN A 1 504 ? -97.927 -7.802 159.317 1.00 74.56 504 ASN A C 1
ATOM 4112 O O . ASN A 1 504 ? -97.998 -8.217 160.469 1.00 74.56 504 ASN A O 1
ATOM 4116 N N . LYS A 1 505 ? -98.098 -6.511 159.016 1.00 77.31 505 LYS A N 1
ATOM 4117 C CA . LYS A 1 505 ? -98.405 -5.495 160.034 1.00 77.31 505 LYS A CA 1
ATOM 4118 C C . LYS A 1 505 ? -99.708 -5.802 160.778 1.00 77.31 505 LYS A C 1
ATOM 4120 O O . LYS A 1 505 ? -99.790 -5.670 161.994 1.00 77.31 505 LYS A O 1
ATOM 4125 N N . ARG A 1 506 ? -100.724 -6.272 160.046 1.00 77.75 506 ARG A N 1
ATOM 4126 C CA . ARG A 1 506 ? -102.007 -6.701 160.617 1.00 77.75 506 ARG A CA 1
ATOM 4127 C C . ARG A 1 506 ? -101.865 -7.943 161.500 1.00 77.75 506 ARG A C 1
ATOM 4129 O O . ARG A 1 506 ? -102.564 -8.057 162.502 1.00 77.75 506 ARG A O 1
ATOM 4136 N N . ILE A 1 507 ? -100.987 -8.872 161.125 1.00 78.25 507 ILE A N 1
ATOM 4137 C CA . ILE A 1 507 ? -100.658 -10.053 161.930 1.00 78.25 507 ILE A CA 1
ATOM 4138 C C . ILE A 1 507 ? -99.960 -9.630 163.226 1.00 78.25 507 ILE A C 1
ATOM 4140 O O . ILE A 1 507 ? -100.375 -10.087 164.286 1.00 78.25 507 ILE A O 1
ATOM 4144 N N . GLU A 1 508 ? -98.981 -8.723 163.170 1.00 77.44 508 GLU A N 1
ATOM 4145 C CA . GLU A 1 508 ? -98.310 -8.190 164.365 1.00 77.44 508 GLU A CA 1
ATOM 4146 C C . GLU A 1 508 ? -99.300 -7.499 165.320 1.00 77.44 508 GLU A C 1
ATOM 4148 O O . GLU A 1 508 ? -99.304 -7.804 166.513 1.00 77.44 508 GLU A O 1
ATOM 4153 N N . GLU A 1 509 ? -100.215 -6.664 164.807 1.00 77.31 509 GLU A N 1
ATOM 4154 C CA . GLU A 1 509 ? -101.300 -6.058 165.606 1.00 77.31 509 GLU A CA 1
ATOM 4155 C C . GLU A 1 509 ? -102.168 -7.126 166.306 1.00 77.31 509 GLU A C 1
ATOM 4157 O O . GLU A 1 509 ? -102.523 -7.003 167.483 1.00 77.31 509 GLU A O 1
ATOM 4162 N N . LEU A 1 510 ? -102.510 -8.207 165.595 1.00 77.38 510 LEU A N 1
ATOM 4163 C CA . LEU A 1 510 ? -103.294 -9.316 166.146 1.00 77.38 510 LEU A CA 1
ATOM 4164 C C . LEU A 1 510 ? -102.503 -10.139 167.175 1.00 77.38 510 LEU A C 1
ATOM 4166 O O . LEU A 1 510 ? -103.092 -10.618 168.149 1.00 77.38 510 LEU A O 1
ATOM 4170 N N . GLU A 1 511 ? -101.190 -10.295 167.005 1.00 75.88 511 GLU A N 1
ATOM 4171 C CA . GLU A 1 511 ? -100.320 -10.943 167.989 1.00 75.88 511 GLU A CA 1
ATOM 4172 C C . GLU A 1 511 ? -100.159 -10.109 169.264 1.00 75.88 511 GLU A C 1
ATOM 4174 O O . GLU A 1 511 ? -100.188 -10.669 170.367 1.00 75.88 511 GLU A O 1
ATOM 4179 N N . GLU A 1 512 ? -100.059 -8.783 169.151 1.00 75.56 512 GLU A N 1
ATOM 4180 C CA . GLU A 1 512 ? -100.066 -7.878 170.304 1.00 75.56 512 GLU A CA 1
ATOM 4181 C C . GLU A 1 512 ? -101.397 -7.947 171.060 1.00 75.56 512 GLU A C 1
ATOM 4183 O O . GLU A 1 512 ? -101.409 -8.108 172.285 1.00 75.56 512 GLU A O 1
ATOM 4188 N N . HIS A 1 513 ? -102.527 -7.938 170.345 1.00 74.00 513 HIS A N 1
ATOM 4189 C CA . HIS A 1 513 ? -103.848 -8.142 170.947 1.00 74.00 513 HIS A CA 1
ATOM 4190 C C . HIS A 1 513 ? -103.968 -9.508 171.635 1.00 74.00 513 HIS A C 1
ATOM 4192 O O . HIS A 1 513 ? -104.480 -9.598 172.756 1.00 74.00 513 HIS A O 1
ATOM 4198 N N . LYS A 1 514 ? -103.458 -10.575 171.007 1.00 77.12 514 LYS A N 1
ATOM 4199 C CA . LYS A 1 514 ? -103.414 -11.922 171.590 1.00 77.12 514 LYS A CA 1
ATOM 4200 C C . LYS A 1 514 ? -102.582 -11.947 172.874 1.00 77.12 514 LYS A C 1
ATOM 4202 O O . LYS A 1 514 ? -103.034 -12.514 173.868 1.00 77.12 514 LYS A O 1
ATOM 4207 N N . LYS A 1 515 ? -101.401 -11.318 172.892 1.00 75.56 515 LYS A N 1
ATOM 4208 C CA . LYS A 1 515 ? -100.573 -11.181 174.104 1.00 75.56 515 LYS A CA 1
ATOM 4209 C C . LYS A 1 515 ? -101.298 -10.407 175.202 1.00 75.56 515 LYS A C 1
ATOM 4211 O O . LYS A 1 515 ? -101.279 -10.842 176.350 1.00 75.56 515 LYS A O 1
ATOM 4216 N N . HIS A 1 516 ? -101.965 -9.307 174.862 1.00 71.38 516 HIS A N 1
ATOM 4217 C CA . HIS A 1 516 ? -102.705 -8.502 175.833 1.00 71.38 516 HIS A CA 1
ATOM 4218 C C . HIS A 1 516 ? -103.872 -9.284 176.465 1.00 71.38 516 HIS A C 1
ATOM 4220 O O . HIS A 1 516 ? -104.061 -9.241 177.681 1.00 71.38 516 HIS A O 1
ATOM 4226 N N . LEU A 1 517 ? -104.602 -10.072 175.666 1.00 67.88 517 LEU A N 1
ATOM 4227 C CA . LEU A 1 517 ? -105.666 -10.962 176.148 1.00 67.88 517 LEU A CA 1
ATOM 4228 C C . LEU A 1 517 ? -105.129 -12.107 177.015 1.00 67.88 517 LEU A C 1
ATOM 4230 O O . LEU A 1 517 ? -105.681 -12.368 178.081 1.00 67.88 517 LEU A O 1
ATOM 4234 N N . LEU A 1 518 ? -104.023 -12.744 176.614 1.00 63.81 518 LEU A N 1
ATOM 4235 C CA . LEU A 1 518 ? -103.350 -13.767 177.425 1.00 63.81 518 LEU A CA 1
ATOM 4236 C C . LEU A 1 518 ? -102.871 -13.209 178.774 1.00 63.81 518 LEU A C 1
ATOM 4238 O O . LEU A 1 518 ? -102.940 -13.907 179.785 1.00 63.81 518 LEU A O 1
ATOM 4242 N N . SER A 1 519 ? -102.426 -11.950 178.810 1.00 62.97 519 SER A N 1
ATOM 4243 C CA . SER A 1 519 ? -102.029 -11.280 180.052 1.00 62.97 519 SER A CA 1
ATOM 4244 C C . SER A 1 519 ? -103.229 -11.009 180.970 1.00 62.97 519 SER A C 1
ATOM 4246 O O . SER A 1 519 ? -103.138 -11.269 182.166 1.00 62.97 519 SER A O 1
ATOM 4248 N N . LYS A 1 520 ? -104.381 -10.593 180.419 1.00 62.00 520 LYS A N 1
ATOM 4249 C CA . LYS A 1 520 ? -105.633 -10.425 181.188 1.00 62.00 520 LYS A CA 1
ATOM 4250 C C . LYS A 1 520 ? -106.197 -11.744 181.724 1.00 62.00 520 LYS A C 1
ATOM 4252 O O . LYS A 1 520 ? -106.732 -11.779 182.830 1.00 62.00 520 LYS A O 1
ATOM 4257 N N . ILE A 1 521 ? -106.058 -12.833 180.967 1.00 59.25 521 ILE A N 1
ATOM 4258 C CA . ILE A 1 521 ? -106.452 -14.181 181.409 1.00 59.25 521 ILE A CA 1
ATOM 4259 C C . ILE A 1 521 ? -105.546 -14.663 182.555 1.00 59.25 521 ILE A C 1
ATOM 4261 O O . ILE A 1 521 ? -106.019 -15.312 183.481 1.00 59.25 521 ILE A O 1
ATOM 4265 N N . LYS A 1 522 ? -104.260 -14.284 182.560 1.00 57.72 522 LYS A N 1
ATOM 4266 C CA . LYS A 1 522 ? -103.347 -14.575 183.680 1.00 57.72 522 LYS A CA 1
ATOM 4267 C C . LYS A 1 522 ? -103.710 -13.854 184.984 1.00 57.72 522 LYS A C 1
ATOM 4269 O O . LYS A 1 522 ? -103.437 -14.394 186.050 1.00 57.72 522 LYS A O 1
ATOM 4274 N N . GLU A 1 523 ? -104.307 -12.666 184.920 1.00 56.88 523 GLU A N 1
ATOM 4275 C CA . GLU A 1 523 ? -104.685 -11.887 186.113 1.00 56.88 523 GLU A CA 1
ATOM 4276 C C . GLU A 1 523 ? -106.010 -12.336 186.752 1.00 56.88 523 GLU A C 1
ATOM 4278 O O . GLU A 1 523 ? -106.274 -12.006 187.904 1.00 56.88 523 GLU A O 1
ATOM 4283 N N . SER A 1 524 ? -106.836 -13.114 186.045 1.00 47.66 524 SER A N 1
ATOM 4284 C CA . SER A 1 524 ? -108.209 -13.451 186.458 1.00 47.66 524 SER A CA 1
ATOM 4285 C C . SER A 1 524 ? -108.381 -14.838 187.090 1.00 47.66 524 SER A C 1
ATOM 4287 O O . SER A 1 524 ? -109.500 -15.325 187.174 1.00 47.66 524 SER A O 1
ATOM 4289 N N . GLY A 1 525 ? -107.294 -15.422 187.605 1.00 40.25 525 GLY A N 1
ATOM 4290 C CA . GLY A 1 525 ? -107.326 -16.449 188.650 1.00 40.25 525 GLY A CA 1
ATOM 4291 C C . GLY A 1 525 ? -108.297 -17.606 188.426 1.00 40.25 525 GLY A C 1
ATOM 4292 O O . GLY A 1 525 ? -109.356 -17.637 189.039 1.00 40.25 525 GLY A O 1
ATOM 4293 N N . ASP A 1 526 ? -107.879 -18.613 187.662 1.00 35.28 526 ASP A N 1
ATOM 4294 C CA . ASP A 1 526 ? -108.273 -19.977 187.986 1.00 35.28 526 ASP A CA 1
ATOM 4295 C C . ASP A 1 526 ? -107.213 -20.974 187.527 1.00 35.28 526 ASP A C 1
ATOM 4297 O O . ASP A 1 526 ? -106.582 -20.847 186.475 1.00 35.28 526 ASP A O 1
ATOM 4301 N N . SER A 1 527 ? -106.964 -21.937 188.400 1.00 45.78 527 SER A N 1
ATOM 4302 C CA . SER A 1 527 ? -105.892 -22.915 188.286 1.00 45.78 527 SER A CA 1
ATOM 4303 C C . SER A 1 527 ? -106.400 -24.146 187.553 1.00 45.78 527 SER A C 1
ATOM 4305 O O . SER A 1 527 ? -107.279 -24.837 188.049 1.00 45.78 527 SER A O 1
ATOM 4307 N N . THR A 1 528 ? -105.849 -24.439 186.375 1.00 35.56 528 THR A N 1
ATOM 4308 C CA . THR A 1 528 ? -105.638 -25.803 185.851 1.00 35.56 528 THR A CA 1
ATOM 4309 C C . THR A 1 528 ? -104.897 -25.736 184.515 1.00 35.56 528 THR A C 1
ATOM 4311 O O . THR A 1 528 ? -105.149 -24.875 183.678 1.00 35.56 528 THR A O 1
ATOM 4314 N N . GLY A 1 529 ? -103.890 -26.599 184.379 1.00 40.47 529 GLY A N 1
ATOM 4315 C CA . GLY A 1 529 ? -102.882 -26.546 183.327 1.00 40.47 529 GLY A CA 1
ATOM 4316 C C . GLY A 1 529 ? -103.375 -26.875 181.922 1.00 40.47 529 GLY A C 1
ATOM 4317 O O . GLY A 1 529 ? -104.441 -27.449 181.735 1.00 40.47 529 GLY A O 1
ATOM 4318 N N . LEU A 1 530 ? -102.526 -26.540 180.950 1.00 35.53 530 LEU A N 1
ATOM 4319 C CA . LEU A 1 530 ? -102.518 -27.097 179.598 1.00 35.53 530 LEU A CA 1
ATOM 4320 C C . LEU A 1 530 ? -101.160 -26.796 178.944 1.00 35.53 530 LEU A C 1
ATOM 4322 O O . LEU A 1 530 ? -100.987 -25.855 178.172 1.00 35.53 530 LEU A O 1
ATOM 4326 N N . ASP A 1 531 ? -100.189 -27.638 179.291 1.00 41.38 531 ASP A N 1
ATOM 4327 C CA . ASP A 1 531 ? -99.177 -28.098 178.345 1.00 41.38 531 ASP A CA 1
ATOM 4328 C C . ASP A 1 531 ? -99.897 -28.848 177.216 1.00 41.38 531 ASP A C 1
ATOM 4330 O O . ASP A 1 531 ? -100.515 -29.868 177.509 1.00 41.38 531 ASP A O 1
ATOM 4334 N N . TYR A 1 532 ? -99.842 -28.372 175.964 1.00 35.28 532 TYR A N 1
ATOM 4335 C CA . TYR A 1 532 ? -99.676 -29.187 174.742 1.00 35.28 532 TYR A CA 1
ATOM 4336 C C . TYR A 1 532 ? -99.840 -28.369 173.442 1.00 35.28 532 TYR A C 1
ATOM 4338 O O . TYR A 1 532 ? -100.583 -27.394 173.404 1.00 35.28 532 TYR A O 1
ATOM 4346 N N . ILE A 1 533 ? -99.228 -28.885 172.359 1.00 43.12 533 ILE A N 1
ATOM 4347 C CA . ILE A 1 533 ? -99.280 -28.479 170.928 1.00 43.12 533 ILE A CA 1
ATOM 4348 C C . ILE A 1 533 ? -98.165 -27.482 170.540 1.00 43.12 533 ILE A C 1
ATOM 4350 O O . ILE A 1 533 ? -98.329 -26.275 170.652 1.00 43.12 533 ILE A O 1
ATOM 4354 N N . ILE A 1 534 ? -96.933 -27.872 170.174 1.00 34.81 534 ILE A N 1
ATOM 4355 C CA . ILE A 1 534 ? -96.411 -28.921 169.262 1.00 34.81 534 ILE A CA 1
ATOM 4356 C C . ILE A 1 534 ? -96.781 -28.712 167.778 1.00 34.81 534 ILE A C 1
ATOM 4358 O O . ILE A 1 534 ? -97.902 -28.974 167.372 1.00 34.81 534 ILE A O 1
ATOM 4362 N N . LYS A 1 535 ? -95.735 -28.336 167.014 1.00 42.25 535 LYS A N 1
ATOM 4363 C CA . LYS A 1 535 ? -95.316 -28.754 165.653 1.00 42.25 535 LYS A CA 1
ATOM 4364 C C . LYS A 1 535 ? -96.360 -28.826 164.533 1.00 42.25 535 LYS A C 1
ATOM 4366 O O . LYS A 1 535 ? -97.264 -29.637 164.595 1.00 42.25 535 LYS A O 1
ATOM 4371 N N . THR A 1 536 ? -96.041 -28.157 163.421 1.00 33.84 536 THR A N 1
ATOM 4372 C CA . THR A 1 536 ? -95.631 -28.693 162.090 1.00 33.84 536 THR A CA 1
ATOM 4373 C C . THR A 1 536 ? -95.595 -27.485 161.129 1.00 33.84 536 THR A C 1
ATOM 4375 O O . THR A 1 536 ? -96.384 -26.575 161.316 1.00 33.84 536 THR A O 1
ATOM 4378 N N . GLN A 1 537 ? -94.717 -27.314 160.140 1.00 32.81 537 GLN A N 1
ATOM 4379 C CA . GLN A 1 537 ? -94.161 -28.271 159.188 1.00 32.81 537 GLN A CA 1
ATOM 4380 C C . GLN A 1 537 ? -92.984 -27.590 158.457 1.00 32.81 537 GLN A C 1
ATOM 4382 O O . GLN A 1 537 ? -93.095 -26.442 158.031 1.00 32.81 537 GLN A O 1
ATOM 4387 N N . LYS A 1 538 ? -91.860 -28.301 158.329 1.00 44.84 538 LYS A N 1
ATOM 4388 C CA . LYS A 1 538 ? -90.784 -27.995 157.378 1.00 44.84 538 LYS A CA 1
ATOM 4389 C C . LYS A 1 538 ? -91.224 -28.453 155.986 1.00 44.84 538 LYS A C 1
ATOM 4391 O O . LYS A 1 538 ? -91.802 -29.533 155.882 1.00 44.84 538 LYS A O 1
ATOM 4396 N N . LEU A 1 539 ? -90.896 -27.683 154.953 1.00 40.44 539 LEU A N 1
ATOM 4397 C CA . LEU A 1 539 ? -90.824 -28.158 153.573 1.00 40.44 539 LEU A CA 1
ATOM 4398 C C . LEU A 1 539 ? -89.497 -27.682 152.984 1.00 40.44 539 LEU A C 1
ATOM 4400 O O . LEU A 1 539 ? -89.269 -26.486 152.810 1.00 40.44 539 LEU A O 1
ATOM 4404 N N . ASP A 1 540 ? -88.634 -28.671 152.783 1.00 43.03 540 ASP A N 1
ATOM 4405 C CA . ASP A 1 540 ? -87.377 -28.616 152.057 1.00 43.03 540 ASP A CA 1
ATOM 4406 C C . ASP A 1 540 ? -87.624 -28.648 150.531 1.00 43.03 540 ASP A C 1
ATOM 4408 O O . ASP A 1 540 ? -88.660 -29.119 150.061 1.00 43.03 540 ASP A O 1
ATOM 4412 N N . ASP A 1 541 ? -86.600 -28.198 149.801 1.00 48.69 541 ASP A N 1
ATOM 4413 C CA . ASP A 1 541 ? -86.222 -28.542 148.422 1.00 48.69 541 ASP A CA 1
ATOM 4414 C C . ASP A 1 541 ? -87.054 -28.057 147.219 1.00 48.69 541 ASP A C 1
ATOM 4416 O O . ASP A 1 541 ? -87.937 -28.749 146.720 1.00 48.69 541 ASP A O 1
ATOM 4420 N N . VAL A 1 542 ? -86.570 -26.973 146.588 1.00 40.66 542 VAL A N 1
ATOM 4421 C CA . VAL A 1 542 ? -86.446 -26.891 145.117 1.00 40.66 542 VAL A CA 1
ATOM 4422 C C . VAL A 1 542 ? -85.114 -26.221 144.745 1.00 40.66 542 VAL A C 1
ATOM 4424 O O . VAL A 1 542 ? -84.927 -25.018 144.915 1.00 40.66 542 VAL A O 1
ATOM 4427 N N . LYS A 1 543 ? -84.183 -27.023 144.213 1.00 49.78 543 LYS A N 1
ATOM 4428 C CA . LYS A 1 543 ? -83.008 -26.589 143.439 1.00 49.78 543 LYS A CA 1
ATOM 4429 C C . LYS A 1 543 ? -83.331 -26.596 141.940 1.00 49.78 543 LYS A C 1
ATOM 4431 O O . LYS A 1 543 ? -83.983 -27.520 141.460 1.00 49.78 543 LYS A O 1
ATOM 4436 N N . GLY A 1 544 ? -82.722 -25.666 141.205 1.00 41.88 544 GLY A N 1
ATOM 4437 C CA . GLY A 1 544 ? -82.510 -25.717 139.749 1.00 41.88 544 GLY A CA 1
ATOM 4438 C C . GLY A 1 544 ? -82.788 -24.362 139.093 1.00 41.88 544 GLY A C 1
ATOM 4439 O O . GLY A 1 544 ? -83.789 -23.744 139.424 1.00 41.88 544 GLY A O 1
ATOM 4440 N N . LYS A 1 545 ? -81.983 -23.826 138.174 1.00 40.75 545 LYS A N 1
ATOM 4441 C CA . LYS A 1 545 ? -80.815 -24.296 137.408 1.00 40.75 545 LYS A CA 1
ATOM 4442 C C . LYS A 1 545 ? -80.044 -23.045 136.939 1.00 40.75 545 LYS A C 1
ATOM 4444 O O . LYS A 1 545 ? -80.652 -21.981 136.854 1.00 40.75 545 LYS A O 1
ATOM 4449 N N . GLU A 1 546 ? -78.747 -23.218 136.684 1.00 38.34 546 GLU A N 1
ATOM 4450 C CA . GLU A 1 546 ? -77.850 -22.242 136.033 1.00 38.34 546 GLU A CA 1
ATOM 4451 C C . GLU A 1 546 ? -78.352 -21.771 134.666 1.00 38.34 546 GLU A C 1
ATOM 4453 O O . GLU A 1 546 ? -78.967 -22.602 133.950 1.00 38.34 546 GLU A O 1
#

Sequence (546 aa):
MIATRAIMDKLKELRKNLHISDEHTKVRVEDWRKRMQEISDQVQSQVELLEKVGINDAKVTEGDSISKRKHYFDHIVSTISKEVIQIMKTIKLIMHLPAKYDKKKGDDVIDTSWKIIQNKFENECTAALKQSEEENANQLEIIAKLMNMKDNLMKQVSHALIYKKILLFKDLNINSADFVEAKVADITNQMEDLQKEYGYVPTKARLEELKLNSEGIYTPSIEGEGKYSESVENLYSLSLCFFEMENLIKTNFNLSGERDLGDLSENNPVLETLRKNLEDVYKEKERLQDDIKRNENLMLGGEMNEIHEMTREIDRLKLYNDSLQKELDSAQGNFKTCQNALTKTKHDLRNMTEAKKNLESWLKPKLKETKRYQKELAAELFKIRQDAELLPSMFRAEAQFRNQCKQDKEDAEIKMIDATETAAKLELEKKDLKHELERKERLALQAIAARSSMKDSLAESTRDLKKSMDDMKSMEEEVKKAKEETEYYKKRYDEMFNSVSGLNKRIEELEEHKKHLLSKIKESGDSTGLDYIIKTQKLDDVKGKE

Secondary structure (DSSP, 8-state):
-HHHHHHHHHHHHHHHHHT---TTHHHHHHHHHHHHHHHHHHHHHHHHHHHHHHTTTS---HHHHHHHHHHHHHHHHHHHHHHHHHHHHHHHHHEEPPTTT-SS-SHHHHHHHHHHHHHHHHHHHHHHHHHTTSTT--HHHHHHHHHHHHHHHHHHHHHHHHHHHHHHHHHTT---S----HHHHHHHHHHHHHHHHHSS--SSEEPPPP-TT---TTS--TT-SSPPPHHHHHHHHHHHHHHHHHHHHHHHTTTT----SS------HHHHHHHHHHHHHHHHHHHHHHHHHHHHHHS--S--HHHHHHHHHHHHHHHHHHHHHHHHHHHHHHHHHHHHHHHHHHHHHHHHHHHHHHHHHHHHHHHHHHHHHHHHHHHHHHHHHHHHHHHHHHHHHHHHHHHHHHHHHHHHHHHHHHHHHHHHHHHHHHHHHHHHHHHHHHHHHHHHHHHHHHHHHHHHHHHHHHHHHHHHHHHHHHHHHHHHHHHHHHHHHHHHHHHHHHHHHHHHHHHHHHHHHHHHHHHT----------------------

pLDDT: mean 76.74, std 14.49, range [32.81, 94.12]

Organism: Euplotes crassus (NCBI:txid5936)